Protein AF-0000000084811003 (afdb_homodimer)

InterPro domains:
  IPR001761 Periplasmic binding protein/LacI sugar binding domain [PF00532] (2-253)
  IPR028082 Periplasmic binding protein-like I [SSF53822] (2-276)

Foldseek 3Di:
DEEEEEEADDPFCLQVLLVLLLCVQVVVVVYHYHYDYQVLPQVSRQVSVVVRVVVPGQAYEYAAHLPHPCQVVLVVCVVVLHQYEYEQFDDPPHFAAYEHAQLLVVLLVQLLLLVVLPFAQEAEQAARPSTPSSVSSVNSNQVSCVVVPHHDDPLRHFHQHEALVSLLVSLVVQVPDVVHGLEYEYSADRSQLSNVVNVVVVVDDFNARYFYEHEQPGPVLVVDPVRHWYKHDPSSVSSNVRSVSRVCSSVPSPDDPPGRHYHYDDIDTDDTRRRHDPVPPVVD/DEEEEEEADDPFCLVVLLVLLLCVQVVVVVYHYHYDYQVLPQVSRLVSVVVRVVVPGQAYEYAAHLPHPCQVVLVVCVVVLHQYEYECFDDPPHFAAYEHAQLLVVLLVQLLLLVVLPFAQEAEQAARPSTPSSVSSVNSNQVSCVVVPHHDDPLRHFHQHEALVSLLVSLVVQVPDVVHGLEYEYSADRSQLSNVVNVVVVVDDFNARYFYEHEQPGPVLVVDPVRHWYKHDPSSVSSNVRSVSRVCSSVPSPDDPPGRHYHYDDIDTDDTRRRHDPVRVVVD

Solvent-accessible surface area (backbone atoms only — not comparable to full-atom values): 28194 Å² total; per-residue (Å²): 103,34,32,31,37,37,34,28,52,58,81,49,58,61,52,43,38,19,50,52,16,24,46,66,54,37,40,85,74,60,37,41,66,40,30,34,67,21,73,54,33,36,69,46,42,42,52,49,51,52,49,39,57,73,67,62,44,63,26,37,40,36,25,52,32,68,65,54,75,43,47,67,58,54,50,50,38,46,74,70,65,45,34,52,22,30,33,77,34,71,56,80,93,52,90,52,27,29,31,36,64,54,37,30,61,52,28,20,52,54,44,41,50,40,45,73,66,65,48,80,45,65,23,32,32,30,34,53,77,72,29,65,56,38,45,31,27,49,50,12,38,45,48,32,32,49,76,70,74,36,81,76,55,72,86,37,55,37,75,13,43,71,37,35,68,37,8,33,58,35,30,58,58,50,71,70,41,81,83,56,52,35,24,35,45,23,60,22,34,44,16,34,51,21,22,49,53,48,38,43,74,72,68,50,49,62,27,84,55,34,20,36,34,27,27,52,51,47,75,61,31,71,46,26,80,53,28,43,10,17,32,31,54,52,37,41,55,48,14,31,52,39,37,52,54,36,50,49,43,56,72,41,66,85,52,78,79,62,80,62,49,74,45,72,50,70,66,47,77,47,83,36,50,12,48,48,53,73,87,61,54,77,76,108,102,36,32,32,37,39,33,28,53,57,82,49,57,62,54,42,38,18,49,50,17,25,46,67,53,37,42,84,73,60,36,40,66,39,31,35,67,22,73,54,32,38,69,47,41,44,50,48,51,52,49,40,57,74,68,61,43,61,27,38,40,36,25,51,33,66,65,54,73,43,48,67,60,54,48,50,39,47,75,71,63,45,35,53,24,30,34,77,35,71,54,80,94,53,90,50,28,29,31,36,64,54,36,30,62,52,28,20,51,53,44,41,50,40,44,74,64,65,48,79,45,66,24,32,32,31,36,53,76,73,30,65,56,38,45,31,28,48,49,12,39,46,48,31,32,49,77,70,75,37,81,76,54,73,84,36,55,35,76,13,43,71,37,34,66,37,8,33,58,35,29,60,58,51,71,68,42,81,82,55,53,35,23,35,43,23,59,20,35,43,14,35,51,22,21,49,53,48,38,42,75,72,68,52,50,61,27,85,55,34,20,37,33,28,26,53,49,48,75,60,30,74,47,28,80,54,30,43,11,18,32,31,54,50,38,40,56,49,15,31,52,39,36,51,55,36,50,50,43,58,72,42,65,84,52,80,80,62,77,63,50,73,45,71,49,70,66,45,76,46,82,36,50,13,48,47,53,73,84,61,54,76,75,109

Sequence (568 aa):
MSIGVIVPEFFNSFFAEVITGIQEVMEPQGYHILISQSNEIAATELKNLLAMDAKMVDGIIISVTQDSESADFLTQLQEKRVPLVFFNRLCPGVEAPHVIFDDYKWAFNAVEHLIRQGYKRIAHLAGPKRLLLSQERERGYRNALQAHGVSAIEELVIPGGISMESGQKAAAELLKMHPRPDAVFAVNDPAAIGMMKTLQKAGIRIPDEIAFVGFSESQSALIIEPNLTSVAQPTFEMGRVAAKLLLEQIRNYSETIGPHQSISLQGKLNIRESSQRKDQMHIQMSIGVIVPEFFNSFFAEVITGIQEVMEPQGYHILISQSNEIAATELKNLLAMDAKMVDGIIISVTQDSESADFLTQLQEKRVPLVFFNRLCPGVEAPHVIFDDYKWAFNAVEHLIRQGYKRIAHLAGPKRLLLSQERERGYRNALQAHGVSAIEELVIPGGISMESGQKAAAELLKMHPRPDAVFAVNDPAAIGMMKTLQKAGIRIPDEIAFVGFSESQSALIIEPNLTSVAQPTFEMGRVAAKLLLEQIRNYSETIGPHQSISLQGKLNIRESSQRKDQMHIQ

Organism: NCBI:txid717959

pLDDT: mean 93.26, std 10.49, range [33.47, 98.81]

Secondary structure (DSSP, 8-state):
-EEEEEES-SSSHHHHHHHHHHHHHHGGGT-EEEEEE-TT-HHHHHHHHHHHHHTT-S-EEE---TT---HHHHHHHHHTT--EEEESB--TT----EEEE-HHHHHHHHHHHHHHTT--SEEEEE--TT-HHHHHHHHHHHHHHHHTTPPPPGGGEEE--SSHHHHHHHHHHHHH-SSPPSEEEESSHHHHHHHHHHHHHTT--TTTTSEEEEEE--HHHHHSSSPPEEEEP-HHHHHHHHHHHHHHHHHTTTS---S--EEEEP-EEE--GGG--HHHHTT-/-EEEEEES-SSSHHHHHHHHHHHHHHGGGT-EEEEEE-TT-HHHHHHHHHHHHHTT-SEEEE---TT---HHHHHHHHHTT--EEEESB--TT----EEEE-HHHHHHHHHHHHHHTT--SEEEEE--TT-HHHHHHHHHHHHHHHHTTPPPPGGGEEE--SSHHHHHHHHHHHHH-SSPPSEEEESSHHHHHHHHHHHHHTT--TTTTSEEEEEE--HHHHHSSSPPEEEEP-HHHHHHHHHHHHHHHHHTTTS---S--EEEEP-EEE--GGG--HHHHTT-

Radius of gyration: 24.65 Å; Cα contacts (8 Å, |Δi|>4): 1281; chains: 2; bounding box: 62×64×46 Å

Nearest PDB structures (foldseek):
  2pua-assembly1_A  TM=9.216E-01  e=1.569E-23  Escherichia coli
  2pue-assembly1_A  TM=9.196E-01  e=2.897E-23  Escherichia coli
  1bdh-assembly1_A  TM=8.924E-01  e=3.275E-23  Escherichia coli
  1jft-assembly1_A-2  TM=8.971E-01  e=1.186E-22  Escherichia coli
  1qpz-assembly1_A  TM=9.109E-01  e=3.362E-22  Escherichia coli

Structure (mmCIF, N/CA/C/O backbone):
data_AF-0000000084811003-model_v1
#
loop_
_entity.id
_entity.type
_entity.pdbx_description
1 polymer 'Transcriptional regulators'
#
loop_
_atom_site.group_PDB
_atom_site.id
_atom_site.type_symbol
_atom_site.label_atom_id
_atom_site.label_alt_id
_atom_site.label_comp_id
_atom_site.label_asym_id
_atom_site.label_entity_id
_atom_site.label_seq_id
_atom_site.pdbx_PDB_ins_code
_atom_site.Cartn_x
_atom_site.Cartn_y
_atom_site.Cartn_z
_atom_site.occupancy
_atom_site.B_iso_or_equiv
_atom_site.auth_seq_id
_atom_site.auth_comp_id
_atom_site.auth_asym_id
_atom_site.auth_atom_id
_atom_site.pdbx_PDB_model_num
ATOM 1 N N . MET A 1 1 ? 26.875 -5.391 4.566 1 92.88 1 MET A N 1
ATOM 2 C CA . MET A 1 1 ? 26.266 -6.43 3.744 1 92.88 1 MET A CA 1
ATOM 3 C C . MET A 1 1 ? 24.859 -6.035 3.324 1 92.88 1 MET A C 1
ATOM 5 O O . MET A 1 1 ? 24.172 -5.301 4.043 1 92.88 1 MET A O 1
ATOM 9 N N . SER A 1 2 ? 24.422 -6.391 2.125 1 95.56 2 SER A N 1
ATOM 10 C CA . SER A 1 2 ? 23.109 -5.992 1.616 1 95.56 2 SER A CA 1
ATOM 11 C C . SER A 1 2 ? 22.469 -7.113 0.81 1 95.56 2 SER A C 1
ATOM 13 O O . SER A 1 2 ? 23.156 -7.969 0.259 1 95.56 2 SER A O 1
ATOM 15 N N . ILE A 1 3 ? 21.203 -7.129 0.835 1 97.69 3 ILE A N 1
ATOM 16 C CA . ILE A 1 3 ? 20.469 -8.008 -0.074 1 97.69 3 ILE A CA 1
ATOM 17 C C . ILE A 1 3 ? 19.531 -7.18 -0.946 1 97.69 3 ILE A C 1
ATOM 19 O O . ILE A 1 3 ? 19.125 -6.082 -0.563 1 97.69 3 ILE A O 1
ATOM 23 N N . GLY A 1 4 ? 19.266 -7.672 -2.156 1 98 4 GLY A N 1
ATOM 24 C CA . GLY A 1 4 ? 18.281 -7.07 -3.041 1 98 4 GLY A CA 1
ATOM 25 C C . GLY A 1 4 ? 16.922 -7.742 -2.969 1 98 4 GLY A C 1
ATOM 26 O O . GLY A 1 4 ? 16.828 -8.969 -2.895 1 98 4 GLY A O 1
ATOM 27 N N . VAL A 1 5 ? 15.922 -6.957 -2.842 1 98.5 5 VAL A N 1
ATOM 28 C CA . VAL A 1 5 ? 14.539 -7.43 -2.941 1 98.5 5 VAL A CA 1
ATOM 29 C C . VAL A 1 5 ? 13.852 -6.77 -4.133 1 98.5 5 VAL A C 1
ATOM 31 O O . VAL A 1 5 ? 13.773 -5.539 -4.203 1 98.5 5 VAL A O 1
ATOM 34 N N . ILE A 1 6 ? 13.367 -7.551 -5.062 1 98.44 6 ILE A N 1
ATOM 35 C CA . ILE A 1 6 ? 12.742 -7.031 -6.273 1 98.44 6 ILE A CA 1
ATOM 36 C C . ILE A 1 6 ? 11.289 -7.496 -6.344 1 98.44 6 ILE A C 1
ATOM 38 O O . ILE A 1 6 ? 11.008 -8.695 -6.285 1 98.44 6 ILE A O 1
ATOM 42 N N . VAL A 1 7 ? 10.398 -6.547 -6.418 1 97.25 7 VAL A N 1
ATOM 43 C CA . VAL A 1 7 ? 8.969 -6.859 -6.445 1 97.25 7 VAL A CA 1
ATOM 44 C C . VAL A 1 7 ? 8.328 -6.238 -7.684 1 97.25 7 VAL A C 1
ATOM 46 O O . VAL A 1 7 ? 8.836 -5.254 -8.227 1 97.25 7 VAL A O 1
ATOM 49 N N . PRO A 1 8 ? 7.18 -6.738 -8.133 1 96.06 8 PRO A N 1
ATOM 50 C CA . PRO A 1 8 ? 6.578 -6.27 -9.383 1 96.06 8 PRO A CA 1
ATOM 51 C C . PRO A 1 8 ? 5.777 -4.98 -9.203 1 96.06 8 PRO A C 1
ATOM 53 O O . PRO A 1 8 ? 5.477 -4.297 -10.188 1 96.06 8 PRO A O 1
ATOM 56 N N . GLU A 1 9 ? 5.375 -4.711 -7.965 1 89.81 9 GLU A N 1
ATOM 57 C CA . GLU A 1 9 ? 4.586 -3.504 -7.73 1 89.81 9 GLU A CA 1
ATOM 58 C C . GLU A 1 9 ? 4.547 -3.15 -6.246 1 89.81 9 GLU A C 1
ATOM 60 O O . GLU A 1 9 ? 4.906 -3.967 -5.398 1 89.81 9 GLU A O 1
ATOM 65 N N . PHE A 1 10 ? 4.082 -1.814 -5.957 1 85.75 10 PHE A N 1
ATOM 66 C CA . PHE A 1 10 ? 3.971 -1.324 -4.586 1 85.75 10 PHE A CA 1
ATOM 67 C C . PHE A 1 10 ? 2.529 -0.946 -4.266 1 85.75 10 PHE A C 1
ATOM 69 O O . PHE A 1 10 ? 2.229 -0.527 -3.145 1 85.75 10 PHE A O 1
ATOM 76 N N . PHE A 1 11 ? 1.637 -1.129 -5.082 1 77.25 11 PHE A N 1
ATOM 77 C CA . PHE A 1 11 ? 0.315 -0.54 -4.898 1 77.25 11 PHE A CA 1
ATOM 78 C C . PHE A 1 11 ? -0.537 -1.4 -3.973 1 77.25 11 PHE A C 1
ATOM 80 O O . PHE A 1 11 ? -1.505 -0.916 -3.383 1 77.25 11 PHE A O 1
ATOM 87 N N . ASN A 1 12 ? -0.209 -2.564 -3.941 1 79.06 12 ASN A N 1
ATOM 88 C CA . ASN A 1 12 ? -0.891 -3.484 -3.037 1 79.06 12 ASN A CA 1
ATOM 89 C C . ASN A 1 12 ? -0.05 -3.779 -1.799 1 79.06 12 ASN A C 1
ATOM 91 O O . ASN A 1 12 ? 1.18 -3.781 -1.864 1 79.06 12 ASN A O 1
ATOM 95 N N . SER A 1 13 ? -0.685 -3.898 -0.624 1 85.5 13 SER A N 1
ATOM 96 C CA . SER A 1 13 ? 0.041 -4.078 0.629 1 85.5 13 SER A CA 1
ATOM 97 C C . SER A 1 13 ? 0.724 -5.441 0.681 1 85.5 13 SER A C 1
ATOM 99 O O . SER A 1 13 ? 1.562 -5.688 1.55 1 85.5 13 SER A O 1
ATOM 101 N N . PHE A 1 14 ? 0.414 -6.316 -0.276 1 91.5 14 PHE A N 1
ATOM 102 C CA . PHE A 1 14 ? 0.949 -7.672 -0.271 1 91.5 14 PHE A CA 1
ATOM 103 C C . PHE A 1 14 ? 2.471 -7.652 -0.2 1 91.5 14 PHE A C 1
ATOM 105 O O . PHE A 1 14 ? 3.061 -8.188 0.742 1 91.5 14 PHE A O 1
ATOM 112 N N . PHE A 1 15 ? 3.113 -6.957 -1.06 1 93.62 15 PHE A N 1
ATOM 113 C CA . PHE A 1 15 ? 4.566 -6.984 -1.156 1 93.62 15 PHE A CA 1
ATOM 114 C C . PHE A 1 15 ? 5.199 -6.184 -0.025 1 93.62 15 PHE A C 1
ATOM 116 O O . PHE A 1 15 ? 6.285 -6.527 0.456 1 93.62 15 PHE A O 1
ATOM 123 N N . ALA A 1 16 ? 4.496 -5.152 0.4 1 91.56 16 ALA A N 1
ATOM 124 C CA . ALA A 1 16 ? 4.996 -4.387 1.54 1 91.56 16 ALA A CA 1
ATOM 125 C C . ALA A 1 16 ? 5.105 -5.266 2.783 1 91.56 16 ALA A C 1
ATOM 127 O O . ALA A 1 16 ? 6.094 -5.191 3.518 1 91.56 16 ALA A O 1
ATOM 128 N N . GLU A 1 17 ? 4.121 -6.07 2.988 1 93.19 17 GLU A N 1
ATOM 129 C CA . GLU A 1 17 ? 4.113 -6.953 4.152 1 93.19 17 GLU A CA 1
ATOM 130 C C . GLU A 1 17 ? 5.195 -8.023 4.039 1 93.19 17 GLU A C 1
ATOM 132 O O . GLU A 1 17 ? 5.832 -8.375 5.035 1 93.19 17 GLU A O 1
ATOM 137 N N . VAL A 1 18 ? 5.387 -8.539 2.846 1 96.19 18 VAL A N 1
ATOM 138 C CA . VAL A 1 18 ? 6.445 -9.516 2.623 1 96.19 18 VAL A CA 1
ATOM 139 C C . VAL A 1 18 ? 7.801 -8.883 2.939 1 96.19 18 VAL A C 1
ATOM 141 O O . VAL A 1 18 ? 8.633 -9.492 3.621 1 96.19 18 VAL A O 1
ATOM 144 N N . ILE A 1 19 ? 8.008 -7.664 2.486 1 95.81 19 ILE A N 1
ATOM 145 C CA . ILE A 1 19 ? 9.266 -6.953 2.691 1 95.81 19 ILE A CA 1
ATOM 146 C C . ILE A 1 19 ? 9.508 -6.754 4.188 1 95.81 19 ILE A C 1
ATOM 148 O O . ILE A 1 19 ? 10.633 -6.906 4.664 1 95.81 19 ILE A O 1
ATOM 152 N N . THR A 1 20 ? 8.461 -6.457 4.898 1 94.69 20 THR A N 1
ATOM 153 C CA . THR A 1 20 ? 8.586 -6.309 6.344 1 94.69 20 THR A CA 1
ATOM 154 C C . THR A 1 20 ? 9.039 -7.613 6.988 1 94.69 20 THR A C 1
ATOM 156 O O . THR A 1 20 ? 9.852 -7.602 7.918 1 94.69 20 THR A O 1
ATOM 159 N N . GLY A 1 21 ? 8.5 -8.727 6.512 1 97.19 21 GLY A N 1
ATOM 160 C CA . GLY A 1 21 ? 8.961 -10.023 6.984 1 97.19 21 GLY A CA 1
ATOM 161 C C . GLY A 1 21 ? 10.422 -10.281 6.688 1 97.19 21 GLY A C 1
ATOM 162 O O . GLY A 1 21 ? 11.148 -10.812 7.527 1 97.19 21 GLY A O 1
ATOM 163 N N . ILE A 1 22 ? 10.844 -9.898 5.484 1 98.19 22 ILE A N 1
ATOM 164 C CA . ILE A 1 22 ? 12.25 -10.031 5.098 1 98.19 22 ILE A CA 1
ATOM 165 C C . ILE A 1 22 ? 13.117 -9.203 6.035 1 98.19 22 ILE A C 1
ATOM 167 O O . ILE A 1 22 ? 14.141 -9.68 6.527 1 98.19 22 ILE A O 1
ATOM 171 N N . GLN A 1 23 ? 12.719 -7.984 6.297 1 96.69 23 GLN A N 1
ATOM 172 C CA . GLN A 1 23 ? 13.461 -7.07 7.156 1 96.69 23 GLN A CA 1
ATOM 173 C C . GLN A 1 23 ? 13.594 -7.633 8.57 1 96.69 23 GLN A C 1
ATOM 175 O O . GLN A 1 23 ? 14.656 -7.52 9.188 1 96.69 23 GLN A O 1
ATOM 180 N N . GLU A 1 24 ? 12.547 -8.227 9.039 1 96.69 24 GLU A N 1
ATOM 181 C CA . GLU A 1 24 ? 12.547 -8.773 10.391 1 96.69 24 GLU A CA 1
ATOM 182 C C . GLU A 1 24 ? 13.656 -9.805 10.578 1 96.69 24 GLU A C 1
ATOM 184 O O . GLU A 1 24 ? 14.258 -9.898 11.648 1 96.69 24 GLU A O 1
ATOM 189 N N . VAL A 1 25 ? 13.93 -10.508 9.547 1 97.88 25 VAL A N 1
ATOM 190 C CA . VAL A 1 25 ? 14.906 -11.586 9.625 1 97.88 25 VAL A CA 1
ATOM 191 C C . VAL A 1 25 ? 16.297 -11.047 9.312 1 97.88 25 VAL A C 1
ATOM 193 O O . VAL A 1 25 ? 17.266 -11.375 9.992 1 97.88 25 VAL A O 1
ATOM 196 N N . MET A 1 26 ? 16.438 -10.188 8.336 1 97.38 26 MET A N 1
ATOM 197 C CA . MET A 1 26 ? 17.734 -9.836 7.77 1 97.38 26 MET A CA 1
ATOM 198 C C . MET A 1 26 ? 18.406 -8.734 8.586 1 97.38 26 MET A C 1
ATOM 200 O O . MET A 1 26 ? 19.625 -8.727 8.75 1 97.38 26 MET A O 1
ATOM 204 N N . GLU A 1 27 ? 17.625 -7.836 9.094 1 95.12 27 GLU A N 1
ATOM 205 C CA . GLU A 1 27 ? 18.188 -6.645 9.727 1 95.12 27 GLU A CA 1
ATOM 206 C C . GLU A 1 27 ? 18.953 -7 10.992 1 95.12 27 GLU A C 1
ATOM 208 O O . GLU A 1 27 ? 20.078 -6.52 11.195 1 95.12 27 GLU A O 1
ATOM 213 N N . PRO A 1 28 ? 18.391 -7.902 11.859 1 95.19 28 PRO A N 1
ATOM 214 C CA . PRO A 1 28 ? 19.156 -8.289 13.039 1 95.19 28 PRO A CA 1
ATOM 215 C C . PRO A 1 28 ? 20.469 -8.984 12.68 1 95.19 28 PRO A C 1
ATOM 217 O O . PRO A 1 28 ? 21.375 -9.055 13.516 1 95.19 28 PRO A O 1
ATOM 220 N N . GLN A 1 29 ? 20.578 -9.508 11.438 1 95.75 29 GLN A N 1
ATOM 221 C CA . GLN A 1 29 ? 21.797 -10.18 10.984 1 95.75 29 GLN A CA 1
ATOM 222 C C . GLN A 1 29 ? 22.781 -9.188 10.383 1 95.75 29 GLN A C 1
ATOM 224 O O . GLN A 1 29 ? 23.828 -9.586 9.867 1 95.75 29 GLN A O 1
ATOM 229 N N . GLY A 1 30 ? 22.406 -7.906 10.391 1 94.31 30 GLY A N 1
ATOM 230 C CA . GLY A 1 30 ? 23.312 -6.859 9.938 1 94.31 30 GLY A CA 1
ATOM 231 C C . GLY A 1 30 ? 23.156 -6.543 8.461 1 94.31 30 GLY A C 1
ATOM 232 O O . GLY A 1 30 ? 23.953 -5.785 7.902 1 94.31 30 GLY A O 1
ATOM 233 N N . TYR A 1 31 ? 22.141 -7.125 7.797 1 95.88 31 TYR A N 1
ATOM 234 C CA . TYR A 1 31 ? 21.969 -6.891 6.367 1 95.88 31 TYR A CA 1
ATOM 235 C C . TYR A 1 31 ? 21.125 -5.648 6.113 1 95.88 31 TYR A C 1
ATOM 237 O O . TYR A 1 31 ? 20.125 -5.426 6.789 1 95.88 31 TYR A O 1
ATOM 245 N N . HIS A 1 32 ? 21.547 -4.895 5.09 1 94.56 32 HIS A N 1
ATOM 246 C CA . HIS A 1 32 ? 20.719 -3.832 4.539 1 94.56 32 HIS A CA 1
ATOM 247 C C . HIS A 1 32 ? 19.844 -4.348 3.4 1 94.56 32 HIS A C 1
ATOM 249 O O . HIS A 1 32 ? 20.281 -5.172 2.596 1 94.56 32 HIS A O 1
ATOM 255 N N . ILE A 1 33 ? 18.672 -3.852 3.4 1 96.31 33 ILE A N 1
ATOM 256 C CA . ILE A 1 33 ? 17.75 -4.316 2.377 1 96.31 33 ILE A CA 1
ATOM 257 C C . ILE A 1 33 ? 17.562 -3.232 1.315 1 96.31 33 ILE A C 1
ATOM 259 O O . ILE A 1 33 ? 17.094 -2.133 1.614 1 96.31 33 ILE A O 1
ATOM 263 N N . LEU A 1 34 ? 17.953 -3.512 0.102 1 96.69 34 LEU A N 1
ATOM 264 C CA . LEU A 1 34 ? 17.734 -2.656 -1.058 1 96.69 34 LEU A CA 1
ATOM 265 C C . LEU A 1 34 ? 16.531 -3.145 -1.869 1 96.69 34 LEU A C 1
ATOM 267 O O . LEU A 1 34 ? 16.531 -4.277 -2.354 1 96.69 34 LEU A O 1
ATOM 271 N N . ILE A 1 35 ? 15.617 -2.283 -1.972 1 97.06 35 ILE A N 1
ATOM 272 C CA . ILE A 1 35 ? 14.367 -2.672 -2.615 1 97.06 35 ILE A CA 1
ATOM 273 C C . ILE A 1 35 ? 14.25 -1.982 -3.973 1 97.06 35 ILE A C 1
ATOM 275 O O . ILE A 1 35 ? 14.602 -0.81 -4.113 1 97.06 35 ILE A O 1
ATOM 279 N N . SER A 1 36 ? 13.758 -2.701 -4.977 1 96.56 36 SER A N 1
ATOM 280 C CA . SER A 1 36 ? 13.344 -2.145 -6.262 1 96.56 36 SER A CA 1
ATOM 281 C C . SER A 1 36 ? 12 -2.717 -6.707 1 96.56 36 SER A C 1
ATOM 283 O O . SER A 1 36 ? 11.656 -3.846 -6.359 1 96.56 36 SER A O 1
ATOM 285 N N . GLN A 1 37 ? 11.297 -1.941 -7.355 1 93.81 37 GLN A N 1
ATOM 286 C CA . GLN A 1 37 ? 10.039 -2.428 -7.91 1 93.81 37 GLN A CA 1
ATOM 287 C C . GLN A 1 37 ? 9.961 -2.17 -9.414 1 93.81 37 GLN A C 1
ATOM 289 O O . GLN A 1 37 ? 10.477 -1.162 -9.898 1 93.81 37 GLN A O 1
ATOM 294 N N . SER A 1 38 ? 9.258 -3.029 -10.195 1 95.5 38 SER A N 1
ATOM 295 C CA . SER A 1 38 ? 9.352 -3.049 -11.648 1 95.5 38 SER A CA 1
ATOM 296 C C . SER A 1 38 ? 8.102 -2.475 -12.297 1 95.5 38 SER A C 1
ATOM 298 O O . SER A 1 38 ? 8.039 -2.328 -13.523 1 95.5 38 SER A O 1
ATOM 300 N N . ASN A 1 39 ? 7.094 -2.131 -11.531 1 91.88 39 ASN A N 1
ATOM 301 C CA . ASN A 1 39 ? 5.824 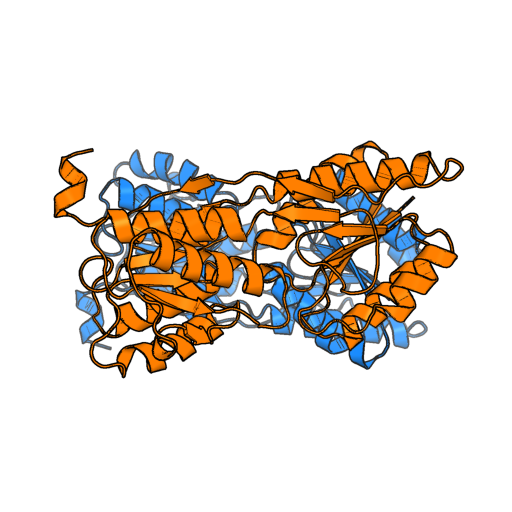-1.633 -12.047 1 91.88 39 ASN A CA 1
ATOM 302 C C . ASN A 1 39 ? 5.246 -2.559 -13.109 1 91.88 39 ASN A C 1
ATOM 304 O O . ASN A 1 39 ? 4.707 -2.094 -14.117 1 91.88 39 ASN A O 1
ATOM 308 N N . GLU A 1 40 ? 5.496 -3.822 -12.969 1 93.38 40 GLU A N 1
ATOM 309 C CA . GLU A 1 40 ? 5.02 -4.887 -13.852 1 93.38 40 GLU A CA 1
ATOM 310 C C . GLU A 1 40 ? 5.621 -4.758 -15.242 1 93.38 40 GLU A C 1
ATOM 312 O O . GLU A 1 40 ? 5.027 -5.211 -16.219 1 93.38 40 GLU A O 1
ATOM 317 N N . ILE A 1 41 ? 6.773 -4.113 -15.359 1 94.44 41 ILE A N 1
ATOM 318 C CA . ILE A 1 41 ? 7.457 -3.951 -16.641 1 94.44 41 ILE A CA 1
ATOM 319 C C . ILE A 1 41 ? 8.695 -4.844 -16.672 1 94.44 41 ILE A C 1
ATOM 321 O O . ILE A 1 41 ? 9.617 -4.672 -15.875 1 94.44 41 ILE A O 1
ATOM 325 N N . ALA A 1 42 ? 8.758 -5.734 -17.656 1 96.38 42 ALA A N 1
ATOM 326 C CA . ALA A 1 42 ? 9.82 -6.727 -17.766 1 96.38 42 ALA A CA 1
ATOM 327 C C . ALA A 1 42 ? 11.188 -6.055 -17.906 1 96.38 42 ALA A C 1
ATOM 329 O O . ALA A 1 42 ? 12.156 -6.461 -17.266 1 96.38 42 ALA A O 1
ATOM 330 N N . ALA A 1 43 ? 11.219 -5.027 -18.703 1 95.69 43 ALA A N 1
ATOM 331 C CA . ALA A 1 43 ? 12.484 -4.324 -18.938 1 95.69 43 ALA A CA 1
ATOM 332 C C . ALA A 1 43 ? 13.008 -3.693 -17.656 1 95.69 43 ALA A C 1
ATOM 334 O O . ALA A 1 43 ? 14.211 -3.711 -17.391 1 95.69 43 ALA A O 1
ATOM 335 N N . THR A 1 44 ? 12.109 -3.154 -16.859 1 95.12 44 THR A N 1
ATOM 336 C CA . THR A 1 44 ? 12.492 -2.559 -15.578 1 95.12 44 THR A CA 1
ATOM 337 C C . THR A 1 44 ? 12.969 -3.629 -14.602 1 95.12 44 THR A C 1
ATOM 339 O O . THR A 1 44 ? 13.906 -3.406 -13.836 1 95.12 44 THR A O 1
ATOM 342 N N . GLU A 1 45 ? 12.312 -4.773 -14.633 1 97.25 45 GLU A N 1
ATOM 343 C CA . GLU A 1 45 ? 12.734 -5.902 -13.812 1 97.25 45 GLU A CA 1
ATOM 344 C C . GLU A 1 45 ? 14.188 -6.273 -14.094 1 97.25 45 GLU A C 1
ATOM 346 O O . GLU A 1 45 ? 14.992 -6.422 -13.164 1 97.25 45 GLU A O 1
ATOM 351 N N . LEU A 1 46 ? 14.516 -6.406 -15.352 1 97 46 LEU A N 1
ATOM 352 C CA . LEU A 1 46 ? 15.875 -6.754 -15.75 1 97 46 LEU A CA 1
ATOM 353 C C . LEU A 1 46 ? 16.859 -5.676 -15.32 1 97 46 LEU A C 1
ATOM 355 O O . LEU A 1 46 ? 17.938 -5.984 -14.805 1 97 46 LEU A O 1
ATOM 359 N N . LYS A 1 47 ? 16.453 -4.434 -15.516 1 95.69 47 LYS A N 1
ATOM 360 C CA . LYS A 1 47 ? 17.312 -3.322 -15.086 1 95.69 47 LYS A CA 1
ATOM 361 C C . LYS A 1 47 ? 17.562 -3.375 -13.586 1 95.69 47 LYS A C 1
ATOM 363 O O . LYS A 1 47 ? 18.688 -3.1 -13.133 1 95.69 47 LYS A O 1
ATOM 368 N N . ASN A 1 48 ? 16.547 -3.662 -12.812 1 96.62 48 ASN A N 1
ATOM 369 C CA . ASN A 1 48 ? 16.688 -3.797 -11.367 1 96.62 48 ASN A CA 1
ATOM 370 C C . ASN A 1 48 ? 17.688 -4.902 -11.008 1 96.62 48 ASN A C 1
ATOM 372 O O . ASN A 1 48 ? 18.531 -4.719 -10.133 1 96.62 48 ASN A O 1
ATOM 376 N N . LEU A 1 49 ? 17.562 -6.016 -11.703 1 97.69 49 LEU A N 1
ATOM 377 C CA . LEU A 1 49 ? 18.469 -7.137 -11.469 1 97.69 49 LEU A CA 1
ATOM 378 C C . LEU A 1 49 ? 19.906 -6.758 -11.789 1 97.69 49 LEU A C 1
ATOM 380 O O . LEU A 1 49 ? 20.828 -7.051 -11.016 1 97.69 49 LEU A O 1
ATOM 384 N N . LEU A 1 50 ? 20.078 -6.117 -12.906 1 96.25 50 LEU A N 1
ATOM 385 C CA . LEU A 1 50 ? 21.391 -5.664 -13.312 1 96.25 50 LEU A CA 1
ATOM 386 C C . LEU A 1 50 ? 21.984 -4.703 -12.289 1 96.25 50 LEU A C 1
ATOM 388 O O . LEU A 1 50 ? 23.172 -4.793 -11.961 1 96.25 50 LEU A O 1
ATOM 392 N N . ALA A 1 51 ? 21.156 -3.857 -11.797 1 95 51 ALA A N 1
ATOM 393 C CA . ALA A 1 51 ? 21.609 -2.887 -10.805 1 95 51 ALA A CA 1
ATOM 394 C C . ALA A 1 51 ? 22.031 -3.58 -9.516 1 95 51 ALA A C 1
ATOM 396 O O . ALA A 1 51 ? 23.047 -3.225 -8.914 1 95 51 ALA A O 1
ATOM 397 N N . MET A 1 52 ? 21.219 -4.555 -9.055 1 96.25 52 MET A N 1
ATOM 398 C CA . MET A 1 52 ? 21.578 -5.293 -7.84 1 96.25 52 MET A CA 1
ATOM 399 C C . MET A 1 52 ? 22.906 -6.023 -8.008 1 96.25 52 MET A C 1
ATOM 401 O O . MET A 1 52 ? 23.703 -6.066 -7.078 1 96.25 52 MET A O 1
ATOM 405 N N . ASP A 1 53 ? 23.031 -6.586 -9.148 1 95.62 53 ASP A N 1
ATOM 406 C CA . ASP A 1 53 ? 24.297 -7.266 -9.453 1 95.62 53 ASP A CA 1
ATOM 407 C C . ASP A 1 53 ? 25.469 -6.281 -9.445 1 95.62 53 ASP A C 1
ATOM 409 O O . ASP A 1 53 ? 26.5 -6.555 -8.852 1 95.62 53 ASP A O 1
ATOM 413 N N . ALA A 1 54 ? 25.297 -5.172 -10.086 1 92.94 54 ALA A N 1
ATOM 414 C CA . ALA A 1 54 ? 26.344 -4.145 -10.164 1 92.94 54 ALA A CA 1
ATOM 415 C C . ALA A 1 54 ? 26.688 -3.613 -8.781 1 92.94 54 ALA A C 1
ATOM 417 O O . ALA A 1 54 ? 27.844 -3.246 -8.523 1 92.94 54 ALA A O 1
ATOM 418 N N . LYS A 1 55 ? 25.75 -3.574 -7.922 1 91.75 55 LYS A N 1
ATOM 419 C CA . LYS A 1 55 ? 25.953 -3.072 -6.566 1 91.75 55 LYS A CA 1
ATOM 420 C C . LYS A 1 55 ? 26.531 -4.16 -5.664 1 91.75 55 LYS A C 1
ATOM 422 O O . LYS A 1 55 ? 26.781 -3.926 -4.477 1 91.75 55 LYS A O 1
ATOM 427 N N . MET A 1 56 ? 26.656 -5.371 -6.184 1 93.12 56 MET A N 1
ATOM 428 C CA . MET A 1 56 ? 27.312 -6.488 -5.516 1 93.12 56 MET A CA 1
ATOM 429 C C . MET A 1 56 ? 26.562 -6.863 -4.23 1 93.12 56 MET A C 1
ATOM 431 O O . MET A 1 56 ? 27.188 -7.016 -3.178 1 93.12 56 MET A O 1
ATOM 435 N N . VAL A 1 57 ? 25.234 -6.98 -4.305 1 95.44 57 VAL A N 1
ATOM 436 C CA . VAL A 1 57 ? 24.469 -7.449 -3.15 1 95.44 57 VAL A CA 1
ATOM 437 C C . VAL A 1 57 ? 24.844 -8.898 -2.838 1 95.44 57 VAL A C 1
ATOM 439 O O . VAL A 1 57 ? 25.281 -9.633 -3.723 1 95.44 57 VAL A O 1
ATOM 442 N N . ASP A 1 58 ? 24.641 -9.305 -1.588 1 96.38 58 ASP A N 1
ATOM 443 C CA . ASP A 1 58 ? 25.031 -10.633 -1.126 1 96.38 58 ASP A CA 1
ATOM 444 C C . ASP A 1 58 ? 24 -11.68 -1.562 1 96.38 58 ASP A C 1
ATOM 446 O O . ASP A 1 58 ? 24.297 -12.883 -1.531 1 96.38 58 ASP A O 1
ATOM 450 N N . GLY A 1 59 ? 22.859 -11.328 -1.955 1 97.31 59 GLY A N 1
ATOM 451 C CA . GLY A 1 59 ? 21.797 -12.203 -2.418 1 97.31 59 GLY A CA 1
ATOM 452 C C . GLY A 1 59 ? 20.562 -11.438 -2.867 1 97.31 59 GLY A C 1
ATOM 453 O O . GLY A 1 59 ? 20.453 -10.234 -2.635 1 97.31 59 GLY A O 1
ATOM 454 N N . ILE A 1 60 ? 19.656 -12.164 -3.553 1 98.38 60 ILE A N 1
ATOM 455 C CA . ILE A 1 60 ? 18.469 -11.523 -4.117 1 98.38 60 ILE A CA 1
ATOM 456 C C . ILE A 1 60 ? 17.219 -12.352 -3.785 1 98.38 60 ILE A C 1
ATOM 458 O O . ILE A 1 60 ? 17.234 -13.578 -3.902 1 98.38 60 ILE A O 1
ATOM 462 N N . ILE A 1 61 ? 16.234 -11.727 -3.266 1 98.62 61 ILE A N 1
ATOM 463 C CA . ILE A 1 61 ? 14.891 -12.258 -3.16 1 98.62 61 ILE A CA 1
ATOM 464 C C . ILE A 1 61 ? 13.984 -11.578 -4.184 1 98.62 61 ILE A C 1
ATOM 466 O O . ILE A 1 61 ? 13.898 -10.352 -4.23 1 98.62 61 ILE A O 1
ATOM 470 N N . ILE A 1 62 ? 13.242 -12.359 -5.031 1 98.69 62 ILE A N 1
ATOM 471 C CA . ILE A 1 62 ? 12.562 -11.711 -6.148 1 98.69 62 ILE A CA 1
ATOM 472 C C . ILE A 1 62 ? 11.211 -12.375 -6.387 1 98.69 62 ILE A C 1
ATOM 474 O O . ILE A 1 62 ? 11.086 -13.594 -6.297 1 98.69 62 ILE A O 1
ATOM 478 N N . SER A 1 63 ? 10.195 -11.617 -6.543 1 98.38 63 SER A N 1
ATOM 479 C CA . SER A 1 63 ? 8.93 -11.969 -7.188 1 98.38 63 SER A CA 1
ATOM 480 C C . SER A 1 63 ? 8.82 -11.336 -8.57 1 98.38 63 SER A C 1
ATOM 482 O O . SER A 1 63 ? 8.797 -10.109 -8.703 1 98.38 63 SER A O 1
ATOM 484 N N . VAL A 1 64 ? 8.68 -12.086 -9.578 1 97.69 64 VAL A N 1
ATOM 485 C CA . VAL A 1 64 ? 8.883 -11.594 -10.938 1 97.69 64 VAL A CA 1
ATOM 486 C C . VAL A 1 64 ? 7.609 -10.914 -11.438 1 97.69 64 VAL A C 1
ATOM 488 O O . VAL A 1 64 ? 6.551 -11.039 -10.82 1 97.69 64 VAL A O 1
ATOM 491 N N . THR A 1 65 ? 7.707 -10.148 -12.555 1 96.56 65 THR A N 1
ATOM 49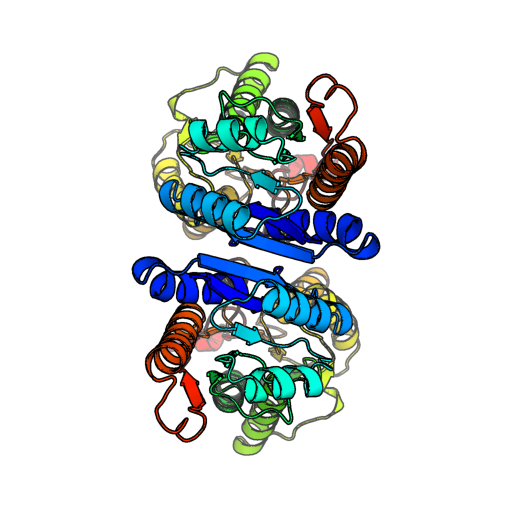2 C CA . THR A 1 65 ? 6.566 -9.539 -13.227 1 96.56 65 THR A CA 1
ATOM 493 C C . THR A 1 65 ? 5.746 -10.602 -13.961 1 96.56 65 THR A C 1
ATOM 495 O O . THR A 1 65 ? 6.184 -11.742 -14.109 1 96.56 65 THR A O 1
ATOM 498 N N . GLN A 1 66 ? 4.555 -10.234 -14.391 1 93.94 66 GLN A N 1
ATOM 499 C CA . GLN A 1 66 ? 3.67 -11.164 -15.07 1 93.94 66 GLN A CA 1
ATOM 500 C C . GLN A 1 66 ? 4.246 -11.586 -16.422 1 93.94 66 GLN A C 1
ATOM 502 O O . GLN A 1 66 ? 3.947 -12.68 -16.922 1 93.94 66 GLN A O 1
ATOM 507 N N . ASP A 1 67 ? 5.125 -10.734 -17 1 93.25 67 ASP A N 1
ATOM 508 C CA . ASP A 1 67 ? 5.707 -11.016 -18.312 1 93.25 67 ASP A CA 1
ATOM 509 C C . ASP A 1 67 ? 7.23 -11.047 -18.234 1 93.25 67 ASP A C 1
ATOM 511 O O . ASP A 1 67 ? 7.91 -10.586 -19.156 1 93.25 67 ASP A O 1
ATOM 515 N N . SER A 1 68 ? 7.703 -11.555 -17.156 1 95.31 68 SER A N 1
ATOM 516 C CA . SER A 1 68 ? 9.141 -11.547 -16.906 1 95.31 68 SER A CA 1
ATOM 517 C C . SER A 1 68 ? 9.898 -12.148 -18.094 1 95.31 68 SER A C 1
ATOM 519 O O . SER A 1 68 ? 9.477 -13.156 -18.656 1 95.31 68 SER A O 1
ATOM 521 N N . GLU A 1 69 ? 10.992 -11.523 -18.438 1 93.5 69 GLU A N 1
ATOM 522 C CA . GLU A 1 69 ? 11.922 -12.008 -19.453 1 93.5 69 GLU A CA 1
ATOM 523 C C . GLU A 1 69 ? 13.336 -12.117 -18.891 1 93.5 69 GLU A C 1
ATOM 525 O O . GLU A 1 69 ? 14.312 -11.977 -19.641 1 93.5 69 GLU A O 1
ATOM 530 N N . SER A 1 70 ? 13.398 -12.367 -17.641 1 96.19 70 SER A N 1
ATOM 531 C CA . SER A 1 70 ? 14.688 -12.242 -16.953 1 96.19 70 SER A CA 1
ATOM 532 C C . SER A 1 70 ? 15.336 -13.609 -16.75 1 96.19 70 SER A C 1
ATOM 534 O O . SER A 1 70 ? 16.344 -13.719 -16.047 1 96.19 70 SER A O 1
ATOM 536 N N . ALA A 1 71 ? 14.812 -14.688 -17.375 1 96.94 71 ALA A N 1
ATOM 537 C CA . ALA A 1 71 ? 15.273 -16.047 -17.125 1 96.94 71 ALA A CA 1
ATOM 538 C C . ALA A 1 71 ? 16.766 -16.188 -17.406 1 96.94 71 ALA A C 1
ATOM 540 O O . ALA A 1 71 ? 17.516 -16.766 -16.609 1 96.94 71 ALA A O 1
ATOM 541 N N . ASP A 1 72 ? 17.203 -15.641 -18.5 1 97.38 72 ASP A N 1
ATOM 542 C CA . ASP A 1 72 ? 18.609 -15.758 -18.891 1 97.38 72 ASP A CA 1
ATOM 543 C C . ASP A 1 72 ? 19.531 -15.102 -17.859 1 97.38 72 ASP A C 1
ATOM 545 O O . ASP A 1 72 ? 20.516 -15.695 -17.438 1 97.38 72 ASP A O 1
ATOM 549 N N . PHE A 1 73 ? 19.172 -13.945 -17.484 1 97.81 73 PHE A N 1
ATOM 550 C CA . PHE A 1 73 ? 20.031 -13.227 -16.562 1 97.81 73 PHE A CA 1
ATOM 551 C C . PHE A 1 73 ? 20 -13.867 -15.18 1 97.81 73 PHE A C 1
ATOM 553 O O . PHE A 1 73 ? 21.016 -13.93 -14.484 1 97.81 73 PHE A O 1
ATOM 560 N N . LEU A 1 74 ? 18.859 -14.328 -14.734 1 98 74 LEU A N 1
ATOM 561 C CA . LEU A 1 74 ? 18.75 -15.023 -13.453 1 98 74 LEU A CA 1
ATOM 562 C C . LEU A 1 74 ? 19.609 -16.281 -13.438 1 98 74 LEU A C 1
ATOM 564 O O . LEU A 1 74 ? 20.234 -16.594 -12.43 1 98 74 LEU A O 1
ATOM 568 N N . THR A 1 75 ? 19.609 -16.984 -14.531 1 96.69 75 THR A N 1
ATOM 569 C CA . THR A 1 75 ? 20.469 -18.156 -14.656 1 96.69 75 THR A CA 1
ATOM 570 C C . THR A 1 75 ? 21.938 -17.75 -14.57 1 96.69 75 THR A C 1
ATOM 572 O O . THR A 1 75 ? 22.734 -18.438 -13.922 1 96.69 75 THR A O 1
ATOM 575 N N . GLN A 1 76 ? 22.25 -16.656 -15.211 1 96.56 76 GLN A N 1
ATOM 576 C CA . GLN A 1 76 ? 23.625 -16.125 -15.125 1 96.56 76 GLN A CA 1
ATOM 577 C C . GLN A 1 76 ? 24 -15.812 -13.688 1 96.56 76 GLN A C 1
ATOM 579 O O . GLN A 1 76 ? 25.141 -16.062 -13.266 1 96.56 76 GLN A O 1
ATOM 584 N N . LEU A 1 77 ? 23.109 -15.219 -12.945 1 95.94 77 LEU A N 1
ATOM 585 C CA . LEU A 1 77 ? 23.359 -14.914 -11.539 1 95.94 77 LEU A CA 1
ATOM 586 C C . LEU A 1 77 ? 23.656 -16.188 -10.75 1 95.94 77 LEU A C 1
ATOM 588 O O . LEU A 1 77 ? 24.531 -16.188 -9.883 1 95.94 77 LEU A O 1
ATOM 592 N N . GLN A 1 78 ? 22.938 -17.234 -11.039 1 93.06 78 GLN A N 1
ATOM 593 C CA . GLN A 1 78 ? 23.156 -18.516 -10.367 1 93.06 78 GLN A CA 1
ATOM 594 C C . GLN A 1 78 ? 24.516 -19.094 -10.711 1 93.06 78 GLN A C 1
ATOM 596 O O . GLN A 1 78 ? 25.188 -19.656 -9.852 1 93.06 78 GLN A O 1
ATOM 601 N N . GLU A 1 79 ? 24.828 -18.953 -11.945 1 93 79 GLU A N 1
ATOM 602 C CA . GLU A 1 79 ? 26.125 -19.422 -12.383 1 93 79 GLU A CA 1
ATOM 603 C C . GLU A 1 79 ? 27.25 -18.688 -11.656 1 93 79 GLU A C 1
ATOM 605 O O . GLU A 1 79 ? 28.297 -19.266 -11.375 1 93 79 GLU A O 1
ATOM 610 N N . LYS A 1 80 ? 27 -17.438 -11.391 1 92.88 80 LYS A N 1
ATOM 611 C CA . LYS A 1 80 ? 27.953 -16.641 -10.633 1 92.88 80 LYS A CA 1
ATOM 612 C C . LYS A 1 80 ? 27.844 -16.922 -9.141 1 92.88 80 LYS A C 1
ATOM 614 O O . LYS A 1 80 ? 28.5 -16.266 -8.328 1 92.88 80 LYS A O 1
ATOM 619 N N . ARG A 1 81 ? 26.953 -17.859 -8.812 1 92.12 81 ARG A N 1
ATOM 620 C CA . ARG A 1 81 ? 26.734 -18.328 -7.441 1 92.12 81 ARG A CA 1
ATOM 621 C C . ARG A 1 81 ? 26.172 -17.219 -6.566 1 92.12 81 ARG A C 1
ATOM 623 O O . ARG A 1 81 ? 26.531 -17.109 -5.387 1 92.12 81 ARG A O 1
ATOM 630 N N . VAL A 1 82 ? 25.438 -16.312 -7.16 1 94.38 82 VAL A N 1
ATOM 631 C CA . VAL A 1 82 ? 24.703 -15.32 -6.379 1 94.38 82 VAL A CA 1
ATOM 632 C C . VAL A 1 82 ? 23.484 -15.969 -5.746 1 94.38 82 VAL A C 1
ATOM 634 O O . VAL A 1 82 ? 22.609 -16.484 -6.449 1 94.38 82 VAL A O 1
ATOM 637 N N . PRO A 1 83 ? 23.406 -16 -4.398 1 96.31 83 PRO A N 1
ATOM 638 C CA . PRO A 1 83 ? 22.219 -16.562 -3.746 1 96.31 83 PRO A CA 1
ATOM 639 C C . PRO A 1 83 ? 20.922 -15.93 -4.242 1 96.31 83 PRO A C 1
ATOM 641 O O . PRO A 1 83 ? 20.844 -14.703 -4.379 1 96.31 83 PRO A O 1
ATOM 644 N N . LEU A 1 84 ? 19.922 -16.781 -4.543 1 97.06 84 LEU A N 1
ATOM 645 C CA . LEU A 1 84 ? 18.672 -16.359 -5.152 1 97.06 84 LEU A CA 1
ATOM 646 C C . LEU A 1 84 ? 17.5 -17.125 -4.562 1 97.06 84 LEU A C 1
ATOM 648 O O . LEU A 1 84 ? 17.547 -18.344 -4.434 1 97.06 84 LEU A O 1
ATOM 652 N N . VAL A 1 85 ? 16.453 -16.391 -4.152 1 97.88 85 VAL A N 1
ATOM 653 C CA . VAL A 1 85 ? 15.219 -17 -3.668 1 97.88 85 VAL A CA 1
ATOM 654 C C . VAL A 1 85 ? 14.023 -16.344 -4.355 1 97.88 85 VAL A C 1
ATOM 656 O O . VAL A 1 85 ? 13.93 -15.117 -4.422 1 97.88 85 VAL A O 1
ATOM 659 N N . PHE A 1 86 ? 13.164 -17.156 -4.957 1 98.25 86 PHE A N 1
ATOM 660 C CA . PHE A 1 86 ? 11.891 -16.672 -5.457 1 98.25 86 PHE A CA 1
ATOM 661 C C . PHE A 1 86 ? 10.828 -16.688 -4.363 1 98.25 86 PHE A C 1
ATOM 663 O O . PHE A 1 86 ? 10.883 -17.531 -3.461 1 98.25 86 PHE A O 1
ATOM 670 N N . PHE A 1 87 ? 9.922 -15.734 -4.441 1 98.06 87 PHE A N 1
ATOM 671 C CA . PHE A 1 87 ? 8.719 -15.797 -3.609 1 98.06 87 PHE A CA 1
ATOM 672 C C . PHE A 1 87 ? 7.488 -15.383 -4.402 1 98.06 87 PHE A C 1
ATOM 674 O O . PHE A 1 87 ? 7.586 -14.586 -5.34 1 98.06 87 PHE A O 1
ATOM 681 N N . ASN A 1 88 ? 6.301 -15.898 -4.105 1 96.5 88 ASN A N 1
ATOM 682 C CA . ASN A 1 88 ? 4.996 -15.578 -4.668 1 96.5 88 ASN A CA 1
ATOM 683 C C . ASN A 1 88 ? 4.934 -15.898 -6.156 1 96.5 88 ASN A C 1
ATOM 685 O O . ASN A 1 88 ? 4.219 -16.812 -6.57 1 96.5 88 ASN A O 1
ATOM 689 N N . ARG A 1 89 ? 5.719 -15.172 -6.984 1 97.19 89 ARG A N 1
ATOM 690 C CA . ARG A 1 89 ? 5.824 -15.414 -8.422 1 97.19 89 ARG A CA 1
ATOM 691 C C . ARG A 1 89 ? 7.203 -15.953 -8.781 1 97.19 89 ARG A C 1
ATOM 693 O O . ARG A 1 89 ? 8.227 -15.383 -8.383 1 97.19 89 ARG A O 1
ATOM 700 N N . LEU A 1 90 ? 7.211 -17.016 -9.547 1 95.69 90 LEU A N 1
ATOM 701 C CA . LEU A 1 90 ? 8.438 -17.672 -9.961 1 95.69 90 LEU A CA 1
ATOM 702 C C . LEU A 1 90 ? 8.766 -17.344 -11.414 1 95.69 90 LEU A C 1
ATOM 704 O O . LEU A 1 90 ? 7.898 -16.906 -12.172 1 95.69 90 LEU A O 1
ATOM 708 N N . CYS A 1 91 ? 9.953 -17.516 -11.734 1 94.62 91 CYS A N 1
ATOM 709 C CA . CYS A 1 91 ? 10.367 -17.391 -13.125 1 94.62 91 CYS A CA 1
ATOM 710 C C . CYS A 1 91 ? 10.438 -18.766 -13.805 1 94.62 91 CYS A C 1
ATOM 712 O O . CYS A 1 91 ? 11.297 -19.578 -13.469 1 94.62 91 CYS A O 1
ATOM 714 N N . PRO A 1 92 ? 9.547 -18.969 -14.758 1 89.62 92 PRO A N 1
ATOM 715 C CA . PRO A 1 92 ? 9.617 -20.266 -15.445 1 89.62 92 PRO A CA 1
ATOM 716 C C . PRO A 1 92 ? 10.992 -20.547 -16.047 1 89.62 92 PRO A C 1
ATOM 718 O O . PRO A 1 92 ? 11.602 -19.656 -16.641 1 89.62 92 PRO A O 1
ATOM 721 N N . GLY A 1 93 ? 11.469 -21.703 -15.82 1 89.44 93 GLY A N 1
ATOM 722 C CA . GLY A 1 93 ? 12.727 -22.109 -16.422 1 89.44 93 GLY A CA 1
ATOM 723 C C . GLY A 1 93 ? 13.922 -21.891 -15.523 1 89.44 93 GLY A C 1
ATOM 724 O O . GLY A 1 93 ? 15.039 -22.281 -15.859 1 89.44 93 GLY A O 1
ATOM 725 N N . VAL A 1 94 ? 13.734 -21.219 -14.453 1 93.88 94 VAL A N 1
ATOM 726 C CA . VAL A 1 94 ? 14.836 -20.969 -13.531 1 93.88 94 VAL A CA 1
ATOM 727 C C . VAL A 1 94 ? 14.57 -21.703 -12.211 1 93.88 94 VAL A C 1
ATOM 729 O O . VAL A 1 94 ? 13.586 -21.422 -11.531 1 93.88 94 VAL A O 1
ATOM 732 N N . GLU A 1 95 ? 15.422 -22.609 -11.898 1 92.44 95 GLU A N 1
ATOM 733 C CA . GLU A 1 95 ? 15.281 -23.359 -10.648 1 92.44 95 GLU A CA 1
ATOM 734 C C . GLU A 1 95 ? 16.031 -22.672 -9.516 1 92.44 95 GLU A C 1
ATOM 736 O O . GLU A 1 95 ? 17.25 -22.453 -9.602 1 92.44 95 GLU A O 1
ATOM 741 N N . ALA A 1 96 ? 15.352 -22.328 -8.469 1 94.38 96 ALA A N 1
ATOM 742 C CA . ALA A 1 96 ? 15.898 -21.734 -7.25 1 94.38 96 ALA A CA 1
ATOM 743 C C . ALA A 1 96 ? 14.977 -21.984 -6.059 1 94.38 96 ALA A C 1
ATOM 745 O O . ALA A 1 96 ? 13.789 -22.281 -6.234 1 94.38 96 ALA A O 1
ATOM 746 N N . PRO A 1 97 ? 15.523 -22 -4.859 1 95.81 97 PRO A N 1
ATOM 747 C CA . PRO A 1 97 ? 14.625 -22.047 -3.703 1 95.81 97 PRO A CA 1
ATOM 748 C C . PRO A 1 97 ? 13.508 -21.016 -3.777 1 95.81 97 PRO A C 1
ATOM 750 O O . PRO A 1 97 ? 13.719 -19.906 -4.289 1 95.81 97 PRO A O 1
ATOM 753 N N . HIS A 1 98 ? 12.367 -21.406 -3.371 1 97.19 98 HIS A N 1
ATOM 754 C CA . HIS A 1 98 ? 11.25 -20.484 -3.488 1 97.19 98 HIS A CA 1
ATOM 755 C C . HIS A 1 98 ? 10.195 -20.75 -2.416 1 97.19 98 HIS A C 1
ATOM 757 O O . HIS A 1 98 ? 10.117 -21.859 -1.88 1 97.19 98 HIS A O 1
ATOM 763 N N . VAL A 1 99 ? 9.531 -19.734 -2.035 1 97.75 99 VAL A N 1
ATOM 764 C CA . VAL A 1 99 ? 8.398 -19.75 -1.118 1 97.75 99 VAL A CA 1
ATOM 765 C C . VAL A 1 99 ? 7.117 -19.406 -1.874 1 97.75 99 VAL A C 1
ATOM 767 O O . VAL A 1 99 ? 7.016 -18.344 -2.488 1 97.75 99 VAL A O 1
ATOM 770 N N . ILE A 1 100 ? 6.137 -20.25 -1.843 1 96 100 ILE A N 1
ATOM 771 C CA . ILE A 1 100 ? 4.898 -20.016 -2.576 1 96 100 ILE A CA 1
ATOM 772 C C . ILE A 1 100 ? 3.699 -20.297 -1.673 1 96 100 ILE A C 1
ATOM 774 O O . ILE A 1 100 ? 3.863 -20.75 -0.537 1 96 100 ILE A O 1
ATOM 778 N N . PHE A 1 101 ? 2.58 -19.922 -2.092 1 95.94 101 PHE A N 1
ATOM 779 C CA . PHE A 1 101 ? 1.28 -20.188 -1.491 1 95.94 101 PHE A CA 1
ATOM 780 C C . PHE A 1 101 ? 0.522 -21.25 -2.293 1 95.94 101 PHE A C 1
ATOM 782 O O . PHE A 1 101 ? 0.714 -21.359 -3.506 1 95.94 101 PHE A O 1
ATOM 789 N N . ASP A 1 102 ? -0.202 -22.141 -1.645 1 96.38 102 ASP A N 1
ATOM 790 C CA . ASP A 1 102 ? -0.982 -23.156 -2.357 1 96.38 102 ASP A CA 1
ATOM 791 C C . ASP A 1 102 ? -2.238 -22.547 -2.975 1 96.38 102 ASP A C 1
ATOM 793 O O . ASP A 1 102 ? -3.344 -22.734 -2.467 1 96.38 102 ASP A O 1
ATOM 797 N N . ASP A 1 103 ? -2.047 -21.922 -4.039 1 97.44 103 ASP A N 1
ATOM 798 C CA . ASP A 1 103 ? -3.113 -21.188 -4.723 1 97.44 103 ASP A CA 1
ATOM 799 C C . ASP A 1 103 ? -4.25 -22.125 -5.117 1 97.44 103 ASP A C 1
ATOM 801 O O . ASP A 1 103 ? -5.426 -21.766 -5 1 97.44 103 ASP A O 1
ATOM 805 N N . TYR A 1 104 ? -3.932 -23.281 -5.578 1 97.81 104 TYR A N 1
ATOM 806 C CA . TYR A 1 104 ? -4.934 -24.25 -5.988 1 97.81 104 TYR A CA 1
ATOM 807 C C . TYR A 1 104 ? -5.836 -24.625 -4.816 1 97.81 104 TYR A C 1
ATOM 809 O O . TYR A 1 104 ? -7.062 -24.516 -4.906 1 97.81 104 TYR A O 1
ATOM 817 N N . LYS A 1 105 ? -5.238 -25.016 -3.752 1 98.38 105 LYS A N 1
ATOM 818 C CA . LYS A 1 105 ? -5.973 -25.484 -2.584 1 98.38 105 LYS A CA 1
ATOM 819 C C . LYS A 1 105 ? -6.922 -24.422 -2.057 1 98.38 105 LYS A C 1
ATOM 821 O O . LYS A 1 105 ? -8.094 -24.703 -1.796 1 98.38 105 LYS A O 1
ATOM 826 N N . TRP A 1 106 ? -6.473 -23.25 -1.98 1 98.38 106 TRP A N 1
ATOM 827 C CA . TRP A 1 106 ? -7.266 -22.219 -1.319 1 98.38 106 TRP A CA 1
ATOM 828 C C . TRP A 1 106 ? -8.305 -21.641 -2.273 1 98.38 106 TRP A C 1
ATOM 830 O O . TRP A 1 106 ? -9.359 -21.172 -1.842 1 98.38 106 TRP A O 1
ATOM 840 N N . ALA A 1 107 ? -7.949 -21.672 -3.584 1 98.62 107 ALA A N 1
ATOM 841 C CA . ALA A 1 107 ? -8.992 -21.359 -4.555 1 98.62 107 ALA A CA 1
ATOM 842 C C . ALA A 1 107 ? -10.125 -22.375 -4.5 1 98.62 107 ALA A C 1
ATOM 844 O O . ALA A 1 107 ? -11.305 -22.016 -4.496 1 98.62 107 ALA A O 1
ATOM 845 N N . PHE A 1 108 ? -9.758 -23.641 -4.418 1 98.69 108 PHE A N 1
ATOM 846 C CA . PHE A 1 108 ? -10.734 -24.719 -4.285 1 98.69 108 PHE A CA 1
ATOM 847 C C . PHE A 1 108 ? -11.625 -24.484 -3.072 1 98.69 108 PHE A C 1
ATOM 849 O O . PHE A 1 108 ? -12.852 -24.531 -3.182 1 98.69 108 PHE A O 1
ATOM 856 N N . ASN A 1 109 ? -11.008 -24.172 -1.938 1 98.62 109 ASN A N 1
ATOM 857 C CA . ASN A 1 109 ? -11.734 -23.953 -0.691 1 98.62 109 ASN A CA 1
ATOM 858 C C . ASN A 1 109 ? -12.672 -22.75 -0.794 1 98.62 109 ASN A C 1
ATOM 860 O O . ASN A 1 109 ? -13.789 -22.781 -0.28 1 98.62 109 ASN A O 1
ATOM 864 N N . ALA A 1 110 ? -12.18 -21.719 -1.44 1 98.69 110 ALA A N 1
ATOM 865 C CA . ALA A 1 110 ? -12.977 -20.5 -1.597 1 98.69 110 ALA A CA 1
ATOM 866 C C . ALA A 1 110 ? -14.227 -20.766 -2.424 1 98.69 110 ALA A C 1
ATOM 868 O O . ALA A 1 110 ? -15.328 -20.359 -2.047 1 98.69 110 ALA A O 1
ATOM 869 N N . VAL A 1 111 ? -14.062 -21.438 -3.506 1 98.75 111 VAL A N 1
ATOM 870 C CA . VAL A 1 111 ? -15.18 -21.734 -4.398 1 98.75 111 VAL A CA 1
ATOM 871 C C . VAL A 1 111 ? -16.125 -22.75 -3.734 1 98.75 111 VAL A C 1
ATOM 873 O O . VAL A 1 111 ? -17.344 -22.625 -3.834 1 98.75 111 VAL A O 1
ATOM 876 N N . GLU A 1 112 ? -15.562 -23.734 -3.072 1 98.62 112 GLU A N 1
ATOM 877 C CA . GLU A 1 112 ? -16.375 -24.688 -2.324 1 98.62 112 GLU A CA 1
ATOM 878 C C . GLU A 1 112 ? -17.266 -23.984 -1.312 1 98.62 112 GLU A C 1
ATOM 880 O O . GLU A 1 112 ? -18.438 -24.344 -1.149 1 98.62 112 GLU A O 1
ATOM 885 N N . HIS A 1 113 ? -16.703 -23 -0.626 1 98.44 113 HIS A N 1
ATOM 886 C CA . HIS A 1 113 ? -17.5 -22.203 0.306 1 98.44 113 HIS A CA 1
ATOM 887 C C . HIS A 1 113 ? -18.719 -21.594 -0.382 1 98.44 113 HIS A C 1
ATOM 889 O O . HIS A 1 113 ? -19.828 -21.672 0.14 1 98.44 113 HIS A O 1
ATOM 895 N N . LEU A 1 114 ? -18.5 -21.031 -1.571 1 98.31 114 LEU A N 1
ATOM 896 C CA . LEU A 1 114 ? -19.609 -20.438 -2.316 1 98.31 114 LEU A CA 1
ATOM 897 C C . LEU A 1 114 ? -20.656 -21.484 -2.676 1 98.31 114 LEU A C 1
ATOM 899 O O . LEU A 1 114 ? -21.859 -21.25 -2.531 1 98.31 114 LEU A O 1
ATOM 903 N N . ILE A 1 115 ? -20.234 -22.656 -3.094 1 97.81 115 ILE A N 1
ATOM 904 C CA . ILE A 1 115 ? -21.125 -23.75 -3.473 1 97.81 115 ILE A CA 1
ATOM 905 C C . ILE A 1 115 ? -21.938 -24.188 -2.264 1 97.81 115 ILE A C 1
ATOM 907 O O . ILE A 1 115 ? -23.156 -24.344 -2.355 1 97.81 115 ILE A O 1
ATOM 911 N N . ARG A 1 116 ? -21.234 -24.328 -1.151 1 96.88 116 ARG A N 1
ATOM 912 C CA . ARG A 1 116 ? -21.891 -24.797 0.068 1 96.88 116 ARG A CA 1
ATOM 913 C C . ARG A 1 116 ? -22.906 -23.781 0.575 1 96.88 116 ARG A C 1
ATOM 915 O O . ARG A 1 116 ? -23.875 -24.141 1.229 1 96.88 116 ARG A O 1
ATOM 922 N N . GLN A 1 117 ? -22.672 -22.516 0.291 1 96.5 117 GLN A N 1
ATOM 923 C CA . GLN A 1 117 ? -23.609 -21.469 0.65 1 96.5 117 GLN A CA 1
ATOM 924 C C . GLN A 1 117 ? -24.844 -21.5 -0.248 1 96.5 117 GLN A C 1
ATOM 926 O O . GLN A 1 117 ? -25.844 -20.812 0.018 1 96.5 117 GLN A O 1
ATOM 931 N N . GLY A 1 118 ? -24.781 -22.25 -1.404 1 95.5 118 GLY A N 1
ATOM 932 C CA . GLY A 1 118 ? -25.938 -22.422 -2.27 1 95.5 118 GLY A CA 1
ATOM 933 C C . GLY A 1 118 ? -25.844 -21.641 -3.566 1 95.5 118 GLY A C 1
ATOM 934 O O . GLY A 1 118 ? -26.781 -21.641 -4.367 1 95.5 118 GLY A O 1
ATOM 935 N N . TYR A 1 119 ? -24.703 -20.969 -3.791 1 96.19 119 TYR A N 1
ATOM 936 C CA . TYR A 1 119 ? -24.516 -20.266 -5.055 1 96.19 119 TYR A CA 1
ATOM 937 C C . TYR A 1 119 ? -24.328 -21.25 -6.203 1 96.19 119 TYR A C 1
ATOM 939 O O . TYR A 1 119 ? -23.703 -22.312 -6.023 1 96.19 119 TYR A O 1
ATOM 947 N N . LYS A 1 120 ? -24.797 -21 -7.379 1 93.56 120 LYS A N 1
ATOM 948 C CA . LYS A 1 120 ? -24.875 -21.984 -8.453 1 93.56 120 LYS A CA 1
ATOM 949 C C . LYS A 1 120 ? -24.078 -21.531 -9.672 1 93.56 120 LYS A C 1
ATOM 951 O O . LYS A 1 120 ? -23.406 -22.328 -10.32 1 93.56 120 LYS A O 1
ATOM 956 N N . ARG A 1 121 ? -24.25 -20.266 -10.047 1 96.62 121 ARG A N 1
ATOM 957 C CA . ARG A 1 121 ? -23.578 -19.719 -11.219 1 96.62 121 ARG A CA 1
ATOM 958 C C . ARG A 1 121 ? -22.406 -18.828 -10.805 1 96.62 121 ARG A C 1
ATOM 960 O O . ARG A 1 121 ? -22.516 -17.594 -10.797 1 96.62 121 ARG A O 1
ATOM 967 N N . ILE A 1 122 ? -21.328 -19.469 -10.547 1 98.12 122 ILE A N 1
ATOM 968 C CA . ILE A 1 122 ? -20.188 -18.812 -9.922 1 98.12 122 ILE A CA 1
ATOM 969 C C . ILE A 1 122 ? -19.188 -18.406 -11 1 98.12 122 ILE A C 1
ATOM 971 O O . ILE A 1 122 ? -18.656 -19.25 -11.719 1 98.12 122 ILE A O 1
ATOM 975 N N . ALA A 1 123 ? -18.922 -17.094 -11.148 1 98.31 123 ALA A N 1
ATOM 976 C CA . ALA A 1 123 ? -17.922 -16.578 -12.086 1 98.31 123 ALA A CA 1
ATOM 977 C C . ALA A 1 123 ? -16.531 -16.547 -11.453 1 98.31 123 ALA A C 1
ATOM 979 O O . ALA A 1 123 ? -16.406 -16.484 -10.234 1 98.31 123 ALA A O 1
ATOM 980 N N . HIS A 1 124 ? -15.578 -16.703 -12.266 1 98.56 124 HIS A N 1
ATOM 981 C CA . HIS A 1 124 ? -14.18 -16.484 -11.891 1 98.56 124 HIS A CA 1
ATOM 982 C C . HIS A 1 124 ? -13.625 -15.227 -12.531 1 98.56 124 HIS A C 1
ATOM 984 O O . HIS A 1 124 ? -13.562 -15.117 -13.758 1 98.56 124 HIS A O 1
ATOM 990 N N . LEU A 1 125 ? -13.391 -14.227 -11.695 1 98.62 125 LEU A N 1
ATOM 991 C CA . LEU A 1 125 ? -12.633 -13.07 -12.164 1 98.62 125 LEU A CA 1
ATOM 992 C C . LEU A 1 125 ? -11.141 -13.391 -12.242 1 98.62 125 LEU A C 1
ATOM 994 O O . LEU A 1 125 ? -10.43 -13.289 -11.242 1 98.62 125 LEU A O 1
ATOM 998 N N . ALA A 1 126 ? -10.719 -13.68 -13.422 1 98.19 126 ALA A N 1
ATOM 999 C CA . ALA A 1 126 ? -9.438 -14.352 -13.633 1 98.19 126 ALA A CA 1
ATOM 1000 C C . ALA A 1 126 ? -8.297 -13.344 -13.703 1 98.19 126 ALA A C 1
ATOM 1002 O O . ALA A 1 126 ? -8.477 -12.227 -14.188 1 98.19 126 ALA A O 1
ATOM 1003 N N . GLY A 1 127 ? -7.152 -13.727 -13.188 1 96.81 127 GLY A N 1
ATOM 1004 C CA . GLY A 1 127 ? -5.938 -12.938 -13.328 1 96.81 127 GLY A CA 1
ATOM 1005 C C . GLY A 1 127 ? -5.172 -13.242 -14.602 1 96.81 127 GLY A C 1
ATOM 1006 O O . GLY A 1 127 ? -5.68 -13.93 -15.484 1 96.81 127 GLY A O 1
ATOM 1007 N N . PRO A 1 128 ? -3.977 -12.672 -14.727 1 94.94 128 PRO A N 1
ATOM 1008 C CA . PRO A 1 128 ? -3.16 -12.891 -15.922 1 94.94 128 PRO A CA 1
ATOM 1009 C C . PRO A 1 128 ? -2.814 -14.359 -16.141 1 94.94 128 PRO A C 1
ATOM 1011 O O . PRO A 1 128 ? -2.328 -15.031 -15.227 1 94.94 128 PRO A O 1
ATOM 1014 N N . LYS A 1 129 ? -2.938 -14.852 -17.328 1 93.25 129 LYS A N 1
ATOM 1015 C CA . LYS A 1 129 ? -2.773 -16.266 -17.672 1 93.25 129 LYS A CA 1
ATOM 1016 C C . LYS A 1 129 ? -1.311 -16.688 -17.562 1 93.25 129 LYS A C 1
ATOM 1018 O O . LYS A 1 129 ? -1.015 -17.859 -17.328 1 93.25 129 LYS A O 1
ATOM 1023 N N . ARG A 1 130 ? -0.44 -15.781 -17.656 1 91.38 130 ARG A N 1
ATOM 1024 C CA . ARG A 1 130 ? 0.981 -16.109 -17.672 1 91.38 130 ARG A CA 1
ATOM 1025 C C . ARG A 1 130 ? 1.5 -16.359 -16.25 1 91.38 130 ARG A C 1
ATOM 1027 O O . ARG A 1 130 ? 2.588 -16.922 -16.078 1 91.38 130 ARG A O 1
ATOM 1034 N N . LEU A 1 131 ? 0.753 -15.953 -15.305 1 93.62 131 LEU A N 1
ATOM 1035 C CA . LEU A 1 131 ? 1.157 -16.172 -13.922 1 93.62 131 LEU A CA 1
ATOM 1036 C C . LEU A 1 131 ? 0.724 -17.562 -13.445 1 93.62 131 LEU A C 1
ATOM 1038 O O . LEU A 1 131 ? -0.454 -17.906 -13.539 1 93.62 131 LEU A O 1
ATOM 1042 N N . LEU A 1 132 ? 1.642 -18.281 -12.922 1 93.31 132 LEU A N 1
ATOM 1043 C CA . LEU A 1 132 ? 1.367 -19.625 -12.422 1 93.31 132 LEU A CA 1
ATOM 1044 C C . LEU A 1 132 ? 0.321 -19.578 -11.312 1 93.31 132 LEU A C 1
ATOM 1046 O O . LEU A 1 132 ? -0.554 -20.453 -11.25 1 93.31 132 LEU A O 1
ATOM 1050 N N . LEU A 1 133 ? 0.395 -18.641 -10.43 1 95.5 133 LEU A N 1
ATOM 1051 C CA . LEU A 1 133 ? -0.571 -18.578 -9.336 1 95.5 133 LEU A CA 1
ATOM 1052 C C . LEU A 1 133 ? -1.981 -18.359 -9.875 1 95.5 133 LEU A C 1
ATOM 1054 O O . LEU A 1 133 ? -2.947 -18.906 -9.344 1 95.5 133 LEU A O 1
ATOM 1058 N N . SER A 1 134 ? -2.133 -17.5 -10.906 1 96.69 134 SER A N 1
ATOM 1059 C CA . SER A 1 134 ? -3.436 -17.297 -11.531 1 96.69 134 SER A CA 1
ATOM 1060 C C . SER A 1 134 ? -3.969 -18.594 -12.141 1 96.69 134 SER A C 1
ATOM 1062 O O . SER A 1 134 ? -5.16 -18.891 -12.023 1 96.69 134 SER A O 1
ATOM 1064 N N . GLN A 1 135 ? -3.092 -19.328 -12.781 1 97.12 135 GLN A N 1
ATOM 1065 C CA . GLN A 1 135 ? -3.467 -20.625 -13.367 1 97.12 135 GLN A CA 1
ATOM 1066 C C . GLN A 1 135 ? -3.938 -21.594 -12.289 1 97.12 135 GLN A C 1
ATOM 1068 O O . GLN A 1 135 ? -4.961 -22.266 -12.453 1 97.12 135 GLN A O 1
ATOM 1073 N N . GLU A 1 136 ? -3.203 -21.625 -11.234 1 97.5 136 GLU A N 1
ATOM 1074 C CA . GLU A 1 136 ? -3.539 -22.547 -10.141 1 97.5 136 GLU A CA 1
ATOM 1075 C C . GLU A 1 136 ? -4.852 -22.156 -9.477 1 97.5 136 GLU A C 1
ATOM 1077 O O . GLU A 1 136 ? -5.637 -23.016 -9.078 1 97.5 136 GLU A O 1
ATOM 1082 N N . ARG A 1 137 ? -5.09 -20.859 -9.305 1 98.25 137 ARG A N 1
ATOM 1083 C CA . ARG A 1 137 ? -6.352 -20.406 -8.734 1 98.25 137 ARG A CA 1
ATOM 1084 C C . ARG A 1 137 ? -7.523 -20.75 -9.648 1 98.25 137 ARG A C 1
ATOM 1086 O O . ARG A 1 137 ? -8.578 -21.172 -9.172 1 98.25 137 ARG A O 1
ATOM 1093 N N . GLU A 1 138 ? -7.316 -20.562 -10.938 1 98.5 138 GLU A N 1
ATOM 1094 C CA . GLU A 1 138 ? -8.367 -20.953 -11.875 1 98.5 138 GLU A CA 1
ATOM 1095 C C . GLU A 1 138 ? -8.609 -22.453 -11.836 1 98.5 138 GLU A C 1
ATOM 1097 O O . GLU A 1 138 ? -9.758 -22.906 -11.891 1 98.5 138 GLU A O 1
ATOM 1102 N N . ARG A 1 139 ? -7.508 -23.219 -11.797 1 98.5 139 ARG A N 1
ATOM 1103 C CA . ARG A 1 139 ? -7.637 -24.672 -11.695 1 98.5 139 ARG A CA 1
ATOM 1104 C C . ARG A 1 139 ? -8.43 -25.062 -10.445 1 98.5 139 ARG A C 1
ATOM 1106 O O . ARG A 1 139 ? -9.289 -25.938 -10.5 1 98.5 139 ARG A O 1
ATOM 1113 N N . GLY A 1 140 ? -8.117 -24.406 -9.32 1 98.75 140 GLY A N 1
ATOM 1114 C CA . GLY A 1 140 ? -8.883 -24.625 -8.102 1 98.75 140 GLY A CA 1
ATOM 1115 C C . GLY A 1 140 ? -10.359 -24.312 -8.25 1 98.75 140 GLY A C 1
ATOM 1116 O O . GLY A 1 140 ? -11.211 -25.078 -7.789 1 98.75 140 GLY A O 1
ATOM 1117 N N . TYR A 1 141 ? -10.633 -23.219 -8.914 1 98.75 141 TYR A N 1
ATOM 1118 C CA . TYR A 1 141 ? -12 -22.812 -9.234 1 98.75 141 TYR A CA 1
ATOM 1119 C C . TYR A 1 141 ? -12.727 -23.875 -10.031 1 98.75 141 TYR A C 1
ATOM 1121 O O . TYR A 1 141 ? -13.789 -24.344 -9.625 1 98.75 141 TYR A O 1
ATOM 1129 N N . ARG A 1 142 ? -12.164 -24.312 -11.094 1 98.62 142 ARG A N 1
ATOM 1130 C CA . ARG A 1 142 ? -12.781 -25.266 -11.992 1 98.62 142 ARG A CA 1
ATOM 1131 C C . ARG A 1 142 ? -12.977 -26.625 -11.305 1 98.62 142 ARG A C 1
ATOM 1133 O O . ARG A 1 142 ? -14.031 -27.234 -11.43 1 98.62 142 ARG A O 1
ATOM 1140 N N . ASN A 1 143 ? -11.969 -27.047 -10.586 1 98.62 143 ASN A N 1
ATOM 1141 C CA . ASN A 1 143 ? -12.031 -28.375 -9.961 1 98.62 143 ASN A CA 1
ATOM 1142 C C . ASN A 1 143 ? -13.008 -28.391 -8.789 1 98.62 143 ASN A C 1
ATOM 1144 O O . ASN A 1 143 ? -13.633 -29.422 -8.516 1 98.62 143 ASN A O 1
ATOM 1148 N N . ALA A 1 144 ? -13.109 -27.266 -8.07 1 98.69 144 ALA A N 1
ATOM 1149 C CA . ALA A 1 144 ? -14.133 -27.172 -7.027 1 98.69 144 ALA A CA 1
ATOM 1150 C C . ALA A 1 144 ? -15.531 -27.344 -7.613 1 98.69 144 ALA A C 1
ATOM 1152 O O . ALA A 1 144 ? -16.359 -28.078 -7.062 1 98.69 144 ALA A O 1
ATOM 1153 N N . LEU A 1 145 ? -15.781 -26.672 -8.758 1 98.38 145 LEU A N 1
ATOM 1154 C CA . LEU A 1 145 ? -17.062 -26.828 -9.438 1 98.38 145 LEU A CA 1
ATOM 1155 C C . LEU A 1 145 ? -17.297 -28.297 -9.828 1 98.38 145 LEU A C 1
ATOM 1157 O O . LEU A 1 145 ? -18.328 -28.875 -9.5 1 98.38 145 LEU A O 1
ATOM 1161 N N . GLN A 1 146 ? -16.281 -28.859 -10.414 1 97.62 146 GLN A N 1
ATOM 1162 C CA . GLN A 1 146 ? -16.375 -30.234 -10.883 1 97.62 146 GLN A CA 1
ATOM 1163 C C . GLN A 1 146 ? -16.625 -31.188 -9.719 1 97.62 146 GLN A C 1
ATOM 1165 O O . GLN A 1 146 ? -17.484 -32.062 -9.812 1 97.62 146 GLN A O 1
ATOM 1170 N N . ALA A 1 147 ? -15.922 -31.047 -8.648 1 97.94 147 ALA A N 1
ATOM 1171 C CA . ALA A 1 147 ? -16.016 -31.922 -7.484 1 97.94 147 ALA A CA 1
ATOM 1172 C C . ALA A 1 147 ? -17.406 -31.875 -6.883 1 97.94 147 ALA A C 1
ATOM 1174 O O . ALA A 1 147 ? -17.828 -32.812 -6.195 1 97.94 147 ALA A O 1
ATOM 1175 N N . HIS A 1 148 ? -18.141 -30.859 -7.133 1 97.44 148 HIS A N 1
ATOM 1176 C CA . HIS A 1 148 ? -19.469 -30.719 -6.551 1 97.44 148 HIS A CA 1
ATOM 1177 C C . HIS A 1 148 ? -20.562 -30.828 -7.617 1 97.44 148 HIS A C 1
ATOM 1179 O O . HIS A 1 148 ? -21.688 -30.391 -7.402 1 97.44 148 HIS A O 1
ATOM 1185 N N . GLY A 1 149 ? -20.141 -31.297 -8.789 1 95.81 149 GLY A N 1
ATOM 1186 C CA . GLY A 1 149 ? -21.094 -31.625 -9.844 1 95.81 149 GLY A CA 1
ATOM 1187 C C . GLY A 1 149 ? -21.578 -30.406 -10.617 1 95.81 149 GLY A C 1
ATOM 1188 O O . GLY A 1 149 ? -22.656 -30.438 -11.211 1 95.81 149 GLY A O 1
ATOM 1189 N N . VAL A 1 150 ? -20.875 -29.312 -10.492 1 93.38 150 VAL A N 1
ATOM 1190 C CA . VAL A 1 150 ? -21.219 -28.094 -11.234 1 93.38 150 VAL A CA 1
ATOM 1191 C C . VAL A 1 150 ? -20.297 -27.969 -12.445 1 93.38 150 VAL A C 1
ATOM 1193 O O . VAL A 1 150 ? -19.062 -28.078 -12.32 1 93.38 150 VAL A O 1
ATOM 1196 N N . SER A 1 151 ? -20.828 -27.812 -13.625 1 89.62 151 SER A N 1
ATOM 1197 C CA . SER A 1 151 ? -20.016 -27.641 -14.828 1 89.62 151 SER A CA 1
ATOM 1198 C C . SER A 1 151 ? -19.422 -26.234 -14.906 1 89.62 151 SER A C 1
ATOM 1200 O O . SER A 1 151 ? -20.125 -25.25 -14.672 1 89.62 151 SER A O 1
ATOM 1202 N N . ALA A 1 152 ? -18.188 -26.234 -15.242 1 89.69 152 ALA A N 1
ATOM 1203 C CA . ALA A 1 152 ? -17.562 -24.938 -15.484 1 89.69 152 ALA A CA 1
ATOM 1204 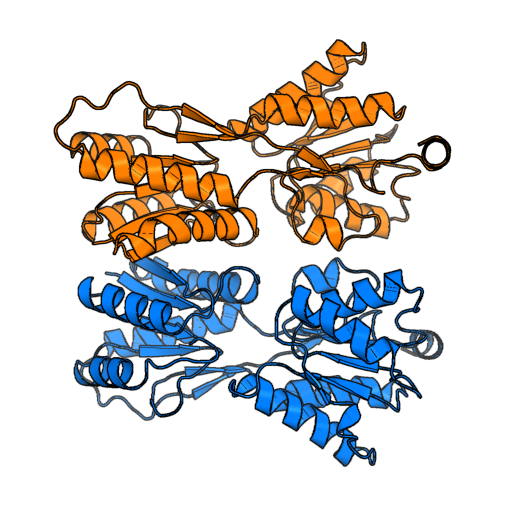C C . ALA A 1 152 ? -18.016 -24.359 -16.828 1 89.69 152 ALA A C 1
ATOM 1206 O O . ALA A 1 152 ? -18.047 -25.062 -17.828 1 89.69 152 ALA A O 1
ATOM 1207 N N . ILE A 1 153 ? -18.469 -23.172 -16.812 1 93.38 153 ILE A N 1
ATOM 1208 C CA . ILE A 1 153 ? -18.891 -22.453 -18 1 93.38 153 ILE A CA 1
ATOM 1209 C C . ILE A 1 153 ? -17.797 -21.453 -18.406 1 93.38 153 ILE A C 1
ATOM 1211 O O . ILE A 1 153 ? -17.438 -20.578 -17.625 1 93.38 153 ILE A O 1
ATOM 1215 N N . GLU A 1 154 ? -17.281 -21.594 -19.609 1 95.56 154 GLU A N 1
ATOM 1216 C CA . GLU A 1 154 ? -16.156 -20.781 -20.062 1 95.56 154 GLU A CA 1
ATOM 1217 C C . GLU A 1 154 ? -16.484 -19.297 -20.031 1 95.56 154 GLU A C 1
ATOM 1219 O O . GLU A 1 154 ? -15.633 -18.469 -19.688 1 95.56 154 GLU A O 1
ATOM 1224 N N . GLU A 1 155 ? -17.766 -18.984 -20.297 1 94.62 155 GLU A N 1
ATOM 1225 C CA . GLU A 1 155 ? -18.188 -17.578 -20.328 1 94.62 155 GLU A CA 1
ATOM 1226 C C . GLU A 1 155 ? -18.109 -16.953 -18.938 1 94.62 155 GLU A C 1
ATOM 1228 O O . GLU A 1 155 ? -18.094 -15.719 -18.812 1 94.62 155 GLU A O 1
ATOM 1233 N N . LEU A 1 156 ? -18.047 -17.766 -17.891 1 97 156 LEU A N 1
ATOM 1234 C CA . LEU A 1 156 ? -18.047 -17.266 -16.531 1 97 156 LEU A CA 1
ATOM 1235 C C . LEU A 1 156 ? -16.609 -17.031 -16.047 1 97 156 LEU A C 1
ATOM 1237 O O . LEU A 1 156 ? -16.406 -16.531 -14.93 1 97 156 LEU A O 1
ATOM 1241 N N . VAL A 1 157 ? -15.664 -17.422 -16.859 1 97.44 157 VAL A N 1
ATOM 1242 C CA . VAL A 1 157 ? -14.281 -17.031 -16.609 1 97.44 157 VAL A CA 1
ATOM 1243 C C . VAL A 1 157 ? -13.992 -15.688 -17.266 1 97.44 157 VAL A C 1
ATOM 1245 O O . VAL A 1 157 ? -13.758 -15.617 -18.469 1 97.44 157 VAL A O 1
ATOM 1248 N N . ILE A 1 158 ? -13.992 -14.648 -16.453 1 96.69 158 ILE A N 1
ATOM 1249 C CA . ILE A 1 158 ? -13.914 -13.266 -16.922 1 96.69 158 ILE A CA 1
ATOM 1250 C C . ILE A 1 158 ? -12.508 -12.727 -16.688 1 96.69 158 ILE A C 1
ATOM 1252 O O . ILE A 1 158 ? -12.023 -12.703 -15.555 1 96.69 158 ILE A O 1
ATOM 1256 N N . PRO A 1 159 ? -11.852 -12.266 -17.703 1 94.25 159 PRO A N 1
ATOM 1257 C CA . PRO A 1 159 ? -10.547 -11.656 -17.453 1 94.25 159 PRO A CA 1
ATOM 1258 C C . PRO A 1 159 ? -10.633 -10.414 -16.578 1 94.25 159 PRO A C 1
ATOM 1260 O O . PRO A 1 159 ? -11.352 -9.469 -16.891 1 94.25 159 PRO A O 1
ATOM 1263 N N . GLY A 1 160 ? -9.992 -10.328 -15.469 1 91.19 160 GLY A N 1
ATOM 1264 C CA . GLY A 1 160 ? -10.133 -9.234 -14.508 1 91.19 160 GLY A CA 1
ATOM 1265 C C . GLY A 1 160 ? -8.82 -8.586 -14.141 1 91.19 160 GLY A C 1
ATOM 1266 O O . GLY A 1 160 ? -8.797 -7.578 -13.43 1 91.19 160 GLY A O 1
ATOM 1267 N N . GLY A 1 161 ? -7.641 -9.148 -14.609 1 91.25 161 GLY A N 1
ATOM 1268 C CA . GLY A 1 161 ? -6.367 -8.617 -14.156 1 91.25 161 GLY A CA 1
ATOM 1269 C C . GLY A 1 161 ? -6.176 -8.742 -12.656 1 91.25 161 GLY A C 1
ATOM 1270 O O . GLY A 1 161 ? -6.727 -9.641 -12.023 1 91.25 161 GLY A O 1
ATOM 1271 N N . ILE A 1 162 ? -5.363 -7.828 -12.055 1 92.75 162 ILE A N 1
ATOM 1272 C CA . ILE A 1 162 ? -5.059 -7.957 -10.633 1 92.75 162 ILE A CA 1
ATOM 1273 C C . ILE A 1 162 ? -5.25 -6.609 -9.938 1 92.75 162 ILE A C 1
ATOM 1275 O O . ILE A 1 162 ? -4.895 -6.449 -8.766 1 92.75 162 ILE A O 1
ATOM 1279 N N . SER A 1 163 ? -5.738 -5.609 -10.625 1 92.81 163 SER A N 1
ATOM 1280 C CA . SER A 1 163 ? -5.891 -4.273 -10.062 1 92.81 163 SER A CA 1
ATOM 1281 C C . SER A 1 163 ? -7.359 -3.939 -9.82 1 92.81 163 SER A C 1
ATOM 1283 O O . SER A 1 163 ? -8.25 -4.609 -10.352 1 92.81 163 SER A O 1
ATOM 1285 N N . MET A 1 164 ? -7.605 -2.926 -9.016 1 93.5 164 MET A N 1
ATOM 1286 C CA . MET A 1 164 ? -8.969 -2.443 -8.797 1 93.5 164 MET A CA 1
ATOM 1287 C C . MET A 1 164 ? -9.586 -1.959 -10.102 1 93.5 164 MET A C 1
ATOM 1289 O O . MET A 1 164 ? -10.758 -2.234 -10.383 1 93.5 164 MET A O 1
ATOM 1293 N N . GLU A 1 165 ? -8.812 -1.279 -10.891 1 93.94 165 GLU A N 1
ATOM 1294 C CA . GLU A 1 165 ? -9.281 -0.749 -12.164 1 93.94 165 GLU A CA 1
ATOM 1295 C C . GLU A 1 165 ? -9.711 -1.871 -13.102 1 93.94 165 GLU A C 1
ATOM 1297 O O . GLU A 1 165 ? -10.734 -1.766 -13.781 1 93.94 165 GLU A O 1
ATOM 1302 N N . SER A 1 166 ? -8.898 -2.877 -13.133 1 95.31 166 SER A N 1
ATOM 1303 C CA . SER A 1 166 ? -9.25 -3.998 -14 1 95.31 166 SER A CA 1
ATOM 1304 C C . SER A 1 166 ? -10.547 -4.656 -13.547 1 95.31 166 SER A C 1
ATOM 1306 O O . SER A 1 166 ? -11.352 -5.098 -14.375 1 95.31 166 SER A O 1
ATOM 1308 N N . GLY A 1 167 ? -10.789 -4.742 -12.242 1 97.19 167 GLY A N 1
ATOM 1309 C CA . GLY A 1 167 ? -12.039 -5.25 -11.711 1 97.19 167 GLY A CA 1
ATOM 1310 C C . GLY A 1 167 ? -13.242 -4.402 -12.086 1 97.19 167 GLY A C 1
ATOM 1311 O O . GLY A 1 167 ? -14.305 -4.93 -12.406 1 97.19 167 GLY A O 1
ATOM 1312 N N . GLN A 1 168 ? -13.008 -3.105 -12.07 1 96.88 168 GLN A N 1
ATOM 1313 C CA . GLN A 1 168 ? -14.062 -2.182 -12.469 1 96.88 168 GLN A CA 1
ATOM 1314 C C . GLN A 1 168 ? -14.469 -2.404 -13.922 1 96.88 168 GLN A C 1
ATOM 1316 O O . GLN A 1 168 ? -15.664 -2.457 -14.242 1 96.88 168 GLN A O 1
ATOM 1321 N N . LYS A 1 169 ? -13.477 -2.512 -14.758 1 96.69 169 LYS A N 1
ATOM 1322 C CA . LYS A 1 169 ? -13.734 -2.74 -16.172 1 96.69 169 LYS A CA 1
ATOM 1323 C C . LYS A 1 169 ? -14.477 -4.059 -16.391 1 96.69 169 LYS A C 1
ATOM 1325 O O . LYS A 1 169 ? -15.414 -4.125 -17.188 1 96.69 169 LYS A O 1
ATOM 1330 N N . ALA A 1 170 ? -14.094 -5.047 -15.672 1 97.25 170 ALA A N 1
ATOM 1331 C CA . ALA A 1 170 ? -14.695 -6.371 -15.812 1 97.25 170 ALA A CA 1
ATOM 1332 C C . ALA A 1 170 ? -16.141 -6.367 -15.344 1 97.25 170 ALA A C 1
ATOM 1334 O O . ALA A 1 170 ? -16.953 -7.188 -15.789 1 97.25 170 ALA A O 1
ATOM 1335 N N . ALA A 1 171 ? -16.469 -5.508 -14.391 1 97.25 171 ALA A N 1
ATOM 1336 C CA . ALA A 1 171 ? -17.828 -5.395 -13.891 1 97.25 171 ALA A CA 1
ATOM 1337 C C . ALA A 1 171 ? -18.812 -5.082 -15.016 1 97.25 171 ALA A C 1
ATOM 1339 O O . ALA A 1 171 ? -19.938 -5.582 -15.031 1 97.25 171 ALA A O 1
ATOM 1340 N N . ALA A 1 172 ? -18.359 -4.242 -15.891 1 92.88 172 ALA A N 1
ATOM 1341 C CA . ALA A 1 172 ? -19.203 -3.877 -17.031 1 92.88 172 ALA A CA 1
ATOM 1342 C C . ALA A 1 172 ? -19.578 -5.105 -17.844 1 92.88 172 ALA A C 1
ATOM 1344 O O . ALA A 1 172 ? -20.719 -5.223 -18.312 1 92.88 172 ALA A O 1
ATOM 1345 N N . GLU A 1 173 ? -18.609 -5.953 -18.031 1 91.31 173 GLU A N 1
ATOM 1346 C CA . GLU A 1 173 ? -18.859 -7.191 -18.766 1 91.31 173 GLU A CA 1
ATOM 1347 C C . GLU A 1 173 ? -19.844 -8.078 -18.016 1 91.31 173 GLU A C 1
ATOM 1349 O O . GLU A 1 173 ? -20.75 -8.672 -18.609 1 91.31 173 GLU A O 1
ATOM 1354 N N . LEU A 1 174 ? -19.703 -8.195 -16.766 1 94.25 174 LEU A N 1
ATOM 1355 C CA . LEU A 1 174 ? -20.562 -9.023 -15.922 1 94.25 174 LEU A CA 1
ATOM 1356 C C . LEU A 1 174 ? -22 -8.516 -15.938 1 94.25 174 LEU A C 1
ATOM 1358 O O . LEU A 1 174 ? -22.938 -9.312 -15.977 1 94.25 174 LEU A O 1
ATOM 1362 N N . LEU A 1 175 ? -22.172 -7.234 -15.984 1 94 175 LEU A N 1
ATOM 1363 C CA . LEU A 1 175 ? -23.484 -6.594 -15.945 1 94 175 LEU A CA 1
ATOM 1364 C C . LEU A 1 175 ? -24.281 -6.922 -17.203 1 94 175 LEU A C 1
ATOM 1366 O O . LEU A 1 175 ? -25.516 -6.926 -17.188 1 94 175 LEU A O 1
ATOM 1370 N N . LYS A 1 176 ? -23.594 -7.285 -18.266 1 92.81 176 LYS A N 1
ATOM 1371 C CA . LYS A 1 176 ? -24.234 -7.559 -19.547 1 92.81 176 LYS A CA 1
ATOM 1372 C C . LYS A 1 176 ? -24.641 -9.031 -19.656 1 92.81 176 LYS A C 1
ATOM 1374 O O . LYS A 1 176 ? -25.391 -9.406 -20.547 1 92.81 176 LYS A O 1
ATOM 1379 N N . MET A 1 177 ? -24.125 -9.789 -18.781 1 93.69 177 MET A N 1
ATOM 1380 C CA . MET A 1 177 ? -24.375 -11.227 -18.859 1 93.69 177 MET A CA 1
ATOM 1381 C C . MET A 1 177 ? -25.797 -11.562 -18.453 1 93.69 177 MET A C 1
ATOM 1383 O O . MET A 1 177 ? -26.328 -10.977 -17.5 1 93.69 177 MET A O 1
ATOM 1387 N N . HIS A 1 178 ? -26.391 -12.531 -19.25 1 93.31 178 HIS A N 1
ATOM 1388 C CA . HIS A 1 178 ? -27.703 -13.078 -18.953 1 93.31 178 HIS A CA 1
ATOM 1389 C C . HIS A 1 178 ? -27.734 -14.578 -19.188 1 93.31 178 HIS A C 1
ATOM 1391 O O . HIS A 1 178 ? -27.5 -15.039 -20.312 1 93.31 178 HIS A O 1
ATOM 1397 N N . PRO A 1 179 ? -28.109 -15.328 -18.188 1 94.06 179 PRO A N 1
ATOM 1398 C CA . PRO A 1 179 ? -28.281 -14.93 -16.797 1 94.06 179 PRO A CA 1
ATOM 1399 C C . PRO A 1 179 ? -26.984 -14.469 -16.141 1 94.06 179 PRO A C 1
ATOM 1401 O O . PRO A 1 179 ? -25.906 -14.945 -16.516 1 94.06 179 PRO A O 1
ATOM 1404 N N . ARG A 1 180 ? -27.062 -13.555 -15.164 1 94.69 180 ARG A N 1
ATOM 1405 C CA . ARG A 1 180 ? -25.906 -13.062 -14.422 1 94.69 180 ARG A CA 1
ATOM 1406 C C . ARG A 1 180 ? -25.422 -14.094 -13.414 1 94.69 180 ARG A C 1
ATOM 1408 O O . ARG A 1 180 ? -26.219 -14.82 -12.82 1 94.69 180 ARG A O 1
ATOM 1415 N N . PRO A 1 181 ? -24.094 -14.117 -13.18 1 97.38 181 PRO A N 1
ATOM 1416 C CA . PRO A 1 181 ? -23.641 -14.953 -12.062 1 97.38 181 PRO A CA 1
ATOM 1417 C C . PRO A 1 181 ? -24.188 -14.492 -10.719 1 97.38 181 PRO A C 1
ATOM 1419 O O . PRO A 1 181 ? -24.531 -13.32 -10.555 1 97.38 181 PRO A O 1
ATOM 1422 N N . ASP A 1 182 ? -24.328 -15.43 -9.859 1 97.12 182 ASP A N 1
ATOM 1423 C CA . ASP A 1 182 ? -24.828 -15.07 -8.531 1 97.12 182 ASP A CA 1
ATOM 1424 C C . ASP A 1 182 ? -23.703 -15.078 -7.5 1 97.12 182 ASP A C 1
ATOM 1426 O O . ASP A 1 182 ? -23.938 -14.797 -6.324 1 97.12 182 ASP A O 1
ATOM 1430 N N . ALA A 1 183 ? -22.469 -15.375 -7.938 1 98.25 183 ALA A N 1
ATOM 1431 C CA . ALA A 1 183 ? -21.266 -15.258 -7.109 1 98.25 183 ALA A CA 1
ATOM 1432 C C . ALA A 1 183 ? -20.016 -15.055 -7.965 1 98.25 183 ALA A C 1
ATOM 1434 O O . ALA A 1 183 ? -20 -15.422 -9.141 1 98.25 183 ALA A O 1
ATOM 1435 N N . VAL A 1 184 ? -19.016 -14.453 -7.398 1 98.75 184 VAL A N 1
ATOM 1436 C CA . VAL A 1 184 ? -17.734 -14.234 -8.062 1 98.75 184 VAL A CA 1
ATOM 1437 C C . VAL A 1 184 ? -16.594 -14.672 -7.145 1 98.75 184 VAL A C 1
ATOM 1439 O O . VAL A 1 184 ? -16.547 -14.289 -5.973 1 98.75 184 VAL A O 1
ATOM 1442 N N . PHE A 1 185 ? -15.766 -15.562 -7.605 1 98.81 185 PHE A N 1
ATOM 1443 C CA . PHE A 1 185 ? -14.438 -15.797 -7.051 1 98.81 185 PHE A CA 1
ATOM 1444 C C . PHE A 1 185 ? -13.391 -14.977 -7.797 1 98.81 185 PHE A C 1
ATOM 1446 O O . PHE A 1 185 ? -13.125 -15.227 -8.977 1 98.81 185 PHE A O 1
ATOM 1453 N N . ALA A 1 186 ? -12.828 -13.984 -7.125 1 98.75 186 ALA A N 1
ATOM 1454 C CA . ALA A 1 186 ? -11.867 -13.102 -7.773 1 98.75 186 ALA A CA 1
ATOM 1455 C C . ALA A 1 186 ? -10.438 -13.57 -7.539 1 98.75 186 ALA A C 1
ATOM 1457 O O . ALA A 1 186 ? -10.117 -14.086 -6.465 1 98.75 186 ALA A O 1
ATOM 1458 N N . VAL A 1 187 ? -9.617 -13.289 -8.453 1 97.75 187 VAL A N 1
ATOM 1459 C CA . VAL A 1 187 ? -8.219 -13.703 -8.43 1 97.75 187 VAL A CA 1
ATOM 1460 C C . VAL A 1 187 ? -7.512 -13.07 -7.23 1 97.75 187 VAL A C 1
ATOM 1462 O O . VAL A 1 187 ? -6.582 -13.656 -6.668 1 97.75 187 VAL A O 1
ATOM 1465 N N . ASN A 1 188 ? -7.914 -11.836 -6.887 1 96.38 188 ASN A N 1
ATOM 1466 C CA . ASN A 1 188 ? -7.367 -11.133 -5.73 1 96.38 188 ASN A CA 1
ATOM 1467 C C . ASN A 1 188 ? -8.32 -10.055 -5.227 1 96.38 188 ASN A C 1
ATOM 1469 O O . ASN A 1 188 ? -9.336 -9.773 -5.863 1 96.38 188 ASN A O 1
ATOM 1473 N N . ASP A 1 189 ? -8.023 -9.531 -4.121 1 96.69 189 ASP A N 1
ATOM 1474 C CA . ASP A 1 189 ? -8.914 -8.594 -3.441 1 96.69 189 ASP A CA 1
ATOM 1475 C C . ASP A 1 189 ? -9.086 -7.309 -4.246 1 96.69 189 ASP A C 1
ATOM 1477 O O . ASP A 1 189 ? -10.203 -6.832 -4.434 1 96.69 189 ASP A O 1
ATOM 1481 N N . PRO A 1 190 ? -8.031 -6.703 -4.805 1 95.25 190 PRO A N 1
ATOM 1482 C CA . PRO A 1 190 ? -8.227 -5.445 -5.531 1 95.25 190 PRO A CA 1
ATOM 1483 C C . PRO A 1 190 ? -9.203 -5.582 -6.695 1 95.25 190 PRO A C 1
ATOM 1485 O O . PRO A 1 190 ? -10.078 -4.727 -6.879 1 95.25 190 PRO A O 1
ATOM 1488 N N . ALA A 1 191 ? -9.055 -6.645 -7.457 1 96.56 191 ALA A N 1
ATOM 1489 C CA . ALA A 1 191 ? -9.984 -6.871 -8.562 1 96.56 191 ALA A CA 1
ATOM 1490 C C . ALA A 1 191 ? -11.414 -7.047 -8.039 1 96.56 191 ALA A C 1
ATOM 1492 O O . ALA A 1 191 ? -12.359 -6.492 -8.602 1 96.56 191 ALA A O 1
ATOM 1493 N N . ALA A 1 192 ? -11.555 -7.82 -6.938 1 98.12 192 ALA A N 1
ATOM 1494 C CA . ALA A 1 192 ? -12.867 -8.031 -6.332 1 98.12 192 ALA A CA 1
ATOM 1495 C C . ALA A 1 192 ? -13.5 -6.711 -5.902 1 98.12 192 ALA A C 1
ATOM 1497 O O . ALA A 1 192 ? -14.656 -6.438 -6.211 1 98.12 192 ALA A O 1
ATOM 1498 N N . ILE A 1 193 ? -12.703 -5.902 -5.266 1 97.19 193 ILE A N 1
ATOM 1499 C CA . ILE A 1 193 ? -13.18 -4.648 -4.703 1 97.19 193 ILE A CA 1
ATOM 1500 C C . ILE A 1 193 ? -13.609 -3.709 -5.828 1 97.19 193 ILE A C 1
ATOM 1502 O O . ILE A 1 193 ? -14.648 -3.049 -5.734 1 97.19 193 ILE A O 1
ATOM 1506 N N . GLY A 1 194 ? -12.797 -3.666 -6.895 1 97.12 194 GLY A N 1
ATOM 1507 C CA . GLY A 1 194 ? -13.188 -2.867 -8.047 1 97.12 194 GLY A CA 1
ATOM 1508 C C . GLY A 1 194 ? -14.523 -3.281 -8.633 1 97.12 194 GLY A C 1
ATOM 1509 O O . GLY A 1 194 ? -15.367 -2.432 -8.93 1 97.12 194 GLY A O 1
ATOM 1510 N N . MET A 1 195 ? -14.711 -4.562 -8.773 1 98.25 195 MET A N 1
ATOM 1511 C CA . MET A 1 195 ? -15.961 -5.07 -9.328 1 98.25 195 MET A CA 1
ATOM 1512 C C . MET A 1 195 ? -17.125 -4.812 -8.375 1 98.25 195 MET A C 1
ATOM 1514 O O . MET A 1 195 ? -18.188 -4.355 -8.797 1 98.25 195 MET A O 1
ATOM 1518 N N . MET A 1 196 ? -16.953 -5.078 -7.098 1 98.19 196 MET A N 1
ATOM 1519 C CA . MET A 1 196 ? -17.984 -4.852 -6.09 1 98.19 196 MET A CA 1
ATOM 1520 C C . MET A 1 196 ? -18.469 -3.408 -6.121 1 98.19 196 MET A C 1
ATOM 1522 O O . MET A 1 196 ? -19.672 -3.152 -6.191 1 98.19 196 MET A O 1
ATOM 1526 N N . LYS A 1 197 ? -17.516 -2.506 -6.113 1 97.38 197 LYS A N 1
ATOM 1527 C CA . LYS A 1 197 ? -17.875 -1.088 -6.09 1 97.38 197 LYS A CA 1
ATOM 1528 C C . LYS A 1 197 ? -18.688 -0.703 -7.32 1 97.38 197 LYS A C 1
ATOM 1530 O O . LYS A 1 197 ? -19.656 0.043 -7.215 1 97.38 197 LYS A O 1
ATOM 1535 N N . THR A 1 198 ? -18.234 -1.175 -8.461 1 97.5 198 THR A N 1
ATOM 1536 C CA . THR A 1 198 ? -18.906 -0.861 -9.711 1 97.5 198 THR A CA 1
ATOM 1537 C C . THR A 1 198 ? -20.328 -1.447 -9.719 1 97.5 198 THR A C 1
ATOM 1539 O O . THR A 1 198 ? -21.281 -0.776 -10.117 1 97.5 198 THR A O 1
ATOM 1542 N N . LEU A 1 199 ? -20.484 -2.65 -9.234 1 97.81 199 LEU A N 1
ATOM 1543 C CA . LEU A 1 199 ? -21.797 -3.303 -9.195 1 97.81 199 LEU A CA 1
ATOM 1544 C C . LEU A 1 199 ? -22.719 -2.615 -8.188 1 97.81 199 LEU A C 1
ATOM 1546 O O . LEU A 1 199 ? -23.906 -2.432 -8.453 1 97.81 199 LEU A O 1
ATOM 1550 N N . GLN A 1 200 ? -22.141 -2.244 -7.062 1 96.81 200 GLN A N 1
ATOM 1551 C CA . GLN A 1 200 ? -22.938 -1.537 -6.055 1 96.81 200 GLN A CA 1
ATOM 1552 C C . GLN A 1 200 ? -23.453 -0.212 -6.598 1 96.81 200 GLN A C 1
ATOM 1554 O O . GLN A 1 200 ? -24.609 0.155 -6.344 1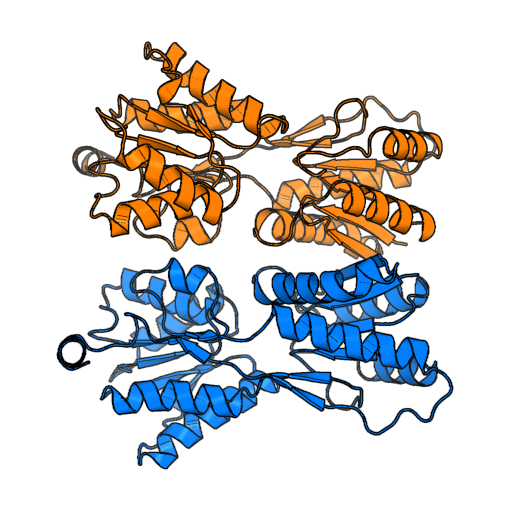 96.81 200 GLN A O 1
ATOM 1559 N N . LYS A 1 201 ? -22.641 0.469 -7.301 1 94.81 201 LYS A N 1
ATOM 1560 C CA . LYS A 1 201 ? -23.062 1.722 -7.926 1 94.81 201 LYS A CA 1
ATOM 1561 C C . LYS A 1 201 ? -24.219 1.494 -8.898 1 94.81 201 LYS A C 1
ATOM 1563 O O . LYS A 1 201 ? -25.047 2.377 -9.102 1 94.81 201 LYS A O 1
ATOM 1568 N N . ALA A 1 202 ? -24.234 0.311 -9.469 1 96.06 202 ALA A N 1
ATOM 1569 C CA . ALA A 1 202 ? -25.297 -0.053 -10.406 1 96.06 202 ALA A CA 1
ATOM 1570 C C . ALA A 1 202 ? -26.531 -0.574 -9.68 1 96.06 202 ALA A C 1
ATOM 1572 O O . ALA A 1 202 ? -27.5 -1.006 -10.312 1 96.06 202 ALA A O 1
ATOM 1573 N N . GLY A 1 203 ? -26.469 -0.616 -8.359 1 96.31 203 GLY A N 1
ATOM 1574 C CA . GLY A 1 203 ? -27.625 -0.969 -7.559 1 96.31 203 GLY A CA 1
ATOM 1575 C C . GLY A 1 203 ? -27.719 -2.451 -7.254 1 96.31 203 GLY A C 1
ATOM 1576 O O . GLY A 1 203 ? -28.75 -2.938 -6.797 1 96.31 203 GLY A O 1
ATOM 1577 N N . ILE A 1 204 ? -26.656 -3.189 -7.508 1 97.25 204 ILE A N 1
ATOM 1578 C CA . ILE A 1 204 ? -26.656 -4.625 -7.25 1 97.25 204 ILE A CA 1
ATOM 1579 C C . ILE A 1 204 ? -26.328 -4.883 -5.781 1 97.25 204 ILE A C 1
ATOM 1581 O O . ILE A 1 204 ? -25.359 -4.355 -5.25 1 97.25 204 ILE A O 1
ATOM 1585 N N . ARG A 1 205 ? -27.188 -5.734 -5.16 1 96.88 205 ARG A N 1
ATOM 1586 C CA . ARG A 1 205 ? -27.016 -6.012 -3.738 1 96.88 205 ARG A CA 1
ATOM 1587 C C . ARG A 1 205 ? -26.047 -7.16 -3.514 1 96.88 205 ARG A C 1
ATOM 1589 O O . ARG A 1 205 ? -26.156 -8.211 -4.156 1 96.88 205 ARG A O 1
ATOM 1596 N N . ILE A 1 206 ? -25.047 -7.027 -2.684 1 98.06 206 ILE A N 1
ATOM 1597 C CA . ILE A 1 206 ? -24.062 -8.023 -2.283 1 98.06 206 ILE A CA 1
ATOM 1598 C C . ILE A 1 206 ? -24.266 -8.398 -0.817 1 98.06 206 ILE A C 1
ATOM 1600 O O . ILE A 1 206 ? -24.297 -7.52 0.053 1 98.06 206 ILE A O 1
ATOM 1604 N N . PRO A 1 207 ? -24.469 -9.586 -0.468 1 97.69 207 PRO A N 1
ATOM 1605 C CA . PRO A 1 207 ? -24.312 -10.773 -1.317 1 97.69 207 PRO A CA 1
ATOM 1606 C C . PRO A 1 207 ? -25.641 -11.242 -1.911 1 97.69 207 PRO A C 1
ATOM 1608 O O . PRO A 1 207 ? -25.672 -12.266 -2.598 1 97.69 207 PRO A O 1
ATOM 1611 N N . ASP A 1 208 ? -26.688 -10.594 -1.645 1 96.56 208 ASP A N 1
ATOM 1612 C CA . ASP A 1 208 ? -28.031 -11.109 -1.909 1 96.56 208 ASP A CA 1
ATOM 1613 C C . ASP A 1 208 ? -28.203 -11.453 -3.387 1 96.56 208 ASP A C 1
ATOM 1615 O O . ASP A 1 208 ? -28.812 -12.469 -3.723 1 96.56 208 ASP A O 1
ATOM 1619 N N . GLU A 1 209 ? -27.719 -10.633 -4.25 1 96.62 209 GLU A N 1
ATOM 1620 C CA . GLU A 1 209 ? -27.844 -10.867 -5.688 1 96.62 209 GLU A CA 1
ATOM 1621 C C . GLU A 1 209 ? -26.578 -11.484 -6.262 1 96.62 209 GLU A C 1
ATOM 1623 O O . GLU A 1 209 ? -26.641 -12.266 -7.211 1 96.62 209 GLU A O 1
ATOM 1628 N N . ILE A 1 210 ? -25.453 -11.047 -5.738 1 98.12 210 ILE A N 1
ATOM 1629 C CA . ILE A 1 210 ? -24.172 -11.594 -6.188 1 98.12 210 ILE A CA 1
ATOM 1630 C C . ILE A 1 210 ? -23.172 -11.602 -5.031 1 98.12 210 ILE A C 1
ATOM 1632 O O . ILE A 1 210 ? -22.922 -10.562 -4.426 1 98.12 210 ILE A O 1
ATOM 1636 N N . ALA A 1 211 ? -22.656 -12.727 -4.668 1 98.69 211 ALA A N 1
ATOM 1637 C CA . ALA A 1 211 ? -21.672 -12.875 -3.598 1 98.69 211 ALA A CA 1
ATOM 1638 C C . ALA A 1 211 ? -20.25 -12.719 -4.133 1 98.69 211 ALA A C 1
ATOM 1640 O O . ALA A 1 211 ? -20.016 -12.859 -5.336 1 98.69 211 ALA A O 1
ATOM 1641 N N . PHE A 1 212 ? -19.359 -12.445 -3.219 1 98.81 212 PHE A N 1
ATOM 1642 C CA . PHE A 1 212 ? -17.969 -12.258 -3.617 1 98.81 212 PHE A CA 1
ATOM 1643 C C . PHE A 1 212 ? -17.031 -12.961 -2.646 1 98.81 212 PHE A C 1
ATOM 1645 O O . PHE A 1 212 ? -17.234 -12.914 -1.433 1 98.81 212 PHE A O 1
ATOM 1652 N N . VAL A 1 213 ? -16.031 -13.578 -3.176 1 98.81 213 VAL A N 1
ATOM 1653 C CA . VAL A 1 213 ? -14.844 -14.039 -2.459 1 98.81 213 VAL A CA 1
ATOM 1654 C C . VAL A 1 213 ? -13.586 -13.5 -3.143 1 98.81 213 VAL A C 1
ATOM 1656 O O . VAL A 1 213 ? -13.461 -13.57 -4.367 1 98.81 213 VAL A O 1
ATOM 1659 N N . GLY A 1 214 ? -12.789 -12.914 -2.355 1 98.25 214 GLY A N 1
ATOM 1660 C CA . GLY A 1 214 ? -11.5 -12.445 -2.846 1 98.25 214 GLY A CA 1
ATOM 1661 C C . GLY A 1 214 ? -10.344 -13.344 -2.449 1 98.25 214 GLY A C 1
ATOM 1662 O O . GLY A 1 214 ? -10.555 -14.516 -2.117 1 98.25 214 GLY A O 1
ATOM 1663 N N . PHE A 1 215 ? -9.18 -12.852 -2.633 1 97 215 PHE A N 1
ATOM 1664 C CA . PHE A 1 215 ? -7.957 -13.609 -2.404 1 97 215 PHE A CA 1
ATOM 1665 C C . PHE A 1 215 ? -6.82 -12.688 -1.986 1 97 215 PHE A C 1
ATOM 1667 O O . PHE A 1 215 ? -6.559 -11.68 -2.645 1 97 215 PHE A O 1
ATOM 1674 N N . SER A 1 216 ? -6.062 -12.953 -0.784 1 91.56 216 SER A N 1
ATOM 1675 C CA . SER A 1 216 ? -4.867 -12.305 -0.251 1 91.56 216 SER A CA 1
ATOM 1676 C C . SER A 1 216 ? -5.184 -11.516 1.012 1 91.56 216 SER A C 1
ATOM 1678 O O . SER A 1 216 ? -4.277 -11.133 1.759 1 91.56 216 SER A O 1
ATOM 1680 N N . GLU A 1 217 ? -6.488 -11.305 1.385 1 86 217 GLU A N 1
ATOM 1681 C CA . GLU A 1 217 ? -6.973 -10.609 2.572 1 86 217 GLU A CA 1
ATOM 1682 C C . GLU A 1 217 ? -6.32 -9.234 2.719 1 86 217 GLU A C 1
ATOM 1684 O O . GLU A 1 217 ? -5.73 -8.93 3.758 1 86 217 GLU A O 1
ATOM 1689 N N . SER A 1 218 ? -6.512 -8.344 1.818 1 84.44 218 SER A N 1
ATOM 169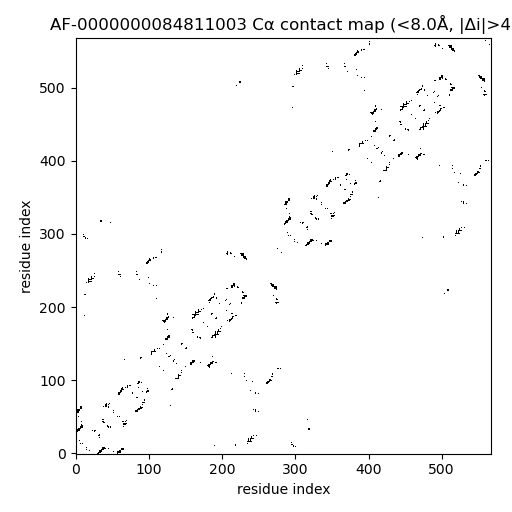0 C CA . SER A 1 218 ? -6.047 -6.965 1.883 1 84.44 218 SER A CA 1
ATOM 1691 C C . SER A 1 218 ? -6.773 -6.188 2.977 1 84.44 218 SER A C 1
ATOM 1693 O O . SER A 1 218 ? -7.836 -6.605 3.439 1 84.44 218 SER A O 1
ATOM 1695 N N . GLN A 1 219 ? -6.168 -5.145 3.49 1 87.88 219 GLN A N 1
ATOM 1696 C CA . GLN A 1 219 ? -6.844 -4.258 4.434 1 87.88 219 GLN A CA 1
ATOM 1697 C C . GLN A 1 219 ? -8.172 -3.762 3.865 1 87.88 219 GLN A C 1
ATOM 1699 O O . GLN A 1 219 ? -9.141 -3.578 4.609 1 87.88 219 GLN A O 1
ATOM 1704 N N . SER A 1 220 ? -8.234 -3.635 2.559 1 92.69 220 SER A N 1
ATOM 1705 C CA . SER A 1 220 ? -9.422 -3.141 1.869 1 92.69 220 SER A CA 1
ATOM 1706 C C . SER A 1 220 ? -10.586 -4.113 2.012 1 92.69 220 SER A C 1
ATOM 1708 O O . SER A 1 220 ? -11.75 -3.715 1.914 1 92.69 220 SER A O 1
ATOM 1710 N N . ALA A 1 221 ? -10.258 -5.387 2.242 1 95.12 221 ALA A N 1
ATOM 1711 C CA . ALA A 1 221 ? -11.297 -6.391 2.436 1 95.12 221 ALA A CA 1
ATOM 1712 C C . ALA A 1 221 ? -12.125 -6.098 3.686 1 95.12 221 ALA A C 1
ATOM 1714 O O . ALA A 1 221 ? -13.305 -6.441 3.754 1 95.12 221 ALA A O 1
ATOM 1715 N N . LEU A 1 222 ? -11.453 -5.434 4.645 1 94.06 222 LEU A N 1
ATOM 1716 C CA . LEU A 1 222 ? -12.109 -5.105 5.906 1 94.06 222 LEU A CA 1
ATOM 1717 C C . LEU A 1 222 ? -12.727 -3.711 5.855 1 94.06 222 LEU A C 1
ATOM 1719 O O . LEU A 1 222 ? -13.469 -3.324 6.758 1 94.06 222 LEU A O 1
ATOM 1723 N N . ILE A 1 223 ? -12.43 -2.986 4.809 1 95.44 223 ILE A N 1
ATOM 1724 C CA . ILE A 1 223 ? -12.898 -1.611 4.684 1 95.44 223 ILE A CA 1
ATOM 1725 C C . ILE A 1 223 ? -14.188 -1.581 3.863 1 95.44 223 ILE A C 1
ATOM 1727 O O . ILE A 1 223 ? -15.148 -0.891 4.223 1 95.44 223 ILE A O 1
ATOM 1731 N N . ILE A 1 224 ? -14.203 -2.348 2.77 1 96.88 224 ILE A N 1
ATOM 1732 C CA . ILE A 1 224 ? -15.352 -2.359 1.867 1 96.88 224 ILE A CA 1
ATOM 1733 C C . ILE A 1 224 ? -16.562 -2.949 2.584 1 96.88 224 ILE A C 1
ATOM 1735 O O . ILE A 1 224 ? -16.422 -3.777 3.486 1 96.88 224 ILE A O 1
ATOM 1739 N N . GLU A 1 225 ? -17.734 -2.441 2.252 1 95.19 225 GLU A N 1
ATOM 1740 C CA . GLU A 1 225 ? -18.969 -2.979 2.795 1 95.19 225 GLU A CA 1
ATOM 1741 C C . GLU A 1 225 ? -19.844 -3.572 1.691 1 95.19 225 GLU A C 1
ATOM 1743 O O . GLU A 1 225 ? -20.109 -2.918 0.681 1 95.19 225 GLU A O 1
ATOM 1748 N N . PRO A 1 226 ? -20.422 -4.824 1.888 1 96.62 226 PRO A N 1
ATOM 1749 C CA . PRO A 1 226 ? -20.078 -5.727 2.986 1 96.62 226 PRO A CA 1
ATOM 1750 C C . PRO A 1 226 ? -18.609 -6.152 2.961 1 96.62 226 PRO A C 1
ATOM 1752 O O . PRO A 1 226 ? -17.969 -6.129 1.904 1 96.62 226 PRO A O 1
ATOM 1755 N N . ASN A 1 227 ? -18.031 -6.469 4.117 1 97.44 227 ASN A N 1
ATOM 1756 C CA . ASN A 1 227 ? -16.641 -6.902 4.168 1 97.44 227 ASN A CA 1
ATOM 1757 C C . ASN A 1 227 ? -16.406 -8.133 3.293 1 97.44 227 ASN A C 1
ATOM 1759 O O . ASN A 1 227 ? -17.234 -9.031 3.242 1 97.44 227 ASN A O 1
ATOM 1763 N N . LEU A 1 228 ? -15.32 -8.133 2.68 1 98.31 228 LEU A N 1
ATOM 1764 C CA . LEU A 1 228 ? -15.016 -9.109 1.647 1 98.31 228 LEU A CA 1
ATOM 1765 C C . LEU A 1 228 ? -14.484 -10.406 2.264 1 98.31 228 LEU A C 1
ATOM 1767 O O . LEU A 1 228 ? -13.508 -10.383 3.02 1 98.31 228 LEU A O 1
ATOM 1771 N N . THR A 1 229 ? -15.172 -11.531 2.041 1 98.62 229 THR A N 1
ATOM 1772 C CA . THR A 1 229 ? -14.57 -12.836 2.275 1 98.62 229 THR A CA 1
ATOM 1773 C C . THR A 1 229 ? -13.297 -13 1.444 1 98.62 229 THR A C 1
ATOM 1775 O O . THR A 1 229 ? -13.297 -12.719 0.246 1 98.62 229 THR A O 1
ATOM 1778 N N . SER A 1 230 ? -12.25 -13.406 2.049 1 98.38 230 SER A N 1
ATOM 1779 C CA . SER A 1 230 ? -10.992 -13.461 1.317 1 98.38 230 SER A CA 1
ATOM 1780 C C . SER A 1 230 ? -10.07 -14.547 1.876 1 98.38 230 SER A C 1
ATOM 1782 O O . SER A 1 230 ? -10.133 -14.859 3.066 1 98.38 230 SER A O 1
ATOM 1784 N N . VAL A 1 231 ? -9.344 -15.133 1 1 98.31 231 VAL A N 1
ATOM 1785 C CA . VAL A 1 231 ? -8.281 -16.047 1.402 1 98.31 231 VAL A CA 1
ATOM 1786 C C . VAL A 1 231 ? -7.094 -15.266 1.947 1 98.31 231 VAL A C 1
ATOM 1788 O O . VAL A 1 231 ? -6.516 -14.438 1.243 1 98.31 231 VAL A O 1
ATOM 1791 N N . ALA A 1 232 ? -6.777 -15.484 3.129 1 97.19 232 ALA A N 1
ATOM 1792 C CA . ALA A 1 232 ? -5.641 -14.82 3.754 1 97.19 232 ALA A CA 1
ATOM 1793 C C . ALA A 1 232 ? -4.34 -15.562 3.463 1 97.19 232 ALA A C 1
ATOM 1795 O O . ALA A 1 232 ? -4.223 -16.75 3.748 1 97.19 232 ALA A O 1
ATOM 1796 N N . GLN A 1 233 ? -3.445 -14.906 2.848 1 96.5 233 GLN A N 1
ATOM 1797 C CA . GLN A 1 233 ? -2.094 -15.422 2.658 1 96.5 233 GLN A CA 1
ATOM 1798 C C . GLN A 1 233 ? -1.162 -14.938 3.766 1 96.5 233 GLN A C 1
ATOM 1800 O O . GLN A 1 233 ? -1.271 -13.797 4.223 1 96.5 233 GLN A O 1
ATOM 1805 N N . PRO A 1 234 ? -0.266 -15.742 4.234 1 96.06 234 PRO A N 1
ATOM 1806 C CA . PRO A 1 234 ? 0.682 -15.336 5.277 1 96.06 234 PRO A CA 1
ATOM 1807 C C . PRO A 1 234 ? 1.859 -14.539 4.723 1 96.06 234 PRO A C 1
ATOM 1809 O O . PRO A 1 234 ? 2.996 -15.016 4.734 1 96.06 234 PRO A O 1
ATOM 1812 N N . THR A 1 235 ? 1.631 -13.312 4.344 1 95.5 235 THR A N 1
ATOM 1813 C CA . THR A 1 235 ? 2.584 -12.5 3.602 1 95.5 235 THR A CA 1
ATOM 1814 C C . THR A 1 235 ? 3.826 -12.219 4.441 1 95.5 235 THR A C 1
ATOM 1816 O O . THR A 1 235 ? 4.953 -12.32 3.949 1 95.5 235 THR A O 1
ATOM 1819 N N . PHE A 1 236 ? 3.643 -11.852 5.781 1 95.56 236 PHE A N 1
ATOM 1820 C CA . PHE A 1 236 ? 4.77 -11.609 6.676 1 95.56 236 PHE A CA 1
ATOM 1821 C C . PHE A 1 236 ? 5.637 -12.859 6.801 1 95.56 236 PHE A C 1
ATOM 1823 O O . PHE A 1 236 ? 6.863 -12.781 6.691 1 95.56 236 PHE A O 1
ATOM 1830 N N . GLU A 1 237 ? 4.988 -13.969 6.973 1 97.56 237 GLU A N 1
ATOM 1831 C CA . GLU A 1 237 ? 5.707 -15.234 7.09 1 97.56 237 GLU A CA 1
ATOM 1832 C C . GLU A 1 237 ? 6.41 -15.586 5.785 1 97.56 237 GLU A C 1
ATOM 1834 O O . GLU A 1 237 ? 7.508 -16.156 5.797 1 97.56 237 GLU A O 1
ATOM 1839 N N . MET A 1 238 ? 5.777 -15.352 4.691 1 97.62 238 MET A N 1
ATOM 1840 C CA . MET A 1 238 ? 6.406 -15.578 3.393 1 97.62 238 MET A CA 1
ATOM 1841 C C . MET A 1 238 ? 7.746 -14.844 3.307 1 97.62 238 MET A C 1
ATOM 1843 O O . MET A 1 238 ? 8.742 -15.414 2.854 1 97.62 238 MET A O 1
ATOM 1847 N N . GLY A 1 239 ? 7.715 -13.578 3.771 1 98.31 239 GLY A N 1
ATOM 1848 C CA . GLY A 1 239 ? 8.945 -12.805 3.801 1 98.31 239 GLY A CA 1
ATOM 1849 C C . GLY A 1 239 ? 10 -13.398 4.711 1 98.31 239 GLY A C 1
ATOM 1850 O O . GLY A 1 239 ? 11.172 -13.508 4.328 1 98.31 239 GLY A O 1
ATOM 1851 N N . ARG A 1 240 ? 9.594 -13.773 5.898 1 98.44 240 ARG A N 1
ATOM 1852 C CA . ARG A 1 240 ? 10.523 -14.352 6.867 1 98.44 240 ARG A CA 1
ATOM 1853 C C . ARG A 1 240 ? 11.172 -15.617 6.312 1 98.44 240 ARG A C 1
ATOM 1855 O O . ARG A 1 240 ? 12.391 -15.781 6.402 1 98.44 240 ARG A O 1
ATOM 1862 N N . VAL A 1 241 ? 10.336 -16.484 5.727 1 98.19 241 VAL A N 1
ATOM 1863 C CA . VAL A 1 241 ? 10.812 -17.766 5.223 1 98.19 241 VAL A CA 1
ATOM 1864 C C . VAL A 1 241 ? 11.75 -17.547 4.035 1 98.19 241 VAL A C 1
ATOM 1866 O O . VAL A 1 241 ? 12.805 -18.172 3.936 1 98.19 241 VAL A O 1
ATOM 1869 N N . ALA A 1 242 ? 11.383 -16.609 3.123 1 98.44 242 AL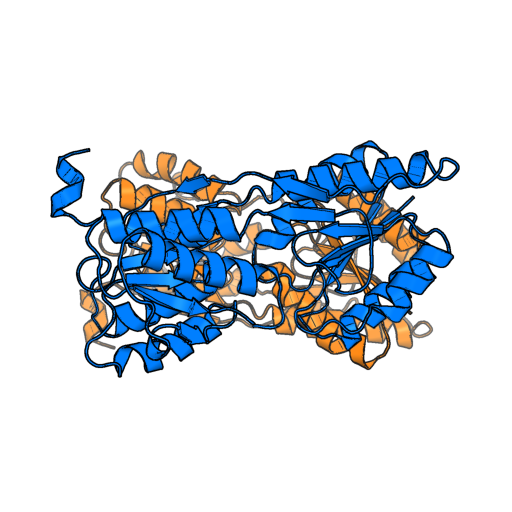A A N 1
ATOM 1870 C CA . ALA A 1 242 ? 12.242 -16.297 1.985 1 98.44 242 ALA A CA 1
ATOM 1871 C C . ALA A 1 242 ? 13.609 -15.789 2.449 1 98.44 242 ALA A C 1
ATOM 1873 O O . ALA A 1 242 ? 14.641 -16.188 1.906 1 98.44 242 ALA A O 1
ATOM 1874 N N . ALA A 1 243 ? 13.609 -14.93 3.465 1 98.31 243 ALA A N 1
ATOM 1875 C CA . ALA A 1 243 ? 14.844 -14.375 4.016 1 98.31 243 ALA A CA 1
ATOM 1876 C C . ALA A 1 243 ? 15.711 -15.477 4.625 1 98.31 243 ALA A C 1
ATOM 1878 O O . ALA A 1 243 ? 16.922 -15.492 4.426 1 98.31 243 ALA A O 1
ATOM 1879 N N . LYS A 1 244 ? 15.078 -16.375 5.387 1 97.56 244 LYS A N 1
ATOM 1880 C CA . LYS A 1 244 ? 15.812 -17.469 6.012 1 97.56 244 LYS A CA 1
ATOM 1881 C C . LYS A 1 244 ? 16.453 -18.375 4.961 1 97.56 244 LYS A C 1
ATOM 1883 O O . LYS A 1 244 ? 17.594 -18.797 5.117 1 97.56 244 LYS A O 1
ATOM 1888 N N . LEU A 1 245 ? 15.695 -18.672 3.898 1 96.62 245 LEU A N 1
ATOM 1889 C CA . LEU A 1 245 ? 16.234 -19.469 2.805 1 96.62 245 LEU A CA 1
ATOM 1890 C C . LEU A 1 245 ? 17.453 -18.797 2.184 1 96.62 245 LEU A C 1
ATOM 1892 O O . LEU A 1 245 ? 18.453 -19.438 1.888 1 96.62 245 LEU A O 1
ATOM 1896 N N . LEU A 1 246 ? 17.344 -17.469 2.008 1 96.94 246 LEU A N 1
ATOM 1897 C CA . LEU A 1 246 ? 18.453 -16.734 1.417 1 96.94 246 LEU A CA 1
ATOM 1898 C C . LEU A 1 246 ? 19.672 -16.766 2.332 1 96.94 246 LEU A C 1
ATOM 1900 O O . LEU A 1 246 ? 20.797 -16.969 1.87 1 96.94 246 LEU A O 1
ATOM 1904 N N . LEU A 1 247 ? 19.484 -16.562 3.615 1 95.69 247 LEU A N 1
ATOM 1905 C CA . LEU A 1 247 ? 20.562 -16.562 4.594 1 95.69 247 LEU A CA 1
ATOM 1906 C C . LEU A 1 247 ? 21.297 -17.906 4.602 1 95.69 247 LEU A C 1
ATOM 1908 O O . LEU A 1 247 ? 22.516 -17.953 4.711 1 95.69 247 LEU A O 1
ATOM 1912 N N . GLU A 1 248 ? 20.484 -18.938 4.543 1 94 248 GLU A N 1
ATOM 1913 C CA . GLU A 1 248 ? 21.062 -20.281 4.484 1 94 248 GLU A CA 1
ATOM 1914 C C . GLU A 1 248 ? 21.984 -20.422 3.275 1 94 248 GLU A C 1
ATOM 1916 O O . GLU A 1 248 ? 23.062 -21.016 3.373 1 94 248 GLU A O 1
ATOM 1921 N N . GLN A 1 249 ? 21.531 -19.891 2.131 1 93.44 249 GLN A N 1
ATOM 1922 C CA . GLN A 1 249 ? 22.359 -19.938 0.931 1 93.44 249 GLN A CA 1
ATOM 1923 C C . GLN A 1 249 ? 23.641 -19.125 1.121 1 93.44 249 GLN A C 1
ATOM 1925 O O . GLN A 1 249 ? 24.719 -19.562 0.709 1 93.44 249 GLN A O 1
ATOM 1930 N N . ILE A 1 250 ? 23.516 -17.953 1.734 1 93.88 250 ILE A N 1
ATOM 1931 C CA . ILE A 1 250 ? 24.656 -17.062 1.927 1 93.88 250 ILE A CA 1
ATOM 1932 C C . ILE A 1 250 ? 25.672 -17.703 2.861 1 93.88 250 ILE A C 1
ATOM 1934 O O . ILE A 1 250 ? 26.875 -17.609 2.633 1 93.88 250 ILE A O 1
ATOM 1938 N N . ARG A 1 251 ? 25.203 -18.312 3.842 1 90.75 251 ARG A N 1
ATOM 1939 C CA . ARG A 1 251 ? 26.078 -18.906 4.848 1 90.75 251 ARG A CA 1
ATOM 1940 C C . ARG A 1 251 ? 26.688 -20.203 4.34 1 90.75 251 ARG A C 1
ATOM 1942 O O . ARG A 1 251 ? 27.797 -20.562 4.727 1 90.75 251 ARG A O 1
ATOM 1949 N N . ASN A 1 252 ? 25.891 -21.016 3.668 1 77.94 252 ASN A N 1
ATOM 1950 C CA . ASN A 1 252 ? 26.344 -22.328 3.232 1 77.94 252 ASN A CA 1
ATOM 1951 C C . ASN A 1 252 ? 26.984 -22.281 1.844 1 77.94 252 ASN A C 1
ATOM 1953 O O . ASN A 1 252 ? 27.016 -23.281 1.132 1 77.94 252 ASN A O 1
ATOM 1957 N N . TYR A 1 253 ? 27.578 -21.156 1.411 1 62.66 253 TYR A N 1
ATOM 1958 C CA . TYR A 1 253 ? 28.125 -20.984 0.07 1 62.66 253 TYR A CA 1
ATOM 1959 C C . TYR A 1 253 ? 28.719 -22.281 -0.449 1 62.66 253 TYR A C 1
ATOM 1961 O O . TYR A 1 253 ? 28.594 -22.609 -1.632 1 62.66 253 TYR A O 1
ATOM 1969 N N . SER A 1 254 ? 29.516 -22.906 0.379 1 54.25 254 SER A N 1
ATOM 1970 C CA . SER A 1 254 ? 30.391 -23.984 -0.057 1 54.25 254 SER A CA 1
ATOM 1971 C C . SER A 1 254 ? 29.625 -25.281 -0.255 1 54.25 254 SER A C 1
ATOM 1973 O O . SER A 1 254 ? 30.125 -26.234 -0.852 1 54.25 254 SER A O 1
ATOM 1975 N N . GLU A 1 255 ? 28.547 -25.438 0.503 1 52.75 255 GLU A N 1
ATOM 1976 C CA . GLU A 1 255 ? 28.016 -26.797 0.485 1 52.75 255 GLU A CA 1
ATOM 1977 C C . GLU A 1 255 ? 27.016 -26.984 -0.656 1 52.75 255 GLU A C 1
ATOM 1979 O O . GLU A 1 255 ? 26.438 -26.016 -1.145 1 52.75 255 GLU A O 1
ATOM 1984 N N . THR A 1 256 ? 27.062 -28.094 -1.329 1 49.34 256 THR A N 1
ATOM 1985 C CA . THR A 1 256 ? 26.25 -28.516 -2.461 1 49.34 256 THR A CA 1
ATOM 1986 C C . THR A 1 256 ? 24.812 -28.016 -2.318 1 49.34 256 THR A C 1
ATOM 1988 O O . THR A 1 256 ? 24.188 -28.188 -1.264 1 49.34 256 THR A O 1
ATOM 1991 N N . ILE A 1 257 ? 24.547 -26.922 -2.984 1 51.25 257 ILE A N 1
ATOM 1992 C CA . ILE A 1 257 ? 23.188 -26.391 -3.08 1 51.25 257 ILE A CA 1
ATOM 1993 C C . ILE A 1 257 ? 22.188 -27.531 -3.15 1 51.25 257 ILE A C 1
ATOM 1995 O O . ILE A 1 257 ? 22.203 -28.328 -4.098 1 51.25 257 ILE A O 1
ATOM 1999 N N . GLY A 1 258 ? 21.797 -28.094 -2.018 1 50.78 258 GLY A N 1
ATOM 2000 C CA . GLY A 1 258 ? 20.766 -29.109 -2.047 1 50.78 258 GLY A CA 1
ATOM 2001 C C . GLY A 1 258 ? 19.578 -28.734 -2.926 1 50.78 258 GLY A C 1
ATOM 2002 O O . GLY A 1 258 ? 19.562 -27.656 -3.523 1 50.78 258 GLY A O 1
ATOM 2003 N N . PRO A 1 259 ? 18.703 -29.781 -3.219 1 54.72 259 PRO A N 1
ATOM 2004 C CA . PRO A 1 259 ? 17.516 -29.547 -4.039 1 54.72 259 PRO A CA 1
ATOM 2005 C C . PRO A 1 259 ? 16.812 -28.234 -3.693 1 54.72 259 PRO A C 1
ATOM 2007 O O . PRO A 1 259 ? 16.797 -27.828 -2.529 1 54.72 259 PRO A O 1
ATOM 2010 N N . HIS A 1 260 ? 16.594 -27.469 -4.773 1 65.31 260 HIS A N 1
ATOM 2011 C CA . HIS A 1 260 ? 15.867 -26.203 -4.605 1 65.31 260 HIS A CA 1
ATOM 2012 C C . HIS A 1 260 ? 14.664 -26.375 -3.686 1 65.31 260 HIS A C 1
ATOM 2014 O O . HIS A 1 260 ? 13.797 -27.203 -3.943 1 65.31 260 HIS A O 1
ATOM 2020 N N . GLN A 1 261 ? 14.781 -25.828 -2.471 1 81.44 261 GLN A N 1
ATOM 2021 C CA . GLN A 1 261 ? 13.75 -25.906 -1.442 1 81.44 261 GLN A CA 1
ATOM 2022 C C . GLN A 1 261 ? 12.5 -25.156 -1.861 1 81.44 261 GLN A C 1
ATOM 2024 O O . GLN A 1 261 ? 12.578 -24 -2.314 1 81.44 261 GLN A O 1
ATOM 2029 N N . SER A 1 262 ? 11.477 -25.875 -2.082 1 88.38 262 SER A N 1
ATOM 2030 C CA . SER A 1 262 ? 10.156 -25.297 -2.291 1 88.38 262 SER A CA 1
ATOM 2031 C C . SER A 1 262 ? 9.328 -25.328 -1.012 1 88.38 262 SER A C 1
ATOM 2033 O O . SER A 1 262 ? 9.094 -26.406 -0.449 1 88.38 262 SER A O 1
ATOM 2035 N N . ILE A 1 263 ? 9 -24.203 -0.471 1 94.56 263 ILE A N 1
ATOM 2036 C CA . ILE A 1 263 ? 8.18 -24.125 0.733 1 94.56 263 ILE A CA 1
ATOM 2037 C C . ILE A 1 263 ? 6.812 -23.547 0.39 1 94.56 263 ILE A C 1
ATOM 2039 O O . ILE A 1 263 ? 6.723 -22.453 -0.195 1 94.56 263 ILE A O 1
ATOM 2043 N N . SER A 1 264 ? 5.809 -24.266 0.652 1 95.06 264 SER A N 1
ATOM 2044 C CA . SER A 1 264 ? 4.434 -23.812 0.478 1 95.06 264 SER A CA 1
ATOM 2045 C C . SER A 1 264 ? 3.799 -23.438 1.816 1 95.06 264 SER A C 1
ATOM 2047 O O . SER A 1 264 ? 3.828 -24.234 2.76 1 95.06 264 SER A O 1
ATOM 2049 N N . LEU A 1 265 ? 3.293 -22.266 1.935 1 94.56 265 LEU A N 1
ATOM 2050 C CA . LEU A 1 265 ? 2.73 -21.797 3.195 1 94.56 265 LEU A CA 1
ATOM 2051 C C . LEU A 1 265 ? 1.22 -22 3.229 1 94.56 265 LEU A C 1
ATOM 2053 O O . LEU A 1 265 ? 0.586 -22.156 2.182 1 94.56 265 LEU A O 1
ATOM 2057 N N . GLN A 1 266 ? 0.712 -21.984 4.418 1 92.5 266 GLN A N 1
ATOM 2058 C CA . GLN A 1 266 ? -0.714 -22.203 4.633 1 92.5 266 GLN A CA 1
ATOM 2059 C C . GLN A 1 266 ? -1.463 -20.891 4.746 1 92.5 266 GLN A C 1
ATOM 2061 O O . GLN A 1 266 ? -0.864 -19.844 5.051 1 92.5 266 GLN A O 1
ATOM 2066 N N . GLY A 1 267 ? -2.658 -21 4.398 1 94.69 267 GLY A N 1
ATOM 2067 C CA . GLY A 1 267 ? -3.523 -19.844 4.492 1 94.69 267 GLY A CA 1
ATOM 2068 C C . GLY A 1 267 ? -4.797 -20.094 5.273 1 94.69 267 GLY A C 1
ATOM 2069 O O . GLY A 1 267 ? -4.836 -20.984 6.125 1 94.69 267 GLY A O 1
ATOM 2070 N N . LYS A 1 268 ? -5.664 -19.188 5.176 1 96.69 268 LYS A N 1
ATOM 2071 C CA . LYS A 1 268 ? -6.969 -19.281 5.828 1 96.69 268 LYS A CA 1
ATOM 2072 C C . LYS A 1 268 ? -8.031 -18.531 5.023 1 96.69 268 LYS A C 1
ATOM 2074 O O . LYS A 1 268 ? -7.766 -17.469 4.461 1 96.69 268 LYS A O 1
ATOM 2079 N N . LEU A 1 269 ? -9.18 -19.172 4.945 1 98.06 269 LEU A N 1
ATOM 2080 C CA . LEU A 1 269 ? -10.32 -18.469 4.367 1 98.06 269 LEU A CA 1
ATOM 2081 C C . LEU A 1 269 ? -11.102 -17.719 5.441 1 98.06 269 LEU A C 1
ATOM 2083 O O . LEU A 1 269 ? -11.703 -18.344 6.324 1 98.06 269 LEU A O 1
ATOM 2087 N N . ASN A 1 270 ? -11.07 -16.453 5.43 1 98.12 270 ASN A N 1
ATOM 2088 C CA . ASN A 1 270 ? -11.852 -15.633 6.352 1 98.12 270 ASN A CA 1
ATOM 2089 C C . ASN A 1 270 ? -13.219 -15.281 5.77 1 98.12 270 ASN A C 1
ATOM 2091 O O . ASN A 1 270 ? -13.328 -14.43 4.895 1 98.12 270 ASN A O 1
ATOM 2095 N N . ILE A 1 271 ? -14.211 -15.953 6.273 1 98 271 ILE A N 1
ATOM 2096 C CA . ILE A 1 271 ? -15.578 -15.766 5.793 1 98 271 ILE A CA 1
ATOM 2097 C C . ILE A 1 271 ? -16.172 -14.5 6.395 1 98 271 ILE A C 1
ATOM 2099 O O . ILE A 1 271 ? -16.109 -14.289 7.609 1 98 271 ILE A O 1
ATOM 2103 N N . ARG A 1 272 ? -16.688 -13.648 5.492 1 97.25 272 ARG A N 1
ATOM 2104 C CA . ARG A 1 272 ? -17.312 -12.398 5.918 1 97.25 272 ARG A CA 1
ATOM 2105 C C . ARG A 1 272 ? -18.641 -12.172 5.207 1 97.25 272 ARG A C 1
ATOM 2107 O O . ARG A 1 272 ? -19.203 -13.102 4.609 1 97.25 272 ARG A O 1
ATOM 2114 N N . GLU A 1 273 ? -19.141 -10.969 5.195 1 97.31 273 GLU A N 1
ATOM 2115 C CA . GLU A 1 273 ? -20.516 -10.68 4.812 1 97.31 273 GLU A CA 1
ATOM 2116 C C . GLU A 1 273 ? -20.703 -10.766 3.299 1 97.31 273 GLU A C 1
ATOM 2118 O O . GLU A 1 273 ? -21.812 -11.031 2.814 1 97.31 273 GLU A O 1
ATOM 2123 N N . SER A 1 274 ? -19.656 -10.617 2.533 1 98.38 274 SER A N 1
ATOM 2124 C CA . SER A 1 274 ? -19.781 -10.516 1.083 1 98.38 274 SER A CA 1
ATOM 2125 C C . SER A 1 274 ? -20.203 -11.844 0.47 1 98.38 274 SER A C 1
ATOM 2127 O O . SER A 1 274 ? -20.594 -11.906 -0.7 1 98.38 274 SER A O 1
ATOM 2129 N N . SER A 1 275 ? -20.078 -12.977 1.255 1 98.38 275 SER A N 1
ATOM 2130 C CA . SER A 1 275 ? -20.344 -14.281 0.656 1 98.38 275 SER A CA 1
ATOM 2131 C C . SER A 1 275 ? -21.312 -15.094 1.512 1 98.38 275 SER A C 1
ATOM 2133 O O . SER A 1 275 ? -21.547 -16.281 1.238 1 98.38 275 SER A O 1
ATOM 2135 N N . GLN A 1 276 ? -21.781 -14.578 2.605 1 94.31 276 GLN A N 1
ATOM 2136 C CA . GLN A 1 276 ? -22.688 -15.297 3.494 1 94.31 276 GLN A CA 1
ATOM 2137 C C . GLN A 1 276 ? -24.141 -14.961 3.18 1 94.31 276 GLN A C 1
ATOM 2139 O O . GLN A 1 276 ? -24.531 -13.789 3.211 1 94.31 276 GLN A O 1
ATOM 2144 N N . ARG A 1 277 ? -24.938 -15.867 2.85 1 84.75 277 ARG A N 1
ATOM 2145 C CA . ARG A 1 277 ? -26.375 -15.664 2.643 1 84.75 277 ARG A CA 1
ATOM 2146 C C . ARG A 1 277 ? -27.094 -15.461 3.969 1 84.75 277 ARG A C 1
ATOM 2148 O O . ARG A 1 277 ? -26.688 -16.016 4.992 1 84.75 277 ARG A O 1
ATOM 2155 N N . LYS A 1 278 ? -27.922 -14.344 4.133 1 66.25 278 LYS A N 1
ATOM 2156 C CA . LYS A 1 278 ? -28.641 -14.016 5.355 1 66.25 278 LYS A CA 1
ATOM 2157 C C . LYS A 1 278 ? -29.406 -15.227 5.895 1 66.25 278 LYS A C 1
ATOM 2159 O O . LYS A 1 278 ? -29.516 -15.406 7.109 1 66.25 278 LYS A O 1
ATOM 2164 N N . ASP A 1 279 ? -30.141 -15.938 5.109 1 58.06 279 ASP A N 1
ATOM 2165 C CA . ASP A 1 279 ? -30.922 -17.062 5.633 1 58.06 279 ASP A CA 1
ATOM 2166 C C . ASP A 1 279 ? -30.016 -18.078 6.316 1 58.06 279 ASP A C 1
ATOM 2168 O O . ASP A 1 279 ? -30.453 -18.766 7.246 1 58.06 279 ASP A O 1
ATOM 2172 N N . GLN A 1 280 ? -28.859 -18.219 5.934 1 51.75 280 GLN A N 1
ATOM 2173 C CA . GLN A 1 280 ? -27.938 -19.203 6.512 1 51.75 280 GLN A CA 1
ATOM 2174 C C . GLN A 1 280 ? -27.094 -18.578 7.621 1 51.75 280 GLN A C 1
ATOM 2176 O O . GLN A 1 280 ? -26.328 -19.281 8.289 1 51.75 280 GLN A O 1
ATOM 2181 N N . MET A 1 281 ? -27.125 -17.406 7.852 1 48.69 281 MET A N 1
ATOM 2182 C CA . MET A 1 281 ? -26.375 -16.734 8.914 1 48.69 281 MET A CA 1
ATOM 2183 C C . MET A 1 281 ? -26.844 -17.188 10.289 1 48.69 281 MET A C 1
ATOM 2185 O O . MET A 1 281 ? -26.094 -17.125 11.258 1 48.69 281 MET A O 1
ATOM 2189 N N . HIS A 1 282 ? -28.188 -17.406 10.555 1 42.22 282 HIS A N 1
ATOM 2190 C CA . HIS A 1 282 ? -28.766 -17.75 11.852 1 42.22 282 HIS A CA 1
ATOM 2191 C C . HIS A 1 282 ? -28.391 -19.172 12.273 1 42.22 282 HIS A C 1
ATOM 2193 O O . HIS A 1 282 ? -28.703 -19.594 13.391 1 42.22 282 HIS A O 1
ATOM 2199 N N . ILE A 1 283 ? -28.078 -20.016 11.367 1 38.41 283 ILE A N 1
ATOM 2200 C CA . ILE A 1 283 ? -27.859 -21.359 11.883 1 38.41 283 ILE A CA 1
ATOM 2201 C C . ILE A 1 283 ? -26.422 -21.484 12.391 1 38.41 283 ILE A C 1
ATOM 2203 O O . ILE A 1 283 ? -26.031 -22.531 12.898 1 38.41 283 ILE A O 1
ATOM 2207 N N . GLN A 1 284 ? -25.422 -20.594 12.078 1 33.47 284 GLN A N 1
ATOM 2208 C CA . GLN A 1 284 ? -24.141 -20.938 12.688 1 33.47 284 GLN A CA 1
ATOM 2209 C C . GLN A 1 284 ? -24 -20.297 14.07 1 33.47 284 GLN A C 1
ATOM 2211 O O . GLN A 1 284 ? -24.406 -19.156 14.273 1 33.47 284 GLN A O 1
ATOM 2216 N N . MET B 1 1 ? 24.359 4.141 -12.992 1 92.81 1 MET B N 1
ATOM 2217 C CA . MET B 1 1 ? 24.062 5.215 -12.047 1 92.81 1 MET B CA 1
ATOM 2218 C C . MET B 1 1 ? 22.828 4.887 -11.211 1 92.81 1 MET B C 1
ATOM 2220 O O . MET B 1 1 ? 21.922 4.191 -11.68 1 92.81 1 MET B O 1
ATOM 2224 N N . SER B 1 2 ? 22.781 5.25 -9.93 1 95.56 2 SER B N 1
ATOM 2225 C CA . SER B 1 2 ? 21.672 4.914 -9.039 1 95.56 2 SER B CA 1
ATOM 2226 C C . SER B 1 2 ? 21.359 6.059 -8.086 1 95.56 2 SER B C 1
ATOM 2228 O O . SER B 1 2 ? 22.234 6.875 -7.781 1 95.56 2 SER B O 1
ATOM 2230 N N . ILE B 1 3 ? 20.156 6.129 -7.723 1 97.69 3 ILE B N 1
ATOM 2231 C CA . ILE B 1 3 ? 19.797 7.035 -6.637 1 97.69 3 ILE B CA 1
ATOM 2232 C C . ILE B 1 3 ? 19.125 6.246 -5.512 1 97.69 3 ILE B C 1
ATOM 2234 O O . ILE B 1 3 ? 18.578 5.168 -5.742 1 97.69 3 ILE B O 1
ATOM 2238 N N . GLY B 1 4 ? 19.281 6.746 -4.285 1 98 4 GLY B N 1
ATOM 2239 C CA . GLY B 1 4 ? 18.594 6.184 -3.135 1 98 4 GLY B CA 1
ATOM 2240 C C . GLY B 1 4 ? 17.297 6.918 -2.791 1 98 4 GLY B C 1
ATOM 2241 O O . GLY B 1 4 ? 17.25 8.148 -2.854 1 98 4 GLY B O 1
ATOM 2242 N N . VAL B 1 5 ? 16.281 6.18 -2.592 1 98.5 5 VAL B N 1
ATOM 2243 C CA . VAL B 1 5 ? 15.023 6.719 -2.078 1 98.5 5 VAL B CA 1
ATOM 2244 C C . VAL B 1 5 ? 14.703 6.082 -0.727 1 98.5 5 VAL B C 1
ATOM 2246 O O . VAL B 1 5 ? 14.586 4.859 -0.62 1 98.5 5 VAL B O 1
ATOM 2249 N N . ILE B 1 6 ? 14.562 6.879 0.302 1 98.38 6 ILE B N 1
ATOM 2250 C CA . ILE B 1 6 ? 14.312 6.387 1.652 1 98.38 6 ILE B CA 1
ATOM 2251 C C . ILE B 1 6 ? 12.977 6.918 2.162 1 98.38 6 ILE B C 1
ATOM 2253 O O . ILE B 1 6 ? 12.75 8.125 2.184 1 98.38 6 ILE B O 1
ATOM 2257 N N . VAL B 1 7 ? 12.109 6.008 2.51 1 97.25 7 VAL B N 1
ATOM 2258 C CA . VAL B 1 7 ? 10.781 6.387 2.979 1 97.25 7 VAL B CA 1
ATOM 2259 C C . VAL B 1 7 ? 10.531 5.793 4.363 1 97.25 7 VAL B C 1
ATOM 2261 O O . VAL B 1 7 ? 11.125 4.777 4.727 1 97.25 7 VAL B O 1
ATOM 2264 N N . PRO B 1 8 ? 9.602 6.355 5.141 1 96.06 8 PRO B N 1
ATOM 2265 C CA . PRO B 1 8 ? 9.406 5.902 6.52 1 96.06 8 PRO B CA 1
ATOM 2266 C C . PRO B 1 8 ? 8.531 4.652 6.613 1 96.06 8 PRO B C 1
ATOM 2268 O O . PRO B 1 8 ? 8.539 3.969 7.637 1 96.06 8 PRO B O 1
ATOM 2271 N N . GLU B 1 9 ? 7.75 4.41 5.574 1 90 9 GLU B N 1
ATOM 2272 C CA . GLU B 1 9 ? 6.875 3.24 5.605 1 90 9 GLU B CA 1
ATOM 2273 C C . GLU B 1 9 ? 6.352 2.91 4.211 1 90 9 GLU B C 1
ATOM 2275 O O . GLU B 1 9 ? 6.469 3.721 3.289 1 90 9 GLU B O 1
ATOM 2280 N N . PHE B 1 10 ? 5.75 1.607 4.082 1 85.88 10 PHE B N 1
ATOM 2281 C CA . PHE B 1 10 ? 5.203 1.141 2.814 1 85.88 10 PHE B CA 1
ATOM 2282 C C . PHE B 1 10 ? 3.719 0.828 2.949 1 85.88 10 PHE B C 1
ATOM 2284 O O . PHE B 1 10 ? 3.07 0.439 1.976 1 85.88 10 PHE B O 1
ATOM 2291 N N . PHE B 1 11 ? 3.131 1.04 4.012 1 77.31 11 PHE B N 1
ATOM 2292 C CA . PHE B 1 11 ? 1.786 0.521 4.238 1 77.31 11 PHE B CA 1
ATOM 2293 C C . PHE B 1 11 ? 0.741 1.43 3.604 1 77.31 11 PHE B C 1
ATOM 2295 O O . PHE B 1 11 ? -0.372 0.992 3.307 1 77.31 11 PHE B O 1
ATOM 2302 N N . ASN B 1 12 ? 1.092 2.584 3.473 1 79.25 12 ASN B N 1
ATOM 2303 C CA . ASN B 1 12 ? 0.216 3.545 2.812 1 79.25 12 ASN B CA 1
ATOM 2304 C C . ASN B 1 12 ? 0.645 3.797 1.371 1 79.25 12 ASN B C 1
ATOM 2306 O O . ASN B 1 12 ? 1.833 3.73 1.052 1 79.25 12 ASN B O 1
ATOM 2310 N N . SER B 1 13 ? -0.325 3.957 0.452 1 85.69 13 SER B N 1
ATOM 2311 C CA . SER B 1 13 ? -0.017 4.109 -0.967 1 85.69 13 SER B CA 1
ATOM 2312 C C . SER B 1 13 ? 0.683 5.438 -1.241 1 85.69 13 SER B C 1
ATOM 2314 O O . SER B 1 13 ? 1.229 5.641 -2.326 1 85.69 13 SER B O 1
ATOM 2316 N N . PHE B 1 14 ? 0.709 6.328 -0.246 1 91.5 14 PHE B N 1
ATOM 2317 C CA . PHE B 1 14 ? 1.289 7.656 -0.423 1 91.5 14 PHE B CA 1
ATOM 2318 C C . PHE B 1 14 ? 2.713 7.555 -0.959 1 91.5 14 PHE B C 1
ATOM 2320 O O . PHE B 1 14 ? 3.012 8.07 -2.041 1 91.5 14 PHE B O 1
ATOM 2327 N N . PHE B 1 15 ? 3.557 6.812 -0.339 1 93.56 15 PHE B N 1
ATOM 2328 C CA . PHE B 1 15 ? 4.969 6.758 -0.691 1 93.56 15 PHE B CA 1
ATOM 2329 C C . PHE B 1 15 ? 5.18 5.941 -1.959 1 93.56 15 PHE B C 1
ATOM 2331 O O . PHE B 1 15 ? 6.082 6.23 -2.748 1 93.56 15 PHE B O 1
ATOM 2338 N N . ALA B 1 16 ? 4.328 4.945 -2.146 1 91.56 16 ALA B N 1
ATOM 2339 C CA . ALA B 1 16 ? 4.414 4.172 -3.381 1 91.56 16 ALA B CA 1
ATOM 2340 C C . ALA B 1 16 ? 4.176 5.055 -4.602 1 91.56 16 ALA B C 1
ATOM 2342 O O . ALA B 1 16 ? 4.879 4.934 -5.609 1 91.56 16 ALA B O 1
ATOM 2343 N N . GLU B 1 17 ? 3.215 5.91 -4.492 1 93.25 17 GLU B N 1
ATOM 2344 C CA . GLU B 1 17 ? 2.895 6.809 -5.602 1 93.25 17 GLU B CA 1
ATOM 2345 C C . GLU B 1 17 ? 4.012 7.82 -5.832 1 93.25 17 GLU B C 1
ATOM 2347 O O . GLU B 1 17 ? 4.328 8.156 -6.977 1 93.25 17 GLU B O 1
ATOM 2352 N N . VAL B 1 18 ? 4.582 8.312 -4.754 1 96.25 18 VAL B N 1
ATOM 2353 C CA . VAL B 1 18 ? 5.711 9.227 -4.875 1 96.25 18 VAL B CA 1
ATOM 2354 C C . VAL B 1 18 ? 6.867 8.539 -5.59 1 96.25 18 VAL B C 1
ATOM 2356 O O . VAL B 1 18 ? 7.477 9.109 -6.496 1 96.25 18 VAL B O 1
ATOM 2359 N N . ILE B 1 19 ? 7.148 7.305 -5.215 1 95.81 19 ILE B N 1
ATOM 2360 C CA . ILE B 1 19 ? 8.242 6.535 -5.797 1 95.81 19 ILE B CA 1
ATOM 2361 C C . ILE B 1 19 ? 8 6.34 -7.293 1 95.81 19 ILE B C 1
ATOM 2363 O O . ILE B 1 19 ? 8.93 6.449 -8.094 1 95.81 19 ILE B O 1
ATOM 2367 N N . THR B 1 20 ? 6.777 6.105 -7.641 1 94.75 20 THR B N 1
ATOM 2368 C CA . THR B 1 20 ? 6.441 5.965 -9.055 1 94.75 20 THR B CA 1
ATOM 2369 C C . THR B 1 20 ? 6.742 7.254 -9.812 1 94.75 20 THR B C 1
ATOM 2371 O O . THR B 1 20 ? 7.227 7.215 -10.945 1 94.75 20 THR B O 1
ATOM 2374 N N . GLY B 1 21 ? 6.418 8.391 -9.203 1 97.25 21 GLY B N 1
ATOM 2375 C CA . GLY B 1 21 ? 6.773 9.664 -9.805 1 97.25 21 GLY B CA 1
ATOM 2376 C C . GLY B 1 21 ? 8.266 9.852 -9.977 1 97.25 21 GLY B C 1
ATOM 2377 O O . GLY B 1 21 ? 8.727 10.359 -11 1 97.25 21 GLY B O 1
ATOM 2378 N N . ILE B 1 22 ? 9.023 9.43 -8.953 1 98.19 22 ILE B N 1
ATOM 2379 C CA . ILE B 1 22 ? 10.484 9.492 -9.023 1 98.19 22 ILE B CA 1
ATOM 2380 C C . ILE B 1 22 ? 10.984 8.633 -10.172 1 98.19 22 ILE B C 1
ATOM 2382 O O . ILE B 1 22 ? 11.828 9.062 -10.961 1 98.19 22 ILE B O 1
ATOM 2386 N N . GLN B 1 23 ? 10.461 7.441 -10.297 1 96.62 23 GLN B N 1
ATOM 2387 C CA . GLN B 1 23 ? 10.852 6.5 -11.336 1 96.62 23 GLN B CA 1
ATOM 2388 C C . GLN B 1 23 ? 10.578 7.066 -12.727 1 96.62 23 GLN B C 1
ATOM 2390 O O . GLN B 1 23 ? 11.391 6.902 -13.641 1 96.62 23 GLN B O 1
ATOM 2395 N N . GLU B 1 24 ? 9.469 7.715 -12.852 1 96.69 24 GLU B N 1
ATOM 2396 C CA . GLU B 1 24 ? 9.07 8.273 -14.148 1 96.69 24 GLU B CA 1
ATOM 2397 C C . GLU B 1 24 ? 10.125 9.242 -14.672 1 96.69 24 GLU B C 1
ATOM 2399 O O . GLU B 1 24 ? 10.367 9.32 -15.875 1 96.69 24 GLU B O 1
ATOM 2404 N N . VAL B 1 25 ? 10.734 9.93 -13.773 1 97.88 25 VAL B N 1
ATOM 2405 C CA . VAL B 1 25 ? 11.695 10.961 -14.164 1 97.88 25 VAL B CA 1
ATOM 2406 C C . VAL B 1 25 ? 13.086 10.352 -14.289 1 97.88 25 VAL B C 1
ATOM 2408 O O . VAL B 1 25 ? 13.812 10.648 -15.242 1 97.88 25 VAL B O 1
ATOM 2411 N N . MET B 1 26 ? 13.477 9.484 -13.398 1 97.38 26 MET B N 1
ATOM 2412 C CA . MET B 1 26 ? 14.867 9.062 -13.258 1 97.38 26 MET B CA 1
ATOM 2413 C C . MET B 1 26 ? 15.195 7.93 -14.227 1 97.38 26 MET B C 1
ATOM 2415 O O . MET B 1 26 ? 16.297 7.867 -14.766 1 97.38 26 MET B O 1
ATOM 2419 N N . GLU B 1 27 ? 14.242 7.078 -14.469 1 95.06 27 GLU B N 1
ATOM 2420 C CA . GLU B 1 27 ? 14.523 5.867 -15.234 1 95.06 27 GLU B CA 1
ATOM 2421 C C . GLU B 1 27 ? 14.891 6.199 -16.672 1 95.06 27 GLU B C 1
ATOM 2423 O O . GLU B 1 27 ? 15.859 5.668 -17.219 1 95.06 27 GLU B O 1
ATOM 2428 N N . PRO B 1 28 ? 14.125 7.137 -17.328 1 95.12 28 PRO B N 1
ATOM 2429 C CA . PRO B 1 28 ? 14.516 7.5 -18.703 1 95.12 28 PRO B CA 1
ATOM 2430 C C . PRO B 1 28 ? 15.906 8.125 -18.766 1 95.12 28 PRO B C 1
ATOM 2432 O O . PRO B 1 28 ? 16.516 8.164 -19.844 1 95.12 28 PRO B O 1
ATOM 2435 N N . GLN B 1 29 ? 16.422 8.633 -17.625 1 95.69 29 GLN B N 1
ATOM 2436 C CA . GLN B 1 29 ? 17.734 9.242 -17.578 1 95.69 29 GLN B CA 1
ATOM 2437 C C . GLN B 1 29 ? 18.812 8.195 -17.297 1 95.69 29 GLN B C 1
ATOM 2439 O O . GLN B 1 29 ? 19.984 8.531 -17.125 1 95.69 29 GLN B O 1
ATOM 2444 N N . GLY B 1 30 ? 18.391 6.934 -17.203 1 94.19 30 GLY B N 1
ATOM 2445 C CA . GLY B 1 30 ? 19.344 5.836 -17.031 1 94.19 30 GLY B CA 1
ATOM 2446 C C . GLY B 1 30 ? 19.641 5.516 -15.586 1 94.19 30 GLY B C 1
ATOM 2447 O O . GLY B 1 30 ? 20.531 4.711 -15.289 1 94.19 30 GLY B O 1
ATOM 2448 N N . TYR B 1 31 ? 18.906 6.137 -14.633 1 95.81 31 TYR B N 1
ATOM 2449 C CA . TYR B 1 31 ? 19.172 5.902 -13.219 1 95.81 31 TYR B CA 1
ATOM 2450 C C . TYR B 1 31 ? 18.391 4.699 -12.703 1 95.81 31 TYR B C 1
ATOM 2452 O O . TYR B 1 31 ? 17.219 4.531 -13.031 1 95.81 31 TYR B O 1
ATOM 2460 N N . HIS B 1 32 ? 19.062 3.922 -11.859 1 94.56 32 HIS B N 1
ATOM 2461 C CA . HIS B 1 32 ? 18.406 2.893 -11.07 1 94.56 32 HIS B CA 1
ATOM 2462 C C . HIS B 1 32 ? 17.953 3.441 -9.719 1 94.56 32 HIS B C 1
ATOM 2464 O O . HIS B 1 32 ? 18.656 4.238 -9.102 1 94.56 32 HIS B O 1
ATOM 2470 N N . ILE B 1 33 ? 16.828 2.99 -9.352 1 96.38 33 ILE B N 1
ATOM 2471 C CA . ILE B 1 33 ? 16.281 3.49 -8.094 1 96.38 33 ILE B CA 1
ATOM 2472 C C . ILE B 1 33 ? 16.375 2.41 -7.023 1 96.38 33 ILE B C 1
ATOM 2474 O O . ILE B 1 33 ? 15.797 1.332 -7.156 1 96.38 33 ILE B O 1
ATOM 2478 N N . LEU B 1 34 ? 17.141 2.67 -5.992 1 96.69 34 LEU B N 1
ATOM 2479 C CA . LEU B 1 34 ? 17.234 1.817 -4.816 1 96.69 34 LEU B CA 1
ATOM 2480 C C . LEU B 1 34 ? 16.375 2.355 -3.678 1 96.69 34 LEU B C 1
ATOM 2482 O O . LEU B 1 34 ? 16.578 3.48 -3.217 1 96.69 34 LEU B O 1
ATOM 2486 N N . ILE B 1 35 ? 15.492 1.536 -3.295 1 97.12 35 ILE B N 1
ATOM 2487 C CA . ILE B 1 35 ? 14.523 1.979 -2.299 1 97.12 35 ILE B CA 1
ATOM 2488 C C . ILE B 1 35 ? 14.797 1.287 -0.966 1 97.12 35 ILE B C 1
ATOM 2490 O O . ILE B 1 35 ? 15.125 0.099 -0.932 1 97.12 35 ILE B O 1
ATOM 2494 N N . SER B 1 36 ? 14.672 2.027 0.137 1 96.62 36 SER B N 1
ATOM 2495 C CA . SER B 1 36 ? 14.656 1.482 1.491 1 96.62 36 SER B CA 1
ATOM 2496 C C . SER B 1 36 ? 13.547 2.109 2.326 1 96.62 36 SER B C 1
ATOM 2498 O O . SER B 1 36 ? 13.156 3.256 2.092 1 96.62 36 SER B O 1
ATOM 2500 N N . GLN B 1 37 ? 13.031 1.357 3.164 1 93.88 37 GLN B N 1
ATOM 2501 C CA . GLN B 1 37 ? 12.031 1.896 4.078 1 93.88 37 GLN B CA 1
ATOM 2502 C C . GLN B 1 37 ? 12.414 1.633 5.531 1 93.88 37 GLN B C 1
ATOM 2504 O O . GLN B 1 37 ? 13.016 0.6 5.844 1 93.88 37 GLN B O 1
ATOM 2509 N N . SER B 1 38 ? 12.031 2.523 6.488 1 95.56 38 SER B N 1
ATOM 2510 C CA . SER B 1 38 ? 12.578 2.535 7.84 1 95.56 38 SER B CA 1
ATOM 2511 C C . SER B 1 38 ? 11.57 2.01 8.852 1 95.56 38 SER B C 1
ATOM 2513 O O . SER B 1 38 ? 11.883 1.853 10.031 1 95.56 38 SER B O 1
ATOM 2515 N N . ASN B 1 39 ? 10.352 1.715 8.445 1 91.75 39 ASN B N 1
ATOM 2516 C CA . ASN B 1 39 ? 9.281 1.271 9.328 1 91.75 39 ASN B CA 1
ATOM 2517 C C . ASN B 1 39 ? 9.109 2.211 10.516 1 91.75 39 ASN B C 1
ATOM 2519 O O . ASN B 1 39 ? 8.883 1.761 11.641 1 91.75 39 ASN B O 1
ATOM 2523 N N . GLU B 1 40 ? 9.367 3.469 10.289 1 93.31 40 GLU B N 1
ATOM 2524 C CA . GLU B 1 40 ? 9.242 4.547 11.266 1 93.31 40 GLU B CA 1
ATOM 2525 C C . GLU B 1 40 ? 10.234 4.375 12.414 1 93.31 40 GLU B C 1
ATOM 2527 O O . GLU B 1 40 ? 9.992 4.84 13.531 1 93.31 40 GLU B O 1
ATOM 2532 N N . ILE B 1 41 ? 11.336 3.682 12.164 1 94.38 41 ILE B N 1
ATOM 2533 C CA . ILE B 1 41 ? 12.375 3.479 13.172 1 94.38 41 ILE B CA 1
ATOM 2534 C C . ILE B 1 41 ? 13.609 4.309 12.82 1 94.38 41 ILE B C 1
ATOM 2536 O O . ILE B 1 41 ? 14.227 4.102 11.773 1 94.38 41 ILE B O 1
ATOM 2540 N N . ALA B 1 42 ? 14.008 5.184 13.727 1 96.38 42 ALA B N 1
ATOM 2541 C CA . ALA B 1 42 ? 15.094 6.125 13.492 1 96.38 42 ALA B CA 1
ATOM 2542 C C . ALA B 1 42 ? 16.406 5.387 13.219 1 96.38 42 ALA B C 1
ATOM 2544 O O . ALA B 1 42 ? 17.141 5.75 12.297 1 96.38 42 ALA B O 1
ATOM 2545 N N . ALA B 1 43 ? 16.641 4.348 13.969 1 95.75 43 ALA B N 1
ATOM 2546 C CA . ALA B 1 43 ? 17.875 3.586 13.805 1 95.75 43 ALA B CA 1
ATOM 2547 C C . ALA B 1 43 ? 17.938 2.943 12.422 1 95.75 43 ALA B C 1
ATOM 2549 O O . ALA B 1 43 ? 19 2.904 11.797 1 95.75 43 ALA B O 1
ATOM 2550 N N . THR B 1 44 ? 16.812 2.455 11.938 1 95.19 44 THR B N 1
ATOM 2551 C CA . THR B 1 44 ? 16.75 1.855 10.609 1 95.19 44 THR B CA 1
ATOM 2552 C C . THR B 1 44 ? 16.953 2.914 9.523 1 95.19 44 THR B C 1
ATOM 2554 O O . THR B 1 44 ? 17.594 2.652 8.508 1 95.19 44 THR B O 1
ATOM 2557 N N . GLU B 1 45 ? 16.391 4.086 9.75 1 97.25 45 GLU B N 1
ATOM 2558 C CA . GLU B 1 45 ? 16.594 5.199 8.836 1 97.25 45 GLU B CA 1
ATOM 2559 C C . GLU B 1 45 ? 18.078 5.496 8.648 1 97.25 45 GLU B C 1
ATOM 2561 O O . GLU B 1 45 ? 18.562 5.617 7.52 1 97.25 45 GLU B O 1
ATOM 2566 N N . LEU B 1 46 ? 18.797 5.605 9.75 1 97 46 LEU B N 1
ATOM 2567 C CA . LEU B 1 46 ? 20.219 5.883 9.711 1 97 46 LEU B CA 1
ATOM 2568 C C . LEU B 1 46 ? 20.969 4.758 9 1 97 46 LEU B C 1
ATOM 2570 O O . LEU B 1 46 ? 21.844 5.02 8.172 1 97 46 LEU B O 1
ATOM 2574 N N . LYS B 1 47 ? 20.594 3.535 9.312 1 95.75 47 LYS B N 1
ATOM 2575 C CA . LYS B 1 47 ? 21.203 2.391 8.648 1 95.75 47 LYS B CA 1
ATOM 2576 C C . LYS B 1 47 ? 21 2.445 7.141 1 95.75 47 LYS B C 1
ATOM 2578 O O . LYS B 1 47 ? 21.891 2.117 6.367 1 95.75 47 LYS B O 1
ATOM 2583 N N . ASN B 1 48 ? 19.797 2.791 6.719 1 96.69 48 ASN B N 1
ATOM 2584 C CA . ASN B 1 48 ? 19.5 2.934 5.297 1 96.69 48 ASN B CA 1
ATOM 2585 C C . ASN B 1 48 ? 20.391 3.99 4.641 1 96.69 48 ASN B C 1
ATOM 2587 O O . ASN B 1 48 ? 20.906 3.775 3.549 1 96.69 48 ASN B O 1
ATOM 2591 N N . LEU B 1 49 ? 20.531 5.102 5.336 1 97.75 49 LEU B N 1
ATOM 2592 C CA . LEU B 1 49 ? 21.375 6.184 4.824 1 97.75 49 LEU B CA 1
ATOM 2593 C C . LEU B 1 49 ? 22.812 5.73 4.688 1 97.75 49 LEU B C 1
ATOM 2595 O O . LEU B 1 49 ? 23.453 5.988 3.664 1 97.75 49 LEU B O 1
ATOM 2599 N N . LEU B 1 50 ? 23.297 5.066 5.699 1 96.25 50 LEU B N 1
ATOM 2600 C CA . LEU B 1 50 ? 24.656 4.547 5.684 1 96.25 50 LEU B CA 1
ATOM 2601 C C . LEU B 1 50 ? 24.844 3.57 4.527 1 96.25 50 LEU B C 1
ATOM 2603 O O . LEU B 1 50 ? 25.875 3.605 3.844 1 96.25 50 LEU B O 1
ATOM 2607 N N . ALA B 1 51 ? 23.875 2.764 4.32 1 94.94 51 ALA B N 1
ATOM 2608 C CA . ALA B 1 51 ? 23.938 1.781 3.24 1 94.94 51 ALA B CA 1
ATOM 2609 C C . ALA B 1 51 ? 23.969 2.465 1.876 1 94.94 51 ALA B C 1
ATOM 2611 O O . ALA B 1 51 ? 24.75 2.066 0.998 1 94.94 51 ALA B O 1
ATOM 2612 N N . MET B 1 52 ? 23.109 3.486 1.682 1 96.25 52 MET B N 1
ATOM 2613 C CA . MET B 1 52 ? 23.094 4.215 0.417 1 96.25 52 MET B CA 1
ATOM 2614 C C . MET B 1 52 ? 24.453 4.879 0.158 1 96.25 52 MET B C 1
ATOM 2616 O O . MET B 1 52 ? 24.938 4.895 -0.976 1 96.25 52 MET B O 1
ATOM 2620 N N . ASP B 1 53 ? 24.969 5.426 1.205 1 95.56 53 ASP B N 1
ATOM 2621 C CA . ASP B 1 53 ? 26.281 6.035 1.097 1 95.56 53 ASP B CA 1
ATOM 2622 C C . ASP B 1 53 ? 27.344 4.996 0.736 1 95.56 53 ASP B C 1
ATOM 2624 O O . ASP B 1 53 ? 28.156 5.223 -0.159 1 95.56 53 ASP B O 1
ATOM 2628 N N . ALA B 1 54 ? 27.344 3.889 1.402 1 93 54 ALA B N 1
ATOM 2629 C CA . ALA B 1 54 ? 28.297 2.811 1.165 1 93 54 ALA B CA 1
ATOM 2630 C C . ALA B 1 54 ? 28.172 2.273 -0.258 1 93 54 ALA B C 1
ATOM 2632 O O . ALA B 1 54 ? 29.172 1.854 -0.856 1 93 54 ALA B O 1
ATOM 2633 N N . LYS B 1 55 ? 27.016 2.295 -0.78 1 91.75 55 LYS B N 1
ATOM 2634 C CA . LYS B 1 55 ? 26.781 1.798 -2.133 1 91.75 55 LYS B CA 1
ATOM 2635 C C . LYS B 1 55 ? 27.094 2.867 -3.174 1 91.75 55 LYS B C 1
ATOM 2637 O O . LYS B 1 55 ? 26.938 2.635 -4.375 1 91.75 55 LYS B O 1
ATOM 2642 N N . MET B 1 56 ? 27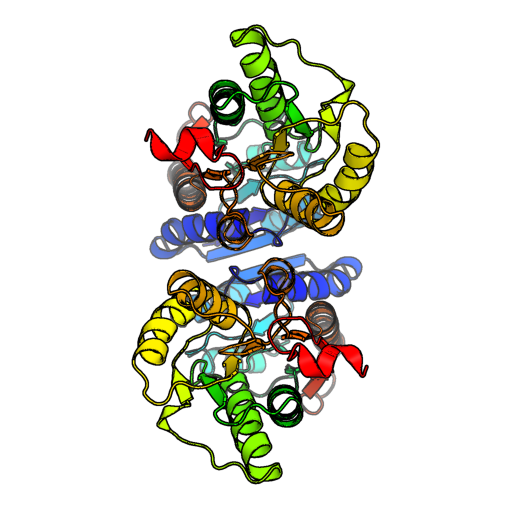.438 4.059 -2.727 1 93.19 56 MET B N 1
ATOM 2643 C CA . MET B 1 56 ? 27.891 5.156 -3.57 1 93.19 56 MET B CA 1
ATOM 2644 C C . MET B 1 56 ? 26.812 5.574 -4.562 1 93.19 56 MET B C 1
ATOM 2646 O O . MET B 1 56 ? 27.078 5.715 -5.758 1 93.19 56 MET B O 1
ATOM 2650 N N . VAL B 1 57 ? 25.578 5.746 -4.078 1 95.38 57 VAL B N 1
ATOM 2651 C CA . VAL B 1 57 ? 24.516 6.262 -4.945 1 95.38 57 VAL B CA 1
ATOM 2652 C C . VAL B 1 57 ? 24.844 7.691 -5.367 1 95.38 57 VAL B C 1
ATOM 2654 O O . VAL B 1 57 ? 25.578 8.398 -4.664 1 95.38 57 VAL B O 1
ATOM 2657 N N . ASP B 1 58 ? 24.281 8.125 -6.492 1 96.38 58 ASP B N 1
ATOM 2658 C CA . ASP B 1 58 ? 24.562 9.438 -7.059 1 96.38 58 ASP B CA 1
ATOM 2659 C C . ASP B 1 58 ? 23.781 10.531 -6.34 1 96.38 58 ASP B C 1
ATOM 2661 O O . ASP B 1 58 ? 24.094 11.719 -6.465 1 96.38 58 ASP B O 1
ATOM 2665 N N . GLY B 1 59 ? 22.812 10.234 -5.613 1 97.25 59 GLY B N 1
ATOM 2666 C CA . GLY B 1 59 ? 21.969 11.148 -4.848 1 97.25 59 GLY B CA 1
ATOM 2667 C C . GLY B 1 59 ? 20.906 10.438 -4.035 1 97.25 59 GLY B C 1
ATOM 2668 O O . GLY B 1 59 ? 20.672 9.242 -4.219 1 97.25 59 GLY B O 1
ATOM 2669 N N . ILE B 1 60 ? 20.281 11.195 -3.102 1 98.38 60 ILE B N 1
ATOM 2670 C CA . ILE B 1 60 ? 19.297 10.609 -2.195 1 98.38 60 ILE B CA 1
ATOM 2671 C C . ILE B 1 60 ? 18.062 11.5 -2.133 1 98.38 60 ILE B C 1
ATOM 2673 O O . ILE B 1 60 ? 18.172 12.719 -2.029 1 98.38 60 ILE B O 1
ATOM 2677 N N . ILE B 1 61 ? 16.938 10.93 -2.322 1 98.62 61 ILE B N 1
ATOM 2678 C CA . ILE B 1 61 ? 15.641 11.523 -2.008 1 98.62 61 ILE B CA 1
ATOM 2679 C C . ILE B 1 61 ? 15.07 10.883 -0.748 1 98.62 61 ILE B C 1
ATOM 2681 O O . ILE B 1 61 ? 14.953 9.656 -0.667 1 98.62 61 ILE B O 1
ATOM 2685 N N . ILE B 1 62 ? 14.664 11.695 0.284 1 98.62 62 ILE B N 1
ATOM 2686 C CA . ILE B 1 62 ? 14.336 11.07 1.561 1 98.62 62 ILE B CA 1
ATOM 2687 C C . ILE B 1 62 ? 13.156 11.789 2.201 1 98.62 62 ILE B C 1
ATOM 2689 O O . ILE B 1 62 ? 13.07 13.023 2.146 1 98.62 62 ILE B O 1
ATOM 2693 N N . SER B 1 63 ? 12.203 11.086 2.666 1 98.31 63 SER B N 1
ATOM 2694 C CA . SER B 1 63 ? 11.219 11.492 3.666 1 98.31 63 SER B CA 1
ATOM 2695 C C . SER B 1 63 ? 11.508 10.852 5.02 1 98.31 63 SER B C 1
ATOM 2697 O O . SER B 1 63 ? 11.453 9.633 5.16 1 98.31 63 SER B O 1
ATOM 2699 N N . VAL B 1 64 ? 11.727 11.594 6.023 1 97.69 64 VAL B N 1
ATOM 2700 C CA . VAL B 1 64 ? 12.312 11.078 7.258 1 97.69 64 VAL B CA 1
ATOM 2701 C C . VAL B 1 64 ? 11.227 10.453 8.125 1 97.69 64 VAL B C 1
ATOM 2703 O O . VAL B 1 64 ? 10.039 10.633 7.867 1 97.69 64 VAL B O 1
ATOM 2706 N N . THR B 1 65 ? 11.625 9.68 9.156 1 96.56 65 THR B N 1
ATOM 2707 C CA . THR B 1 65 ? 10.727 9.109 10.156 1 96.56 65 THR B CA 1
ATOM 2708 C C . THR B 1 65 ? 10.219 10.195 11.102 1 96.56 65 THR B C 1
ATOM 2710 O O . THR B 1 65 ? 10.742 11.312 11.109 1 96.56 65 THR B O 1
ATOM 2713 N N . GLN B 1 66 ? 9.211 9.883 11.883 1 93.88 66 GLN B N 1
ATOM 2714 C CA . GLN B 1 66 ? 8.617 10.852 12.797 1 93.88 66 GLN B CA 1
ATOM 2715 C C . GLN B 1 66 ? 9.602 11.227 13.906 1 93.88 66 GLN B C 1
ATOM 2717 O O . GLN B 1 66 ? 9.516 12.32 14.469 1 93.88 66 GLN B O 1
ATOM 2722 N N . ASP B 1 67 ? 10.57 10.344 14.195 1 93.19 67 ASP B N 1
ATOM 2723 C CA . ASP B 1 67 ? 11.539 10.586 15.258 1 93.19 67 ASP B CA 1
ATOM 2724 C C . ASP B 1 67 ? 12.969 10.547 14.719 1 93.19 67 ASP B C 1
ATOM 2726 O O . ASP B 1 67 ? 13.875 10.055 15.391 1 93.19 67 ASP B O 1
ATOM 2730 N N . SER B 1 68 ? 13.102 11.047 13.531 1 95.25 68 SER B N 1
ATOM 2731 C CA . SER B 1 68 ? 14.391 10.977 12.859 1 95.25 68 SER B CA 1
ATOM 2732 C C . SER B 1 68 ? 15.508 11.539 13.742 1 95.25 68 SER B C 1
ATOM 2734 O O . SER B 1 68 ? 15.32 12.562 14.406 1 95.25 68 SER B O 1
ATOM 2736 N N . GLU B 1 69 ? 16.625 10.875 13.75 1 93.44 69 GLU B N 1
ATOM 2737 C CA . GLU B 1 69 ? 17.828 11.312 14.422 1 93.44 69 GLU B CA 1
ATOM 2738 C C . GLU B 1 69 ? 19.016 11.359 13.461 1 93.44 69 GLU B C 1
ATOM 2740 O O . GLU B 1 69 ? 20.172 11.164 13.867 1 93.44 69 GLU B O 1
ATOM 2745 N N . SER B 1 70 ? 18.703 11.602 12.234 1 96.12 70 SER B N 1
ATOM 2746 C CA . SER B 1 70 ? 19.703 11.414 11.195 1 96.12 70 SER B CA 1
ATOM 2747 C C . SER B 1 70 ? 20.328 12.75 10.781 1 96.12 70 SER B C 1
ATOM 2749 O O . SER B 1 70 ? 21.078 12.812 9.805 1 96.12 70 SER B O 1
ATOM 2751 N N . ALA B 1 71 ? 20.078 13.852 11.523 1 96.88 71 ALA B N 1
ATOM 2752 C CA . ALA B 1 71 ? 20.5 15.195 11.133 1 96.88 71 ALA B CA 1
ATOM 2753 C C . ALA B 1 71 ? 22.016 15.258 10.945 1 96.88 71 ALA B C 1
ATOM 2755 O O . ALA B 1 71 ? 22.516 15.805 9.961 1 96.88 71 ALA B O 1
ATOM 2756 N N . ASP B 1 72 ? 22.75 14.672 11.844 1 97.38 72 ASP B N 1
ATOM 2757 C CA . ASP B 1 72 ? 24.203 14.719 11.789 1 97.38 72 ASP B CA 1
ATOM 2758 C C . ASP B 1 72 ? 24.719 14.023 10.531 1 97.38 72 ASP B C 1
ATOM 2760 O O . ASP B 1 72 ? 25.562 14.578 9.82 1 97.38 72 ASP B O 1
ATOM 2764 N N . PHE B 1 73 ? 24.234 12.891 10.297 1 97.75 73 PHE B N 1
ATOM 2765 C CA . PHE B 1 73 ? 24.734 12.141 9.156 1 97.75 73 PHE B CA 1
ATOM 2766 C C . PHE B 1 73 ? 24.297 12.797 7.848 1 97.75 73 PHE B C 1
ATOM 2768 O O . PHE B 1 73 ? 25.062 12.812 6.875 1 97.75 73 PHE B O 1
ATOM 2775 N N . LEU B 1 74 ? 23.094 13.312 7.77 1 97.94 74 LEU B N 1
ATOM 2776 C CA . LEU B 1 74 ? 22.625 14.023 6.582 1 97.94 74 LEU B CA 1
ATOM 2777 C C . LEU B 1 74 ? 23.5 15.234 6.293 1 97.94 74 LEU B C 1
ATOM 2779 O O . LEU B 1 74 ? 23.797 15.523 5.133 1 97.94 74 LEU B O 1
ATOM 2783 N N . THR B 1 75 ? 23.875 15.922 7.328 1 96.69 75 THR B N 1
ATOM 2784 C CA . THR B 1 75 ? 24.781 17.047 7.18 1 96.69 75 THR B CA 1
ATOM 2785 C C . THR B 1 75 ? 26.141 16.594 6.645 1 96.69 75 THR B C 1
ATOM 2787 O O . THR B 1 75 ? 26.719 17.234 5.773 1 96.69 75 THR B O 1
ATOM 2790 N N . GLN B 1 76 ? 26.578 15.461 7.152 1 96.5 76 GLN B N 1
ATOM 2791 C CA . GLN B 1 76 ? 27.828 14.883 6.66 1 96.5 76 GLN B CA 1
ATOM 2792 C C . GLN B 1 76 ? 27.734 14.555 5.172 1 96.5 76 GLN B C 1
ATOM 2794 O O . GLN B 1 76 ? 28.688 14.766 4.426 1 96.5 76 GLN B O 1
ATOM 2799 N N . LEU B 1 77 ? 26.609 14.016 4.754 1 95.94 77 LEU B N 1
ATOM 2800 C CA . LEU B 1 77 ? 26.406 13.711 3.342 1 95.94 77 LEU B CA 1
ATOM 2801 C C . LEU B 1 77 ? 26.516 14.969 2.492 1 95.94 77 LEU B C 1
ATOM 2803 O O . LEU B 1 77 ? 27.078 14.945 1.397 1 95.94 77 LEU B O 1
ATOM 2807 N N . GLN B 1 78 ? 25.969 16.047 2.98 1 93.06 78 GLN B N 1
ATOM 2808 C CA . GLN B 1 78 ? 26.031 17.312 2.27 1 93.06 78 GLN B CA 1
ATOM 2809 C C . GLN B 1 78 ? 27.453 17.828 2.172 1 93.06 78 GLN B C 1
ATOM 2811 O O . GLN B 1 78 ? 27.859 18.375 1.144 1 93.06 78 GLN B O 1
ATOM 2816 N N . GLU B 1 79 ? 28.125 17.656 3.254 1 92.94 79 GLU B N 1
ATOM 2817 C CA . GLU B 1 79 ? 29.531 18.078 3.26 1 92.94 79 GLU B CA 1
ATOM 2818 C C . GLU B 1 79 ? 30.344 17.297 2.229 1 92.94 79 GLU B C 1
ATOM 2820 O O . GLU B 1 79 ? 31.281 17.828 1.638 1 92.94 79 GLU B O 1
ATOM 2825 N N . LYS B 1 80 ? 29.938 16.062 2.055 1 92.94 80 LYS B N 1
ATOM 2826 C CA . LYS B 1 80 ? 30.578 15.227 1.046 1 92.94 80 LYS B CA 1
ATOM 2827 C C . LYS B 1 80 ? 30.031 15.531 -0.346 1 92.94 80 LYS B C 1
ATOM 2829 O O . LYS B 1 80 ? 30.375 14.844 -1.315 1 92.94 80 LYS B O 1
ATOM 2834 N N . ARG B 1 81 ? 29.109 16.5 -0.379 1 92.06 81 ARG B N 1
ATOM 2835 C CA . ARG B 1 81 ? 28.516 16.984 -1.617 1 92.06 81 ARG B CA 1
ATOM 2836 C C . ARG B 1 81 ? 27.656 15.898 -2.268 1 92.06 81 ARG B C 1
ATOM 2838 O O . ARG B 1 81 ? 27.625 15.773 -3.494 1 92.06 81 ARG B O 1
ATOM 2845 N N . VAL B 1 82 ? 27.094 15.039 -1.482 1 94.38 82 VAL B N 1
ATOM 2846 C CA . VAL B 1 82 ? 26.109 14.086 -1.985 1 94.38 82 VAL B CA 1
ATOM 2847 C C . VAL B 1 82 ? 24.781 14.797 -2.211 1 94.38 82 VAL B C 1
ATOM 2849 O O . VAL B 1 82 ? 24.203 15.352 -1.274 1 94.38 82 VAL B O 1
ATOM 2852 N N . PRO B 1 83 ? 24.297 14.844 -3.471 1 96.38 83 PRO B N 1
ATOM 2853 C CA . PRO B 1 83 ? 23 15.461 -3.729 1 96.38 83 PRO B CA 1
ATOM 2854 C C . PRO B 1 83 ? 21.891 14.891 -2.854 1 96.38 83 PRO B C 1
ATOM 2856 O O . PRO B 1 83 ? 21.797 13.672 -2.682 1 96.38 83 PRO B O 1
ATOM 2859 N N . LEU B 1 84 ? 21.078 15.797 -2.268 1 97 84 LEU B N 1
ATOM 2860 C CA . LEU B 1 84 ? 20.047 15.422 -1.301 1 97 84 LEU B CA 1
ATOM 2861 C C . LEU B 1 84 ? 18.781 16.25 -1.504 1 97 84 LEU B C 1
ATOM 2863 O O . LEU B 1 84 ? 18.859 17.469 -1.649 1 97 84 LEU B O 1
ATOM 2867 N N . VAL B 1 85 ? 17.641 15.57 -1.576 1 97.81 85 VAL B N 1
ATOM 2868 C CA . VAL B 1 85 ? 16.344 16.234 -1.661 1 97.81 85 VAL B CA 1
ATOM 2869 C C . VAL B 1 85 ? 15.391 15.641 -0.633 1 97.81 85 VAL B C 1
ATOM 2871 O O . VAL B 1 85 ? 15.266 14.422 -0.532 1 97.81 85 VAL B O 1
ATOM 2874 N N . PHE B 1 86 ? 14.805 16.484 0.209 1 98.19 86 PHE B N 1
ATOM 2875 C CA . PHE B 1 86 ? 13.727 16.047 1.083 1 98.19 86 PHE B CA 1
ATOM 2876 C C . PHE B 1 86 ? 12.383 16.141 0.365 1 98.19 86 PHE B C 1
ATOM 2878 O O . PHE B 1 86 ? 12.188 16.984 -0.512 1 98.19 86 PHE B O 1
ATOM 2885 N N . PHE B 1 87 ? 11.492 15.219 0.723 1 98 87 PHE B N 1
ATOM 2886 C CA . PHE B 1 87 ? 10.102 15.352 0.303 1 98 87 PHE B CA 1
ATOM 2887 C C . PHE B 1 87 ? 9.156 14.984 1.441 1 98 87 PHE B C 1
ATOM 2889 O O . PHE B 1 87 ? 9.5 14.188 2.312 1 98 87 PHE B O 1
ATOM 2896 N N . ASN B 1 88 ? 7.961 15.562 1.52 1 96.38 88 ASN B N 1
ATOM 2897 C CA . ASN B 1 88 ? 6.875 15.297 2.459 1 96.38 88 ASN B CA 1
ATOM 2898 C C . ASN B 1 88 ? 7.289 15.609 3.895 1 96.38 88 ASN B C 1
ATOM 2900 O O . ASN B 1 88 ? 6.781 16.562 4.496 1 96.38 88 ASN B O 1
ATOM 2904 N N . ARG B 1 89 ? 8.266 14.844 4.438 1 97.06 89 ARG B N 1
ATOM 2905 C CA . ARG B 1 89 ? 8.82 15.07 5.766 1 97.06 89 ARG B CA 1
ATOM 2906 C C . ARG B 1 89 ? 10.266 15.547 5.684 1 97.06 89 ARG B C 1
ATOM 2908 O O . ARG B 1 89 ? 11.086 14.938 4.992 1 97.06 89 ARG B O 1
ATOM 2915 N N . LEU B 1 90 ? 10.555 16.594 6.41 1 95.56 90 LEU B N 1
ATOM 2916 C CA . LEU B 1 90 ? 11.883 17.203 6.426 1 95.56 90 LEU B CA 1
ATOM 2917 C C . LEU B 1 90 ? 12.625 16.828 7.707 1 95.56 90 LEU B C 1
ATOM 2919 O O . LEU B 1 90 ? 12.016 16.406 8.688 1 95.56 90 LEU B O 1
ATOM 2923 N N . CYS B 1 91 ? 13.852 16.969 7.652 1 94.44 91 CYS B N 1
ATOM 2924 C CA . CYS B 1 91 ? 14.672 16.812 8.844 1 94.44 91 CYS B CA 1
ATOM 2925 C C . CYS B 1 91 ? 15.016 18.156 9.453 1 94.44 91 CYS B C 1
ATOM 2927 O O . CYS B 1 91 ? 15.773 18.938 8.875 1 94.44 91 CYS B O 1
ATOM 2929 N N . PRO B 1 92 ? 14.477 18.422 10.633 1 89.5 92 PRO B N 1
ATOM 2930 C CA . PRO B 1 92 ? 14.812 19.703 11.25 1 89.5 92 PRO B CA 1
ATOM 2931 C C . PRO B 1 92 ? 16.312 19.906 11.406 1 89.5 92 PRO B C 1
ATOM 2933 O O . PRO B 1 92 ? 17.031 18.969 11.789 1 89.5 92 PRO B O 1
ATOM 2936 N N . GLY B 1 93 ? 16.766 21.031 11.039 1 89.31 93 GLY B N 1
ATOM 2937 C CA . GLY B 1 93 ? 18.172 21.359 11.227 1 89.31 93 GLY B CA 1
ATOM 2938 C C . GLY B 1 93 ? 19.016 21.078 10 1 89.31 93 GLY B C 1
ATOM 2939 O O . GLY B 1 93 ? 20.203 21.422 9.961 1 89.31 93 GLY B O 1
ATOM 2940 N N . VAL B 1 94 ? 18.469 20.438 9.039 1 93.75 94 VAL B N 1
ATOM 2941 C CA . VAL B 1 94 ? 19.219 20.141 7.816 1 93.75 94 VAL B CA 1
ATOM 2942 C C . VAL B 1 94 ? 18.594 20.891 6.641 1 93.75 94 VAL B C 1
ATOM 2944 O O . VAL B 1 94 ? 17.422 20.672 6.301 1 93.75 94 VAL B O 1
ATOM 2947 N N . GLU B 1 95 ? 19.359 21.766 6.074 1 92.31 95 GLU B N 1
ATOM 2948 C CA . GLU B 1 95 ? 18.875 22.531 4.922 1 92.31 95 GLU B CA 1
ATOM 2949 C C . GLU B 1 95 ? 19.203 21.812 3.615 1 92.31 95 GLU B C 1
ATOM 2951 O O . GLU B 1 95 ? 20.359 21.547 3.326 1 92.31 95 GLU B O 1
ATOM 2956 N N . ALA B 1 96 ? 18.219 21.516 2.834 1 94.31 96 ALA B N 1
ATOM 2957 C CA . ALA B 1 96 ? 18.328 20.906 1.51 1 94.31 96 ALA B CA 1
ATOM 2958 C C . ALA B 1 96 ? 17.094 21.203 0.664 1 94.31 96 ALA B C 1
ATOM 2960 O O . ALA B 1 96 ? 16.031 21.547 1.197 1 94.31 96 ALA B O 1
ATOM 2961 N N . PRO B 1 97 ? 17.25 21.203 -0.646 1 95.75 97 PRO B N 1
ATOM 2962 C CA . PRO B 1 97 ? 16.031 21.312 -1.467 1 95.75 97 PRO B CA 1
ATOM 2963 C C . PRO B 1 97 ? 14.945 20.328 -1.043 1 95.75 97 PRO B C 1
ATOM 2965 O O . PRO B 1 97 ? 15.25 19.203 -0.615 1 95.75 97 PRO B O 1
ATOM 2968 N N . HIS B 1 98 ? 13.758 20.781 -1.081 1 97.12 98 HIS B N 1
ATOM 2969 C CA . HIS B 1 98 ? 12.688 19.906 -0.617 1 97.12 98 HIS B CA 1
ATOM 2970 C C . HIS B 1 98 ? 11.367 20.234 -1.314 1 97.12 98 HIS B C 1
ATOM 2972 O O . HIS B 1 98 ? 11.188 21.344 -1.808 1 97.12 98 HIS B O 1
ATOM 2978 N N . VAL B 1 99 ? 10.57 19.25 -1.471 1 97.69 99 VAL B N 1
ATOM 2979 C CA . VAL B 1 99 ? 9.211 19.328 -1.992 1 97.69 99 VAL B CA 1
ATOM 2980 C C . VAL B 1 99 ? 8.211 19.047 -0.876 1 97.69 99 VAL B C 1
ATOM 2982 O O . VAL B 1 99 ? 8.25 17.969 -0.258 1 97.69 99 VAL B O 1
ATOM 2985 N N . ILE B 1 100 ? 7.309 19.938 -0.607 1 95.88 100 ILE B N 1
ATOM 2986 C CA . ILE B 1 100 ? 6.344 19.75 0.474 1 95.88 100 ILE B CA 1
ATOM 2987 C C . ILE B 1 100 ? 4.941 20.109 -0.018 1 95.88 100 ILE B C 1
ATOM 2989 O O . ILE B 1 100 ? 4.77 20.547 -1.155 1 95.88 100 ILE B O 1
ATOM 2993 N N . PHE B 1 101 ? 3.996 19.781 0.74 1 95.88 101 PHE B N 1
ATOM 2994 C CA . PHE B 1 101 ? 2.588 20.109 0.566 1 95.88 101 PHE B CA 1
ATOM 2995 C C . PHE B 1 101 ? 2.16 21.188 1.557 1 95.88 101 PHE B C 1
ATOM 2997 O O . PHE B 1 101 ? 2.725 21.297 2.648 1 95.88 101 PHE B O 1
ATOM 3004 N N . ASP B 1 102 ? 1.302 22.125 1.152 1 96.38 102 ASP B N 1
ATOM 3005 C CA . ASP B 1 102 ? 0.825 23.172 2.062 1 96.38 102 ASP B CA 1
ATOM 3006 C C . ASP B 1 102 ? -0.203 22.609 3.043 1 96.38 102 ASP B C 1
ATOM 3008 O O . ASP B 1 102 ? -1.402 22.859 2.902 1 96.38 102 ASP B O 1
ATOM 3012 N N . ASP B 1 103 ? 0.285 21.953 4.004 1 97.44 103 ASP B N 1
ATOM 3013 C CA . ASP B 1 103 ? -0.548 21.281 4.988 1 97.44 103 ASP B CA 1
ATOM 3014 C C . ASP B 1 103 ? -1.463 22.266 5.711 1 97.44 103 ASP B C 1
ATOM 3016 O O . ASP B 1 103 ? -2.631 21.969 5.965 1 97.44 103 ASP B O 1
ATOM 3020 N N . TYR B 1 104 ? -0.959 23.391 6.039 1 97.81 104 TYR B N 1
ATOM 3021 C CA . TYR B 1 104 ? -1.739 24.422 6.734 1 97.81 104 TYR B CA 1
ATOM 3022 C C . TYR B 1 104 ? -2.939 24.844 5.898 1 97.81 104 TYR B C 1
ATOM 3024 O O . TYR B 1 104 ? -4.082 24.781 6.363 1 97.81 104 TYR B O 1
ATOM 3032 N N . LYS B 1 105 ? -2.688 25.203 4.695 1 98.38 105 LYS B N 1
ATOM 3033 C CA . LYS B 1 105 ? -3.725 25.719 3.809 1 98.38 105 LYS B CA 1
ATOM 3034 C C . LYS B 1 105 ? -4.844 24.703 3.611 1 98.38 105 LYS B C 1
ATOM 3036 O O . LYS B 1 105 ? -6.023 25.047 3.73 1 98.38 105 LYS B O 1
ATOM 3041 N N . TRP B 1 106 ? -4.492 23.516 3.406 1 98.38 106 TRP B N 1
ATOM 3042 C CA . TRP B 1 106 ? -5.496 22.531 3.029 1 98.38 106 TRP B CA 1
ATOM 3043 C C . TRP B 1 106 ? -6.211 21.984 4.262 1 98.38 106 TRP B C 1
ATOM 3045 O O . TRP B 1 106 ? -7.371 21.578 4.184 1 98.38 106 TRP B O 1
ATOM 3055 N N . ALA B 1 107 ? -5.469 22 5.395 1 98.56 107 ALA B N 1
ATOM 3056 C CA . ALA B 1 107 ? -6.172 21.719 6.645 1 98.56 107 ALA B CA 1
ATOM 3057 C C . ALA B 1 107 ? -7.215 22.797 6.938 1 98.56 107 ALA B C 1
ATOM 3059 O O . ALA B 1 107 ? -8.352 22.484 7.305 1 98.56 107 ALA B O 1
ATOM 3060 N N . PHE B 1 108 ? -6.828 24.031 6.746 1 98.69 108 PHE B N 1
ATOM 3061 C CA . PHE B 1 108 ? -7.742 25.156 6.914 1 98.69 108 PHE B CA 1
ATOM 3062 C C . PHE B 1 108 ? -8.977 24.984 6.039 1 98.69 108 PHE B C 1
ATOM 3064 O O . PHE B 1 108 ? -10.109 25.078 6.527 1 98.69 108 PHE B O 1
ATOM 3071 N N . ASN B 1 109 ? -8.758 24.641 4.766 1 98.62 109 ASN B N 1
ATOM 3072 C CA . ASN B 1 109 ? -9.852 24.469 3.809 1 98.62 109 ASN B CA 1
ATOM 3073 C C . ASN B 1 109 ? -10.758 23.312 4.203 1 98.62 109 ASN B C 1
ATOM 3075 O O . ASN B 1 109 ? -11.984 23.391 4.059 1 98.62 109 ASN B O 1
ATOM 3079 N N . ALA B 1 110 ? -10.148 22.25 4.676 1 98.69 110 ALA B N 1
ATOM 3080 C CA . ALA B 1 110 ? -10.914 21.078 5.078 1 98.69 110 ALA B CA 1
ATOM 3081 C C . ALA B 1 110 ? -11.836 21.391 6.25 1 98.69 110 ALA B C 1
ATOM 3083 O O . ALA B 1 110 ? -13.016 21.031 6.238 1 98.69 110 ALA B O 1
ATOM 3084 N N . VAL B 1 111 ? -11.305 22.047 7.223 1 98.69 111 VAL B N 1
ATOM 3085 C CA . VAL B 1 111 ? -12.078 22.391 8.414 1 98.69 111 VAL B CA 1
ATOM 3086 C C . VAL B 1 111 ? -13.125 23.438 8.07 1 98.69 111 VAL B C 1
ATOM 3088 O O . VAL B 1 111 ? -14.266 23.375 8.539 1 98.69 111 VAL B O 1
ATOM 3091 N N . GLU B 1 112 ? -12.758 24.422 7.254 1 98.62 112 GLU B N 1
ATOM 3092 C CA . GLU B 1 112 ? -13.711 25.422 6.785 1 98.62 112 GLU B CA 1
ATOM 3093 C C . GLU B 1 112 ? -14.914 24.75 6.109 1 98.62 112 GLU B C 1
ATOM 3095 O O . GLU B 1 112 ? -16.047 25.172 6.312 1 98.62 112 GLU B O 1
ATOM 3100 N N . HIS B 1 113 ? -14.633 23.75 5.293 1 98.44 113 HIS B N 1
ATOM 3101 C CA . HIS B 1 113 ? -15.703 23 4.656 1 98.44 113 HIS B CA 1
ATOM 3102 C C . HIS B 1 113 ? -16.672 22.438 5.691 1 98.44 113 HIS B C 1
ATOM 3104 O O . HIS B 1 113 ? -17.891 22.578 5.543 1 98.44 113 HIS B O 1
ATOM 3110 N N . LEU B 1 114 ? -16.141 21.859 6.762 1 98.31 114 LEU B N 1
ATOM 3111 C CA . LEU B 1 114 ? -16.984 21.312 7.816 1 98.31 114 LEU B CA 1
ATOM 3112 C C . LEU B 1 114 ? -17.812 22.406 8.477 1 98.31 114 LEU B C 1
ATOM 3114 O O . LEU B 1 114 ? -19.016 22.219 8.711 1 98.31 114 LEU B O 1
ATOM 3118 N N . ILE B 1 115 ? -17.234 23.547 8.734 1 97.75 115 ILE B N 1
ATOM 3119 C CA . ILE B 1 115 ? -17.906 24.672 9.367 1 97.75 115 ILE B CA 1
ATOM 3120 C C . ILE B 1 115 ? -19.031 25.172 8.469 1 97.75 115 ILE B C 1
ATOM 3122 O O . ILE B 1 115 ? -20.156 25.391 8.93 1 97.75 115 ILE B O 1
ATOM 3126 N N . ARG B 1 116 ? -18.719 25.281 7.188 1 96.81 116 ARG B N 1
ATOM 3127 C CA . ARG B 1 116 ? -19.688 25.797 6.227 1 96.81 116 ARG B CA 1
ATOM 3128 C C . ARG B 1 116 ? -20.859 24.828 6.066 1 96.81 116 ARG B C 1
ATOM 3130 O O . ARG B 1 116 ? -21.969 25.25 5.742 1 96.81 116 ARG B O 1
ATOM 3137 N N . GLN B 1 117 ? -20.609 23.562 6.277 1 96.38 117 GLN B N 1
ATOM 3138 C CA . GLN B 1 117 ? -21.672 22.562 6.238 1 96.38 117 GLN B CA 1
ATOM 3139 C C . GLN B 1 117 ? -22.562 22.641 7.477 1 96.38 117 GLN B C 1
ATOM 3141 O O . GLN B 1 117 ? -23.609 22 7.539 1 96.38 117 GLN B O 1
ATOM 3146 N N . GLY B 1 118 ? -22.109 23.375 8.547 1 95.38 118 GLY B N 1
ATOM 3147 C CA . GLY B 1 118 ? -22.922 23.609 9.727 1 95.38 118 GLY B CA 1
ATOM 3148 C C . GLY B 1 118 ? -22.469 22.812 10.938 1 95.38 118 GLY B C 1
ATOM 3149 O O . GLY B 1 118 ? -23.109 22.828 11.984 1 95.38 118 GLY B O 1
ATOM 3150 N N . TYR B 1 119 ? -21.344 22.078 10.797 1 96 119 TYR B N 1
ATOM 3151 C CA . TYR B 1 119 ? -20.812 21.359 11.945 1 96 119 TYR B CA 1
ATOM 3152 C C . TYR B 1 119 ? -20.219 22.312 12.969 1 96 119 TYR B C 1
ATOM 3154 O O . TYR B 1 119 ? -19.641 23.344 12.602 1 96 119 TYR B O 1
ATOM 3162 N N . LYS B 1 120 ? -20.328 22.062 14.234 1 93.31 120 LYS B N 1
ATOM 3163 C CA . LYS B 1 120 ? -20.016 23.047 15.273 1 93.31 120 LYS B CA 1
ATOM 3164 C C . LYS B 1 120 ? -18.906 22.547 16.188 1 93.31 120 LYS B C 1
ATOM 3166 O O . LYS B 1 120 ? -18.031 23.312 16.578 1 93.31 120 LYS B O 1
ATOM 3171 N N . ARG B 1 121 ? -19 21.281 16.609 1 96.56 121 ARG B N 1
ATOM 3172 C CA . ARG B 1 121 ? -18.016 20.688 17.516 1 96.56 121 ARG B CA 1
ATOM 3173 C C . ARG B 1 121 ? -17.078 19.766 16.766 1 96.56 121 ARG B C 1
ATOM 3175 O O 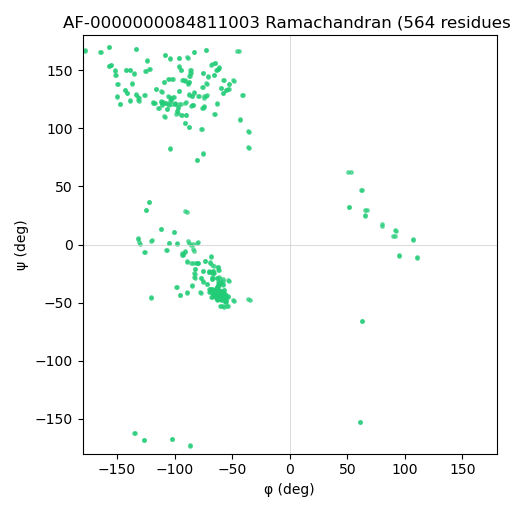. ARG B 1 121 ? -17.25 18.547 16.781 1 96.56 121 ARG B O 1
ATOM 3182 N N . ILE B 1 122 ? -16.109 20.359 16.172 1 98.12 122 ILE B N 1
ATOM 3183 C CA . ILE B 1 122 ? -15.25 19.656 15.234 1 98.12 122 ILE B CA 1
ATOM 3184 C C . ILE B 1 122 ? -13.984 19.188 15.945 1 98.12 122 ILE B C 1
ATOM 3186 O O . ILE B 1 122 ? -13.219 20 16.469 1 98.12 122 ILE B O 1
ATOM 3190 N N . ALA B 1 123 ? -13.75 17.875 16.016 1 98.31 123 ALA B N 1
ATOM 3191 C CA . ALA B 1 123 ? -12.539 17.297 16.594 1 98.31 123 ALA B CA 1
ATOM 3192 C C . ALA B 1 123 ? -11.422 17.219 15.57 1 98.31 123 ALA B C 1
ATOM 3194 O O . ALA B 1 123 ? -11.672 17.156 14.367 1 98.31 123 ALA B O 1
ATOM 3195 N N . HIS B 1 124 ? -10.25 17.312 16.047 1 98.56 124 HIS B N 1
ATOM 3196 C CA . HIS B 1 124 ? -9.055 17.047 15.258 1 98.56 124 HIS B CA 1
ATOM 3197 C C . HIS B 1 124 ? -8.391 15.742 15.703 1 98.56 124 HIS B C 1
ATOM 3199 O O . HIS B 1 124 ? -7.957 15.625 16.859 1 98.56 124 HIS B O 1
ATOM 3205 N N . LEU B 1 125 ? -8.469 14.75 14.828 1 98.62 125 LEU B N 1
ATOM 3206 C CA . LEU B 1 125 ? -7.664 13.555 15.047 1 98.62 125 LEU B CA 1
ATOM 3207 C C . LEU B 1 125 ? -6.211 13.797 14.664 1 98.62 125 LEU B C 1
ATOM 3209 O O . LEU B 1 125 ? -5.844 13.672 13.492 1 98.62 125 LEU B O 1
ATOM 3213 N N . ALA B 1 126 ? -5.43 14.055 15.656 1 98.19 126 ALA B N 1
ATOM 3214 C CA . ALA B 1 126 ? -4.117 14.672 15.453 1 98.19 126 ALA B CA 1
ATOM 3215 C C . ALA B 1 126 ? -3.053 13.609 15.18 1 98.19 126 ALA B C 1
ATOM 3217 O O . ALA B 1 126 ? -3.127 12.492 15.703 1 98.19 126 ALA B O 1
ATOM 3218 N N . GLY B 1 127 ? -2.109 13.938 14.336 1 96.75 127 GLY B N 1
ATOM 3219 C CA . GLY B 1 127 ? -0.95 13.094 14.094 1 96.75 127 GLY B CA 1
ATOM 3220 C C . GLY B 1 127 ? 0.184 13.352 15.07 1 96.75 127 GLY B C 1
ATOM 3221 O O . GLY B 1 127 ? 0.011 14.062 16.062 1 96.75 127 GLY B O 1
ATOM 3222 N N . PRO B 1 128 ? 1.333 12.719 14.82 1 94.94 128 PRO B N 1
ATOM 3223 C CA . PRO B 1 128 ? 2.488 12.891 15.703 1 94.94 128 PRO B CA 1
ATOM 3224 C C . PRO B 1 128 ? 2.951 14.344 15.797 1 94.94 128 PRO B C 1
ATOM 3226 O O . PRO B 1 128 ? 3.164 14.992 14.773 1 94.94 128 PRO B O 1
ATOM 3229 N N . LYS B 1 129 ? 3.23 14.828 16.969 1 93.38 129 LYS B N 1
ATOM 3230 C CA . LYS B 1 129 ? 3.555 16.219 17.234 1 93.38 129 LYS B CA 1
ATOM 3231 C C . LYS B 1 129 ? 4.93 16.578 16.672 1 93.38 129 LYS B C 1
ATOM 3233 O O . LYS B 1 129 ? 5.191 17.75 16.359 1 93.38 129 LYS B O 1
ATOM 3238 N N . ARG B 1 130 ? 5.746 15.641 16.484 1 91.31 130 ARG B N 1
ATOM 3239 C CA . ARG B 1 130 ? 7.117 15.906 16.062 1 91.31 130 ARG B CA 1
ATOM 3240 C C . ARG B 1 130 ? 7.184 16.141 14.562 1 91.31 130 ARG B C 1
ATOM 3242 O O . ARG B 1 130 ? 8.188 16.641 14.047 1 91.31 130 ARG B O 1
ATOM 3249 N N . LEU B 1 131 ? 6.156 15.766 13.883 1 93.62 131 LEU B N 1
ATOM 3250 C CA . LEU B 1 131 ? 6.121 15.977 12.445 1 93.62 131 LEU B CA 1
ATOM 3251 C C . LEU B 1 131 ? 5.629 17.391 12.117 1 93.62 131 LEU B C 1
ATOM 3253 O O . LEU B 1 131 ? 4.555 17.797 12.57 1 93.62 131 LEU B O 1
ATOM 3257 N N . LEU B 1 132 ? 6.375 18.078 11.328 1 93.31 132 LEU B N 1
ATOM 3258 C CA . LEU B 1 132 ? 6.023 19.438 10.93 1 93.31 132 LEU B CA 1
ATOM 3259 C C . LEU B 1 132 ? 4.684 19.453 10.203 1 93.31 132 LEU B C 1
ATOM 3261 O O . LEU B 1 132 ? 3.877 20.359 10.406 1 93.31 132 LEU B O 1
ATOM 3265 N N . LEU B 1 133 ? 4.43 18.516 9.344 1 95.38 133 LEU B N 1
ATOM 3266 C CA . LEU B 1 133 ? 3.172 18.516 8.609 1 95.38 133 LEU B CA 1
ATOM 3267 C C . LEU B 1 133 ? 1.987 18.344 9.555 1 95.38 133 LEU B C 1
ATOM 3269 O O . LEU B 1 133 ? 0.932 18.953 9.344 1 95.38 133 LEU B O 1
ATOM 3273 N N . SER B 1 134 ? 2.123 17.5 10.594 1 96.69 134 SER B N 1
ATOM 3274 C CA . SER B 1 134 ? 1.072 17.344 11.594 1 96.69 134 SER B CA 1
ATOM 3275 C C . SER B 1 134 ? 0.814 18.656 12.328 1 96.69 134 SER B C 1
ATOM 3277 O O . SER B 1 134 ? -0.337 19.016 12.586 1 96.69 134 SER B O 1
ATOM 3279 N N . GLN B 1 135 ? 1.88 19.359 12.656 1 97.12 135 GLN B N 1
ATOM 3280 C CA . GLN B 1 135 ? 1.766 20.656 13.312 1 97.12 135 GLN B CA 1
ATOM 3281 C C . GLN B 1 135 ? 1.03 21.656 12.43 1 97.12 135 GLN B C 1
ATOM 3283 O O . GLN B 1 135 ? 0.141 22.375 12.898 1 97.12 135 GLN B O 1
ATOM 3288 N N . GLU B 1 136 ? 1.401 21.672 11.203 1 97.44 136 GLU B N 1
ATOM 3289 C CA . GLU B 1 136 ? 0.791 22.609 10.266 1 97.44 136 GLU B CA 1
ATOM 3290 C C . GLU B 1 136 ? -0.682 22.281 10.031 1 97.44 136 GLU B C 1
ATOM 3292 O O . GLU B 1 136 ? -1.511 23.188 9.891 1 97.44 136 GLU B O 1
ATOM 3297 N N . ARG B 1 137 ? -1.021 21.016 9.961 1 98.19 137 ARG B N 1
ATOM 3298 C CA . ARG B 1 137 ? -2.418 20.609 9.812 1 98.19 137 ARG B CA 1
ATOM 3299 C C . ARG B 1 137 ? -3.234 21 11.039 1 98.19 137 ARG B C 1
ATOM 3301 O O . ARG B 1 137 ? -4.367 21.469 10.914 1 98.19 137 ARG B O 1
ATOM 3308 N N . GLU B 1 138 ? -2.648 20.797 12.203 1 98.5 138 GLU B N 1
ATOM 3309 C CA . GLU B 1 138 ? -3.336 21.219 13.414 1 98.5 138 GLU B CA 1
ATOM 3310 C C . GLU B 1 138 ? -3.508 22.734 13.445 1 98.5 138 GLU B C 1
ATOM 3312 O O . GLU B 1 138 ? -4.559 23.25 13.852 1 98.5 138 GLU B O 1
ATOM 3317 N N . ARG B 1 139 ? -2.434 23.453 13.062 1 98.44 139 ARG B N 1
ATOM 3318 C CA . ARG B 1 139 ? -2.52 24.906 12.992 1 98.44 139 ARG B CA 1
ATOM 3319 C C . ARG B 1 139 ? -3.637 25.344 12.047 1 98.44 139 ARG B C 1
ATOM 3321 O O . ARG B 1 139 ? -4.395 26.25 12.359 1 98.44 139 ARG B O 1
ATOM 3328 N N . GLY B 1 140 ? -3.719 24.672 10.883 1 98.75 140 GLY B N 1
ATOM 3329 C CA . GLY B 1 140 ? -4.809 24.953 9.961 1 98.75 140 GLY B CA 1
ATOM 3330 C C . GLY B 1 140 ? -6.18 24.703 10.562 1 98.75 140 GLY B C 1
ATOM 3331 O O . GLY B 1 140 ? -7.098 25.5 10.383 1 98.75 140 GLY B O 1
ATOM 3332 N N . TYR B 1 141 ? -6.289 23.609 11.289 1 98.75 141 TYR B N 1
ATOM 3333 C CA . TYR B 1 141 ? -7.504 23.266 12.016 1 98.75 141 TYR B CA 1
ATOM 3334 C C . TYR B 1 141 ? -7.898 24.359 12.992 1 98.75 141 TYR B C 1
ATOM 3336 O O . TYR B 1 141 ? -9.016 24.875 12.938 1 98.75 141 TYR B O 1
ATOM 3344 N N . ARG B 1 142 ? -7.016 24.75 13.828 1 98.56 142 ARG B N 1
ATOM 3345 C CA . ARG B 1 142 ? -7.281 25.734 14.875 1 98.56 142 ARG B CA 1
ATOM 3346 C C . ARG B 1 142 ? -7.613 27.094 14.273 1 98.56 142 ARG B C 1
ATOM 3348 O O . ARG B 1 142 ? -8.547 27.766 14.719 1 98.56 142 ARG B O 1
ATOM 3355 N N . ASN B 1 143 ? -6.867 27.484 13.273 1 98.56 143 ASN B N 1
ATOM 3356 C CA . ASN B 1 143 ? -7.059 28.812 12.688 1 98.56 143 ASN B CA 1
ATOM 3357 C C . ASN B 1 143 ? -8.352 28.891 11.875 1 98.56 143 ASN B C 1
ATOM 3359 O O . ASN B 1 143 ? -8.977 29.938 11.797 1 98.56 143 ASN B O 1
ATOM 3363 N N . ALA B 1 144 ? -8.719 27.781 11.219 1 98.69 144 ALA B N 1
ATOM 3364 C CA . ALA B 1 144 ? -10.016 27.75 10.547 1 98.69 144 ALA B CA 1
ATOM 3365 C C . ALA B 1 144 ? -11.148 27.984 11.539 1 98.69 144 ALA B C 1
ATOM 3367 O O . ALA B 1 144 ? -12.07 28.75 11.258 1 98.69 144 ALA B O 1
ATOM 3368 N N . LEU B 1 145 ? -11.078 27.312 12.711 1 98.31 145 LEU B N 1
ATOM 3369 C CA . LEU B 1 145 ? -12.07 27.516 13.758 1 98.31 145 LEU B CA 1
ATOM 3370 C C . LEU B 1 145 ? -12.102 28.984 14.188 1 98.31 145 LEU B C 1
ATOM 3372 O O . LEU B 1 145 ? -13.164 29.609 14.195 1 98.31 145 LEU B O 1
ATOM 3376 N N . GLN B 1 146 ? -10.938 29.5 14.422 1 97.56 146 GLN B N 1
ATOM 3377 C CA . GLN B 1 146 ? -10.805 30.875 14.883 1 97.56 146 GLN B CA 1
ATOM 3378 C C . GLN B 1 146 ? -11.359 31.859 13.859 1 97.56 146 GLN B C 1
ATOM 3380 O O . GLN B 1 146 ? -12.102 32.781 14.211 1 97.56 146 GLN B O 1
ATOM 3385 N N . ALA B 1 147 ? -11.031 31.672 12.633 1 97.81 147 ALA B N 1
ATOM 3386 C CA . ALA B 1 147 ? -11.438 32.562 11.547 1 97.81 147 ALA B CA 1
ATOM 3387 C C . ALA B 1 147 ? -12.953 32.594 11.406 1 97.81 147 ALA B C 1
ATOM 3389 O O . ALA B 1 147 ? -13.516 33.562 10.867 1 97.81 147 ALA B O 1
ATOM 3390 N N . HIS B 1 148 ? -13.617 31.625 11.867 1 97.38 148 HIS B N 1
ATOM 3391 C CA . HIS B 1 148 ? -15.07 31.547 11.734 1 97.38 148 HIS B CA 1
ATOM 3392 C C . HIS B 1 148 ? -15.758 31.688 13.086 1 97.38 148 HIS B C 1
ATOM 3394 O O . HIS B 1 148 ? -16.922 31.312 13.234 1 97.38 148 HIS B O 1
ATOM 3400 N N . GLY B 1 149 ? -14.992 32.125 14.07 1 95.62 149 GLY B N 1
ATOM 3401 C CA . GLY B 1 149 ? -15.539 32.5 15.367 1 95.62 149 GLY B CA 1
ATOM 3402 C C . GLY B 1 149 ? -15.82 31.297 16.25 1 95.62 149 GLY B C 1
ATOM 3403 O O . GLY B 1 149 ? -16.656 31.375 17.156 1 95.62 149 GLY B O 1
ATOM 3404 N N . VAL B 1 150 ? -15.234 30.156 15.93 1 93.25 150 VAL B N 1
ATOM 3405 C CA . VAL B 1 150 ? -15.383 28.969 16.75 1 93.25 150 VAL B CA 1
ATOM 3406 C C . VAL B 1 150 ? -14.133 28.766 17.609 1 93.25 150 VAL B C 1
ATOM 3408 O O . VAL B 1 150 ? -13.008 28.828 17.109 1 93.25 150 VAL B O 1
ATOM 3411 N N . SER B 1 151 ? -14.289 28.625 18.906 1 89.44 151 SER B N 1
ATOM 3412 C CA . SER B 1 151 ? -13.148 28.422 19.797 1 89.44 151 SER B CA 1
ATOM 3413 C C . SER B 1 151 ? -12.625 26.984 19.688 1 89.44 151 SER B C 1
ATOM 3415 O O . SER B 1 151 ? -13.414 26.031 19.688 1 89.44 151 SER B O 1
ATOM 3417 N N . ALA B 1 152 ? -11.352 26.922 19.625 1 89.38 152 ALA B N 1
ATOM 3418 C CA . ALA B 1 152 ? -10.742 25.594 19.672 1 89.38 152 ALA B CA 1
ATOM 3419 C C . ALA B 1 152 ? -10.781 25.016 21.078 1 89.38 152 ALA B C 1
ATOM 3421 O O . ALA B 1 152 ? -10.445 25.719 22.047 1 89.38 152 ALA B O 1
ATOM 3422 N N . ILE B 1 153 ? -11.297 23.891 21.219 1 93.19 153 ILE B N 1
ATOM 3423 C CA . ILE B 1 153 ? -11.352 23.172 22.5 1 93.19 153 ILE B CA 1
ATOM 3424 C C . ILE B 1 153 ? -10.242 22.125 22.547 1 93.19 153 ILE B C 1
ATOM 3426 O O . ILE B 1 153 ? -10.172 21.234 21.703 1 93.19 153 ILE B O 1
ATOM 3430 N N . GLU B 1 154 ? -9.375 22.219 23.531 1 95.5 154 GLU B N 1
ATOM 3431 C CA . GLU B 1 154 ? -8.203 21.344 23.609 1 95.5 154 GLU B CA 1
ATOM 3432 C C . GLU B 1 154 ? -8.602 19.875 23.688 1 95.5 154 GLU B C 1
ATOM 3434 O O . GLU B 1 154 ? -7.93 19.016 23.109 1 95.5 154 GLU B O 1
ATOM 3439 N N . GLU B 1 155 ? -9.734 19.625 24.344 1 94.62 155 GLU B N 1
ATOM 3440 C CA . GLU B 1 155 ? -10.203 18.25 24.516 1 94.62 155 GLU B CA 1
ATOM 3441 C C . GLU B 1 155 ? -10.578 17.625 23.172 1 94.62 155 GLU B C 1
ATOM 3443 O O . GLU B 1 155 ? -10.672 16.406 23.062 1 94.62 155 GLU B O 1
ATOM 3448 N N . LEU B 1 156 ? -10.805 18.438 22.156 1 97 156 LEU B N 1
ATOM 3449 C CA . LEU B 1 156 ? -11.242 17.953 20.859 1 97 156 LEU B CA 1
ATOM 3450 C C . LEU B 1 156 ? -10.047 17.656 19.953 1 97 156 LEU B C 1
ATOM 3452 O O . LEU B 1 156 ? -10.219 17.156 18.828 1 97 156 LEU B O 1
ATOM 3456 N N . VAL B 1 157 ? -8.883 18 20.438 1 97.38 157 VAL B N 1
ATOM 3457 C CA . VAL B 1 157 ? -7.668 17.547 19.766 1 97.38 157 VAL B CA 1
ATOM 3458 C C . VAL B 1 157 ? -7.25 16.188 20.297 1 97.38 157 VAL B C 1
ATOM 3460 O O . VAL B 1 157 ? -6.656 16.094 21.375 1 97.38 157 VAL B O 1
ATOM 3463 N N . ILE B 1 158 ? -7.555 15.156 19.547 1 96.62 158 ILE B N 1
ATOM 3464 C CA . ILE B 1 158 ? -7.398 13.773 19.969 1 96.62 158 ILE B CA 1
ATOM 3465 C C . ILE B 1 158 ? -6.156 13.164 19.312 1 96.62 158 ILE B C 1
ATOM 3467 O O . ILE B 1 158 ? -6.047 13.141 18.094 1 96.62 158 ILE B O 1
ATOM 3471 N N . PRO B 1 159 ? -5.258 12.656 20.094 1 94.25 159 PRO B N 1
ATOM 3472 C CA . PRO B 1 159 ? -4.117 11.984 19.469 1 94.25 159 PRO B CA 1
ATOM 3473 C C . PRO B 1 159 ? -4.527 10.758 18.656 1 94.25 159 PRO B C 1
ATOM 3475 O O . PRO B 1 159 ? -5.164 9.844 19.188 1 94.25 159 PRO B O 1
ATOM 3478 N N . GLY B 1 160 ? -4.27 10.664 17.391 1 91 160 GLY B N 1
ATOM 3479 C CA . GLY B 1 160 ? -4.754 9.594 16.531 1 91 160 GLY B CA 1
ATOM 3480 C C . GLY B 1 160 ? -3.643 8.891 15.781 1 91 160 GLY B C 1
ATOM 3481 O O . GLY B 1 160 ? -3.887 7.891 15.094 1 91 160 GLY B O 1
ATOM 3482 N N . GLY B 1 161 ? -2.361 9.383 15.867 1 91.25 161 GLY B N 1
ATOM 3483 C CA . GLY B 1 161 ? -1.317 8.797 15.031 1 91.25 161 GLY B CA 1
ATOM 3484 C C . GLY B 1 161 ? -1.597 8.93 13.547 1 91.25 161 GLY B C 1
ATOM 3485 O O . GLY B 1 161 ? -2.283 9.852 13.117 1 91.25 161 GLY B O 1
ATOM 3486 N N . ILE B 1 162 ? -1.051 7.984 12.719 1 92.69 162 ILE B N 1
ATOM 3487 C CA . ILE B 1 162 ? -1.193 8.109 11.273 1 92.69 162 ILE B CA 1
ATOM 3488 C C . ILE B 1 162 ? -1.656 6.781 10.68 1 92.69 162 ILE B C 1
ATOM 3490 O O . ILE B 1 162 ? -1.698 6.621 9.461 1 92.69 162 ILE B O 1
ATOM 3494 N N . SER B 1 163 ? -1.946 5.801 11.484 1 92.75 163 SER B N 1
ATOM 3495 C CA . SER B 1 163 ? -2.33 4.477 11.008 1 92.75 163 SER B CA 1
ATOM 3496 C C . SER B 1 163 ? -3.814 4.215 11.242 1 92.75 163 SER B C 1
ATOM 3498 O O . SER B 1 163 ? -4.461 4.922 12.016 1 92.75 163 SER B O 1
ATOM 3500 N N . MET B 1 164 ? -4.344 3.217 10.562 1 93.44 164 MET B N 1
ATOM 3501 C CA . MET B 1 164 ? -5.727 2.799 10.781 1 93.44 164 MET B CA 1
ATOM 3502 C C . MET B 1 164 ? -5.93 2.332 12.219 1 93.44 164 MET B C 1
ATOM 3504 O O . MET B 1 164 ? -6.945 2.656 12.836 1 93.44 164 MET B O 1
ATOM 3508 N N . GLU B 1 165 ? -4.988 1.611 12.719 1 93.94 165 GLU B N 1
ATOM 3509 C CA . GLU B 1 165 ? -5.059 1.09 14.086 1 93.94 165 GLU B CA 1
ATOM 3510 C C . GLU B 1 165 ? -5.125 2.223 15.102 1 93.94 165 GLU B C 1
ATOM 3512 O O . GLU B 1 165 ? -5.895 2.156 16.062 1 93.94 165 GLU B O 1
ATOM 3517 N N . SER B 1 166 ? -4.289 3.188 14.875 1 95.31 166 SER B N 1
ATOM 3518 C CA . SER B 1 166 ? -4.309 4.316 15.805 1 95.31 166 SER B CA 1
ATOM 3519 C C . SER B 1 166 ? -5.648 5.039 15.773 1 95.31 166 SER B C 1
ATOM 3521 O O . SER B 1 166 ? -6.133 5.508 16.797 1 95.31 166 SER B O 1
ATOM 3523 N N . GLY B 1 167 ? -6.277 5.148 14.602 1 97.19 167 GLY B N 1
ATOM 3524 C CA . GLY B 1 167 ? -7.609 5.719 14.484 1 97.19 167 GLY B CA 1
ATOM 3525 C C . GLY B 1 167 ? -8.672 4.922 15.219 1 97.19 167 GLY B C 1
ATOM 3526 O O . GLY B 1 167 ? -9.562 5.496 15.852 1 97.19 167 GLY B O 1
ATOM 3527 N N . GLN B 1 168 ? -8.516 3.621 15.141 1 96.88 168 GLN B N 1
ATOM 3528 C CA . GLN B 1 168 ? -9.438 2.744 15.852 1 96.88 168 GLN B CA 1
ATOM 3529 C C . GLN B 1 168 ? -9.367 2.975 17.359 1 96.88 168 GLN B C 1
ATOM 3531 O O . GLN B 1 168 ? -10.398 3.08 18.031 1 96.88 168 GLN B O 1
ATOM 3536 N N . LYS B 1 169 ? -8.164 3.025 17.844 1 96.69 169 LYS B N 1
ATOM 3537 C CA . LYS B 1 169 ? -7.957 3.252 19.266 1 96.69 169 LYS B CA 1
ATOM 3538 C C . LYS B 1 169 ? -8.531 4.602 19.703 1 96.69 169 LYS B C 1
ATOM 3540 O O . LYS B 1 169 ? -9.164 4.703 20.75 1 96.69 169 LYS B O 1
ATOM 3545 N N . ALA B 1 170 ? -8.336 5.578 18.891 1 97.25 170 ALA B N 1
ATOM 3546 C CA . ALA B 1 170 ? -8.805 6.926 19.203 1 97.25 170 ALA B CA 1
ATOM 3547 C C . ALA B 1 170 ? -10.328 6.996 19.203 1 97.25 170 ALA B C 1
ATOM 3549 O O . ALA B 1 170 ? -10.914 7.848 19.875 1 97.25 170 ALA B O 1
ATOM 3550 N N . ALA B 1 171 ? -10.969 6.16 18.406 1 97.25 171 ALA B N 1
ATOM 3551 C CA . ALA B 1 171 ? -12.43 6.113 18.344 1 97.25 171 ALA B CA 1
ATOM 3552 C C . ALA B 1 171 ? -13.023 5.832 19.719 1 97.25 171 ALA B C 1
ATOM 3554 O O . ALA B 1 171 ? -14.062 6.383 20.078 1 97.25 171 ALA B O 1
ATOM 3555 N N . ALA B 1 172 ? -12.359 4.961 20.422 1 92.81 172 ALA B N 1
ATOM 3556 C CA . ALA B 1 172 ? -12.828 4.621 21.766 1 92.81 172 ALA B CA 1
ATOM 3557 C C . ALA B 1 172 ? -12.875 5.855 22.656 1 92.81 172 ALA B C 1
ATOM 3559 O O . ALA B 1 172 ? -13.805 6.02 23.453 1 92.81 172 ALA B O 1
ATOM 3560 N N . GLU B 1 173 ? -11.859 6.652 22.531 1 91.38 173 GLU B N 1
ATOM 3561 C CA . GLU B 1 173 ? -11.812 7.895 23.297 1 91.38 173 GLU B CA 1
ATOM 3562 C C . GLU B 1 173 ? -12.938 8.836 22.875 1 91.38 173 GLU B C 1
ATOM 3564 O O . GLU B 1 173 ? -13.57 9.469 23.734 1 91.38 173 GLU B O 1
ATOM 3569 N N . LEU B 1 174 ? -13.172 8.961 21.641 1 94.25 174 LEU B N 1
ATOM 3570 C CA . LEU B 1 174 ? -14.211 9.836 21.109 1 94.25 174 LEU B CA 1
ATOM 3571 C C . LEU B 1 174 ? -15.594 9.398 21.578 1 94.25 174 LEU B C 1
ATOM 3573 O O . LEU B 1 174 ? -16.438 10.234 21.906 1 94.25 174 LEU B O 1
ATOM 3577 N N . LEU B 1 175 ? -15.812 8.133 21.688 1 93.88 175 LEU B N 1
ATOM 3578 C CA . LEU B 1 175 ? -17.094 7.555 22.062 1 93.88 175 LEU B CA 1
ATOM 3579 C C . LEU B 1 175 ? -17.438 7.91 23.5 1 93.88 175 LEU B C 1
ATOM 3581 O O . LEU B 1 175 ? -18.625 7.969 23.875 1 93.88 175 LEU B O 1
ATOM 3585 N N . LYS B 1 176 ? -16.438 8.227 24.281 1 92.81 176 LYS B N 1
ATOM 3586 C CA . LYS B 1 176 ? -16.641 8.523 25.703 1 92.81 176 LYS B CA 1
ATOM 3587 C C . LYS B 1 176 ? -16.922 10.008 25.922 1 92.81 176 LYS B C 1
ATOM 3589 O O . LYS B 1 176 ? -17.344 10.414 27.016 1 92.81 176 LYS B O 1
ATOM 3594 N N . MET B 1 177 ? -16.656 10.75 24.953 1 93.62 177 MET B N 1
ATOM 3595 C CA . MET B 1 177 ? -16.797 12.203 25.094 1 93.62 177 MET B CA 1
ATOM 3596 C C . MET B 1 177 ? -18.266 12.609 25.141 1 93.62 177 MET B C 1
ATOM 3598 O O . MET B 1 177 ? -19.094 12.055 24.406 1 93.62 177 MET B O 1
ATOM 3602 N N . HIS B 1 178 ? -18.531 13.578 26.078 1 93.19 178 HIS B N 1
ATOM 3603 C CA . HIS B 1 178 ? -19.859 14.195 26.203 1 93.19 178 HIS B CA 1
ATOM 3604 C C . HIS B 1 178 ? -19.75 15.695 26.438 1 93.19 178 HIS B C 1
ATOM 3606 O O . HIS B 1 178 ? -19.141 16.141 27.422 1 93.19 178 HIS B O 1
ATOM 3612 N N . PRO B 1 179 ? -20.375 16.484 25.594 1 94 179 PRO B N 1
ATOM 3613 C CA . PRO B 1 179 ? -21 16.094 24.312 1 94 179 PRO B CA 1
ATOM 3614 C C . PRO B 1 179 ? -19.984 15.586 23.297 1 94 179 PRO B C 1
ATOM 3616 O O . PRO B 1 179 ? -18.828 16.016 23.312 1 94 179 PRO B O 1
ATOM 3619 N N . ARG B 1 180 ? -20.391 14.68 22.391 1 94.62 180 ARG B N 1
ATOM 3620 C CA . ARG B 1 180 ? -19.547 14.141 21.328 1 94.62 180 ARG B CA 1
ATOM 3621 C C . ARG B 1 180 ? -19.359 15.164 20.219 1 94.62 180 ARG B C 1
ATOM 3623 O O . ARG B 1 180 ? -20.266 15.93 19.906 1 94.62 180 ARG B O 1
ATOM 3630 N N . PRO B 1 181 ? -18.172 15.125 19.578 1 97.31 181 PRO B N 1
ATOM 3631 C CA . PRO B 1 181 ? -18.047 15.945 18.359 1 97.31 181 PRO B CA 1
ATOM 3632 C C . PRO B 1 181 ? -19.016 15.523 17.266 1 97.31 181 PRO B C 1
ATOM 3634 O O . PRO B 1 181 ? -19.438 14.367 17.219 1 97.31 181 PRO B O 1
ATOM 3637 N N . ASP B 1 182 ? -19.375 16.469 16.484 1 97.06 182 ASP B N 1
ATOM 3638 C CA . ASP B 1 182 ? -20.266 16.141 15.375 1 97.06 182 ASP B CA 1
ATOM 3639 C C . ASP B 1 182 ? -19.516 16.109 14.047 1 97.06 182 ASP B C 1
ATOM 3641 O O . ASP B 1 182 ? -20.109 15.859 13 1 97.06 182 ASP B O 1
ATOM 3645 N N . ALA B 1 183 ? -18.203 16.344 14.086 1 98.25 183 ALA B N 1
ATOM 3646 C CA . ALA B 1 183 ? -17.328 16.188 12.93 1 98.25 183 ALA B CA 1
ATOM 3647 C C . ALA B 1 183 ? -15.883 15.922 13.352 1 98.25 183 ALA B C 1
ATOM 3649 O O . ALA B 1 183 ? -15.484 16.266 14.469 1 98.25 183 ALA B O 1
ATOM 3650 N N . VAL B 1 184 ? -15.133 15.281 12.492 1 98.75 184 VAL B N 1
ATOM 3651 C CA . VAL B 1 184 ? -13.719 14.992 12.727 1 98.75 184 VAL B CA 1
ATOM 3652 C C . VAL B 1 184 ? -12.906 15.383 11.5 1 98.75 184 VAL B C 1
ATOM 3654 O O . VAL B 1 184 ? -13.234 15.008 10.375 1 98.75 184 VAL B O 1
ATOM 3657 N N . PHE B 1 185 ? -11.922 16.219 11.672 1 98.81 185 PHE B N 1
ATOM 3658 C CA . PHE B 1 185 ? -10.82 16.391 10.727 1 98.81 185 PHE B CA 1
ATOM 3659 C C . PHE B 1 185 ? -9.633 15.523 11.125 1 98.81 185 PHE B C 1
ATOM 3661 O O . PHE B 1 185 ? -9.008 15.75 12.156 1 98.81 185 PHE B O 1
ATOM 3668 N N . ALA B 1 186 ? -9.367 14.516 10.32 1 98.75 186 ALA B N 1
ATOM 3669 C CA . ALA B 1 186 ? -8.297 13.578 10.648 1 98.75 186 ALA B CA 1
ATOM 3670 C C . ALA B 1 186 ? -6.984 13.984 9.977 1 98.75 186 ALA B C 1
ATOM 3672 O O . ALA B 1 186 ? -6.988 14.5 8.859 1 98.75 186 ALA B O 1
ATOM 3673 N N . VAL B 1 187 ? -5.938 13.656 10.602 1 97.75 187 VAL B N 1
ATOM 3674 C CA . VAL B 1 187 ? -4.602 14.008 10.133 1 97.75 187 VAL B CA 1
ATOM 3675 C C . VAL B 1 187 ? -4.336 13.352 8.781 1 97.75 187 VAL B C 1
ATOM 3677 O O . VAL B 1 187 ? -3.602 13.898 7.953 1 97.75 187 VAL B O 1
ATOM 3680 N N . ASN B 1 188 ? -4.875 12.141 8.586 1 96.38 188 ASN B N 1
ATOM 3681 C CA . ASN B 1 188 ? -4.746 11.422 7.324 1 96.38 188 ASN B CA 1
ATOM 3682 C C . ASN B 1 188 ? -5.863 10.398 7.148 1 96.38 188 ASN B C 1
ATOM 3684 O O . ASN B 1 188 ? -6.645 10.156 8.07 1 96.38 188 ASN B O 1
ATOM 3688 N N . ASP B 1 189 ? -5.945 9.875 6 1 96.69 189 ASP B N 1
ATOM 3689 C CA . ASP B 1 189 ? -7.051 8.992 5.637 1 96.69 189 ASP B CA 1
ATOM 3690 C C . ASP B 1 189 ? -7.02 7.703 6.461 1 96.69 189 ASP B C 1
ATOM 3692 O O . ASP B 1 189 ? -8.047 7.277 6.988 1 96.69 189 ASP B O 1
ATOM 3696 N N . PRO B 1 190 ? -5.879 7.043 6.668 1 95.25 190 PRO B N 1
ATOM 3697 C CA . PRO B 1 190 ? -5.898 5.789 7.43 1 95.25 190 PRO B CA 1
ATOM 3698 C C . PRO B 1 190 ? -6.461 5.965 8.836 1 95.25 190 PRO B C 1
ATOM 3700 O O . PRO B 1 190 ? -7.27 5.148 9.289 1 95.25 190 PRO B O 1
ATOM 3703 N N . ALA B 1 191 ? -6.027 7.012 9.516 1 96.56 191 ALA B N 1
ATOM 3704 C CA . ALA B 1 191 ? -6.559 7.273 10.844 1 96.56 191 ALA B CA 1
ATOM 3705 C C . ALA B 1 191 ? -8.062 7.52 10.797 1 96.56 191 ALA B C 1
ATOM 3707 O O . ALA B 1 191 ? -8.812 7.004 11.633 1 96.56 191 ALA B O 1
ATOM 3708 N N . ALA B 1 192 ? -8.508 8.305 9.781 1 98.12 192 ALA B N 1
ATOM 3709 C CA . ALA B 1 192 ? -9.938 8.586 9.609 1 98.12 192 ALA B CA 1
ATOM 3710 C C . ALA B 1 192 ? -10.727 7.297 9.406 1 98.12 192 ALA B C 1
ATOM 3712 O O . ALA B 1 192 ? -11.75 7.078 10.062 1 98.12 192 ALA B O 1
ATOM 3713 N N . ILE B 1 193 ? -10.203 6.461 8.562 1 97.19 193 ILE B N 1
ATOM 3714 C CA . ILE B 1 193 ? -10.898 5.23 8.18 1 97.19 193 ILE B CA 1
ATOM 3715 C C . ILE B 1 193 ? -10.992 4.301 9.391 1 97.19 193 ILE B C 1
ATOM 3717 O O . ILE B 1 193 ? -12.039 3.691 9.625 1 97.19 193 ILE B O 1
ATOM 3721 N N . GLY B 1 194 ? -9.891 4.215 10.156 1 97.12 194 GLY B N 1
ATOM 3722 C CA . GLY B 1 194 ? -9.938 3.424 11.383 1 97.12 194 GLY B CA 1
ATOM 3723 C C . GLY B 1 194 ? -11.008 3.895 12.352 1 97.12 194 GLY B C 1
ATOM 3724 O O . GLY B 1 194 ? -11.75 3.084 12.898 1 97.12 194 GLY B O 1
ATOM 3725 N N . MET B 1 195 ? -11.086 5.184 12.523 1 98.25 195 MET B N 1
ATOM 3726 C CA . MET B 1 195 ? -12.078 5.75 13.438 1 98.25 195 MET B CA 1
ATOM 3727 C C . MET B 1 195 ? -13.484 5.551 12.891 1 98.25 195 MET B C 1
ATOM 3729 O O . MET B 1 195 ? -14.391 5.145 13.625 1 98.25 195 MET B O 1
ATOM 3733 N N . MET B 1 196 ? -13.711 5.816 11.617 1 98.19 196 MET B N 1
ATOM 3734 C CA . MET B 1 196 ? -15.016 5.648 10.984 1 98.19 196 MET B CA 1
ATOM 3735 C C . MET B 1 196 ? -15.531 4.227 11.172 1 98.19 196 MET B C 1
ATOM 3737 O O . MET B 1 196 ? -16.672 4.027 11.609 1 98.19 196 MET B O 1
ATOM 3741 N N . LYS B 1 197 ? -14.672 3.285 10.883 1 97.38 197 LYS B N 1
ATOM 3742 C CA . LYS B 1 197 ? -15.078 1.887 10.977 1 97.38 197 LYS B CA 1
ATOM 3743 C C . LYS B 1 197 ? -15.492 1.528 12.398 1 97.38 197 LYS B C 1
ATOM 3745 O O . LYS B 1 197 ? -16.484 0.826 12.609 1 97.38 197 LYS B O 1
ATOM 3750 N N . THR B 1 198 ? -14.68 1.972 13.336 1 97.5 198 THR B N 1
ATOM 3751 C CA . THR B 1 198 ? -14.953 1.679 14.742 1 97.5 198 THR B CA 1
ATOM 3752 C C . THR B 1 198 ? -16.266 2.328 15.18 1 97.5 198 THR B C 1
ATOM 3754 O O . THR B 1 198 ? -17.078 1.697 15.859 1 97.5 198 THR B O 1
ATOM 3757 N N . LEU B 1 199 ? -16.516 3.545 14.773 1 97.81 199 LEU B N 1
ATOM 3758 C CA . LEU B 1 199 ? -17.734 4.258 15.133 1 97.81 199 LEU B CA 1
ATOM 3759 C C . LEU B 1 199 ? -18.953 3.623 14.469 1 97.81 199 LEU B C 1
ATOM 3761 O O . LEU B 1 199 ? -20 3.494 15.094 1 97.81 199 LEU B O 1
ATOM 3765 N N . GLN B 1 200 ? -18.781 3.23 13.227 1 96.81 200 GLN B N 1
ATOM 3766 C CA . GLN B 1 200 ? -19.875 2.572 12.516 1 96.81 200 GLN B CA 1
ATOM 3767 C C . GLN B 1 200 ? -20.266 1.268 13.203 1 96.81 200 GLN B C 1
ATOM 3769 O O . GLN B 1 200 ? -21.453 0.957 13.32 1 96.81 200 GLN B O 1
ATOM 3774 N N . LYS B 1 201 ? -19.312 0.54 13.625 1 94.88 201 LYS B N 1
ATOM 3775 C CA . LYS B 1 201 ? -19.578 -0.696 14.352 1 94.88 201 LYS B CA 1
ATOM 3776 C C . LYS B 1 201 ? -20.344 -0.422 15.641 1 94.88 201 LYS B C 1
ATOM 3778 O O . LYS B 1 201 ? -21.125 -1.267 16.094 1 94.88 201 LYS B O 1
ATOM 3783 N N . ALA B 1 202 ? -20.141 0.758 16.172 1 96.06 202 ALA B N 1
ATOM 3784 C CA . ALA B 1 202 ? -20.828 1.165 17.406 1 96.06 202 ALA B CA 1
ATOM 3785 C C . ALA B 1 202 ? -22.203 1.749 17.094 1 96.06 202 ALA B C 1
ATOM 3787 O O . ALA B 1 202 ? -22.906 2.219 17.984 1 96.06 202 ALA B O 1
ATOM 3788 N N . GLY B 1 203 ? -22.547 1.798 15.812 1 96.25 203 GLY B N 1
ATOM 3789 C CA . GLY B 1 203 ? -23.891 2.213 15.422 1 96.25 203 GLY B CA 1
ATOM 3790 C C . GLY B 1 203 ? -23.984 3.701 15.148 1 96.25 203 GLY B C 1
ATOM 3791 O O . GLY B 1 203 ? -25.094 4.238 15.031 1 96.25 203 GLY B O 1
ATOM 3792 N N . ILE B 1 204 ? -22.875 4.391 15.055 1 97.25 204 ILE B N 1
ATOM 3793 C CA . ILE B 1 204 ? -22.891 5.828 14.797 1 97.25 204 ILE B CA 1
ATOM 3794 C C . ILE B 1 204 ? -23.031 6.082 13.305 1 97.25 204 ILE B C 1
ATOM 3796 O O . ILE B 1 204 ? -22.297 5.508 12.492 1 97.25 204 ILE B O 1
ATOM 3800 N N . ARG B 1 205 ? -23.984 6.98 12.969 1 96.81 205 ARG B N 1
ATOM 3801 C CA . ARG B 1 205 ? -24.25 7.258 11.562 1 96.81 205 ARG B CA 1
ATOM 3802 C C . ARG B 1 205 ? -23.344 8.359 11.039 1 96.81 205 ARG B C 1
ATOM 3804 O O . ARG B 1 205 ? -23.203 9.406 11.672 1 96.81 205 ARG B O 1
ATOM 3811 N N . ILE B 1 206 ? -22.672 8.188 9.945 1 98 206 ILE B N 1
ATOM 3812 C CA . ILE B 1 206 ? -21.812 9.133 9.242 1 98 206 ILE B CA 1
ATOM 3813 C C . ILE B 1 206 ? -22.453 9.516 7.91 1 98 206 ILE B C 1
ATOM 3815 O O . ILE B 1 206 ? -22.781 8.648 7.102 1 98 206 ILE B O 1
ATOM 3819 N N . PRO B 1 207 ? -22.688 10.719 7.637 1 97.62 207 PRO B N 1
ATOM 3820 C CA . PRO B 1 207 ? -22.219 11.891 8.391 1 97.62 207 PRO B CA 1
ATOM 3821 C C . PRO B 1 207 ? -23.281 12.43 9.359 1 97.62 207 PRO B C 1
ATOM 3823 O O . PRO B 1 207 ? -23.047 13.453 10.008 1 97.62 207 PRO B O 1
ATOM 3826 N N . ASP B 1 208 ? -24.375 11.836 9.438 1 96.38 208 ASP B N 1
ATOM 3827 C CA . ASP B 1 208 ? -25.547 12.414 10.102 1 96.38 208 ASP B CA 1
ATOM 3828 C C . ASP B 1 208 ? -25.234 12.75 11.555 1 96.38 208 ASP B C 1
ATOM 3830 O O . ASP B 1 208 ? -25.672 13.789 12.062 1 96.38 208 ASP B O 1
ATOM 3834 N N . GLU B 1 209 ? -24.547 11.906 12.242 1 96.5 209 GLU B N 1
ATOM 3835 C CA . GLU B 1 209 ? -24.203 12.133 13.641 1 96.5 209 GLU B CA 1
ATOM 3836 C C . GLU B 1 209 ? -22.797 12.68 13.789 1 96.5 209 GLU B C 1
ATOM 3838 O O . GLU B 1 209 ? -22.516 13.445 14.719 1 96.5 209 GLU B O 1
ATOM 3843 N N . ILE B 1 210 ? -21.906 12.195 12.938 1 98.12 210 ILE B N 1
ATOM 3844 C CA . ILE B 1 210 ? -20.531 12.672 12.969 1 98.12 210 ILE B CA 1
ATOM 3845 C C . ILE B 1 210 ? -19.953 12.641 11.562 1 98.12 210 ILE B C 1
ATOM 3847 O O . ILE B 1 210 ? -19.938 11.594 10.914 1 98.12 210 ILE B O 1
ATOM 3851 N N . ALA B 1 211 ? -19.516 13.75 11.039 1 98.69 211 ALA B N 1
ATOM 3852 C CA . ALA B 1 211 ? -18.906 13.852 9.711 1 98.69 211 ALA B CA 1
ATOM 3853 C C . ALA B 1 211 ? -17.391 13.625 9.781 1 98.69 211 ALA B C 1
ATOM 3855 O O . ALA B 1 211 ? -16.797 13.742 10.852 1 98.69 211 ALA B O 1
ATOM 3856 N N . PHE B 1 212 ? -16.844 13.32 8.641 1 98.81 212 PHE B N 1
ATOM 3857 C CA . PHE B 1 212 ? -15.406 13.062 8.594 1 98.81 212 PHE B CA 1
ATOM 3858 C C . PHE B 1 212 ? -14.781 13.727 7.375 1 98.81 212 PHE B C 1
ATOM 3860 O O . PHE B 1 212 ? -15.352 13.703 6.281 1 98.81 212 PHE B O 1
ATOM 3867 N N . VAL B 1 213 ? -13.648 14.305 7.57 1 98.81 213 VAL B N 1
ATOM 3868 C CA . VAL B 1 213 ? -12.727 14.711 6.516 1 98.81 213 VAL B CA 1
ATOM 3869 C C . VAL B 1 213 ? -11.344 14.109 6.781 1 98.81 213 VAL B C 1
ATOM 3871 O O . VAL B 1 213 ? -10.844 14.164 7.906 1 98.81 213 VAL B O 1
ATOM 3874 N N . GLY B 1 214 ? -10.859 13.484 5.785 1 98.25 214 GLY B N 1
ATOM 3875 C CA . GLY B 1 214 ? -9.508 12.953 5.859 1 98.25 214 GLY B CA 1
ATOM 3876 C C . GLY B 1 214 ? -8.492 13.797 5.117 1 98.25 214 GLY B C 1
ATOM 3877 O O . GLY B 1 214 ? -8.734 14.984 4.859 1 98.25 214 GLY B O 1
ATOM 3878 N N . PHE B 1 215 ? -7.355 13.258 4.938 1 97 215 PHE B N 1
ATOM 3879 C CA . PHE B 1 215 ? -6.227 13.953 4.336 1 97 215 PHE B CA 1
ATOM 3880 C C . PHE B 1 215 ? -5.32 12.977 3.596 1 97 215 PHE B C 1
ATOM 3882 O O . PHE B 1 215 ? -4.938 11.945 4.145 1 97 215 PHE B O 1
ATOM 3889 N N . SER B 1 216 ? -4.945 13.227 2.221 1 91.62 216 SER B N 1
ATOM 3890 C CA . SER B 1 216 ? -4.004 12.523 1.354 1 91.62 216 SER B CA 1
ATOM 3891 C C . SER B 1 216 ? -4.727 11.773 0.244 1 91.62 216 SER B C 1
ATOM 3893 O O . SER B 1 216 ? -4.109 11.367 -0.744 1 91.62 216 SER B O 1
ATOM 3895 N N . GLU B 1 217 ? -6.09 11.609 0.279 1 86.38 217 GLU B N 1
ATOM 3896 C CA . GLU B 1 217 ? -6.945 10.969 -0.714 1 86.38 217 GLU B CA 1
ATOM 3897 C C . GLU B 1 217 ? -6.441 9.562 -1.045 1 86.38 217 GLU B C 1
ATOM 3899 O O . GLU B 1 217 ? -6.223 9.234 -2.213 1 86.38 217 GLU B O 1
ATOM 3904 N N . SER B 1 218 ? -6.406 8.672 -0.123 1 84.69 218 SER B N 1
ATOM 3905 C CA . SER B 1 218 ? -6.055 7.266 -0.317 1 84.69 218 SER B CA 1
ATOM 3906 C C . SER B 1 218 ? -7.121 6.535 -1.125 1 84.69 218 SER B C 1
ATOM 3908 O O . SER B 1 218 ? -8.258 7.004 -1.236 1 84.69 218 SER B O 1
ATOM 3910 N N . GLN B 1 219 ? -6.754 5.473 -1.796 1 87.94 219 GLN B N 1
ATOM 3911 C CA . GLN B 1 219 ? -7.73 4.625 -2.473 1 87.94 219 GLN B CA 1
ATOM 3912 C C . GLN B 1 219 ? -8.836 4.191 -1.516 1 87.94 219 GLN B C 1
ATOM 3914 O O . GLN B 1 219 ? -9.992 4.055 -1.916 1 87.94 219 GLN B O 1
ATOM 3919 N N . SER B 1 220 ? -8.492 4.051 -0.249 1 92.69 220 SER B N 1
ATOM 3920 C CA . SER B 1 220 ? -9.43 3.607 0.782 1 92.69 220 SER B CA 1
ATOM 3921 C C . SER B 1 220 ? -10.531 4.633 1 1 92.69 220 SER B C 1
ATOM 3923 O O . SER B 1 220 ? -11.625 4.285 1.456 1 92.69 220 SER B O 1
ATOM 3925 N N . ALA B 1 221 ? -10.234 5.891 0.671 1 95.19 221 ALA B N 1
ATOM 3926 C CA . ALA B 1 221 ? -11.234 6.945 0.804 1 95.19 221 ALA B CA 1
ATOM 3927 C C . ALA B 1 221 ? -12.422 6.699 -0.125 1 95.19 221 ALA B C 1
ATOM 3929 O O . ALA B 1 221 ? -13.547 7.094 0.176 1 95.19 221 ALA B O 1
ATOM 3930 N N . LEU B 1 222 ? -12.117 6.008 -1.247 1 94.12 222 LEU B N 1
ATOM 3931 C CA . LEU B 1 222 ? -13.148 5.723 -2.24 1 94.12 222 LEU B CA 1
ATOM 3932 C C . LEU B 1 222 ? -13.781 4.359 -1.988 1 94.12 222 LEU B C 1
ATOM 3934 O O . LEU B 1 222 ? -14.797 4.02 -2.605 1 94.12 222 LEU B O 1
ATOM 3938 N N . ILE B 1 223 ? -13.203 3.613 -1.081 1 95.44 223 ILE B N 1
ATOM 3939 C CA . ILE B 1 223 ? -13.68 2.262 -0.807 1 95.44 223 ILE B CA 1
ATOM 3940 C C . ILE B 1 223 ? -14.648 2.285 0.373 1 95.44 223 ILE B C 1
ATOM 3942 O O . ILE B 1 223 ? -15.703 1.642 0.332 1 95.44 223 ILE B O 1
ATOM 3946 N N . ILE B 1 224 ? -14.289 3.045 1.416 1 96.88 224 ILE B N 1
ATOM 3947 C CA . ILE B 1 224 ? -15.094 3.104 2.629 1 96.88 224 ILE B CA 1
ATOM 3948 C C . ILE B 1 224 ? -16.438 3.758 2.32 1 96.88 224 ILE B C 1
ATOM 3950 O O . ILE B 1 224 ? -16.547 4.582 1.41 1 96.88 224 ILE B O 1
ATOM 3954 N N . GLU B 1 225 ? -17.469 3.311 2.998 1 95.19 225 GLU B N 1
ATOM 3955 C CA . GLU B 1 225 ? -18.797 3.912 2.867 1 95.19 225 GLU B CA 1
ATOM 3956 C C . GLU B 1 225 ? -19.25 4.539 4.184 1 95.19 225 GLU B C 1
ATOM 3958 O O . GLU B 1 225 ? -19.219 3.889 5.23 1 95.19 225 GLU B O 1
ATOM 3963 N N . PRO B 1 226 ? -19.797 5.809 4.176 1 96.62 226 PRO B N 1
ATOM 3964 C CA . PRO B 1 226 ? -19.766 6.699 3.016 1 96.62 226 PRO B CA 1
ATOM 3965 C C . PRO B 1 226 ? -18.344 7.051 2.58 1 96.62 226 PRO B C 1
ATOM 3967 O O . PRO B 1 226 ? -17.422 6.996 3.391 1 96.62 226 PRO B O 1
ATOM 3970 N N . ASN B 1 227 ? -18.141 7.355 1.298 1 97.44 227 ASN B N 1
ATOM 3971 C CA . ASN B 1 227 ? -16.812 7.727 0.813 1 97.44 227 ASN B CA 1
ATOM 3972 C C . ASN B 1 227 ? -16.266 8.93 1.568 1 97.44 227 ASN B C 1
ATOM 3974 O O . ASN B 1 227 ? -17 9.875 1.871 1 97.44 227 ASN B O 1
ATOM 3978 N N . LEU B 1 228 ? -15.039 8.867 1.815 1 98.31 228 LEU B N 1
ATOM 3979 C CA . LEU B 1 228 ? -14.383 9.828 2.695 1 98.31 228 LEU B CA 1
ATOM 3980 C C . LEU B 1 228 ? -14.008 11.094 1.937 1 98.31 228 LEU B C 1
ATOM 3982 O O . LEU B 1 228 ? -13.32 11.031 0.918 1 98.31 228 LEU B O 1
ATOM 3986 N N . THR B 1 229 ? -14.539 12.258 2.355 1 98.62 229 THR B N 1
ATOM 3987 C CA . THR B 1 229 ? -13.977 13.531 1.935 1 98.62 229 THR B CA 1
ATOM 3988 C C . THR B 1 229 ? -12.508 13.633 2.33 1 98.62 229 THR B C 1
ATOM 3990 O O . THR B 1 229 ? -12.141 13.328 3.469 1 98.62 229 THR B O 1
ATOM 3993 N N . SER B 1 230 ? -11.68 13.992 1.423 1 98.38 230 SER B N 1
ATOM 3994 C CA . SER B 1 230 ? -10.25 13.977 1.726 1 98.38 230 SER B CA 1
ATOM 3995 C C . SER B 1 230 ? -9.5 15.023 0.908 1 98.38 230 SER B C 1
ATOM 3997 O O . SER B 1 230 ? -9.914 15.367 -0.203 1 98.38 230 SER B O 1
ATOM 3999 N N . VAL B 1 231 ? -8.508 15.57 1.512 1 98.31 231 VAL B N 1
ATOM 4000 C CA . VAL B 1 231 ? -7.582 16.438 0.797 1 98.31 231 VAL B CA 1
ATOM 4001 C C . VAL B 1 231 ? -6.656 15.602 -0.087 1 98.31 231 VAL B C 1
ATOM 4003 O O . VAL B 1 231 ? -5.941 14.734 0.406 1 98.31 231 VAL B O 1
ATOM 4006 N N . ALA B 1 232 ? -6.707 15.828 -1.304 1 97.19 232 ALA B N 1
ATOM 4007 C CA . ALA B 1 232 ? -5.855 15.109 -2.248 1 97.19 232 ALA B CA 1
ATOM 4008 C C . ALA B 1 232 ? -4.496 15.789 -2.387 1 97.19 232 ALA B C 1
ATOM 4010 O O . ALA B 1 232 ? -4.414 16.969 -2.721 1 97.19 232 ALA B O 1
ATOM 4011 N N . GLN B 1 233 ? -3.486 15.094 -2.059 1 96.56 233 GLN B N 1
ATOM 4012 C CA . GLN B 1 233 ? -2.119 15.539 -2.301 1 96.56 233 GLN B CA 1
ATOM 4013 C C . GLN B 1 233 ? -1.6 15.023 -3.641 1 96.56 233 GLN B C 1
ATOM 4015 O O . GLN B 1 233 ? -1.901 13.891 -4.035 1 96.56 233 GLN B O 1
ATOM 4020 N N . PRO B 1 234 ? -0.864 15.797 -4.363 1 96 234 PRO B N 1
ATOM 4021 C CA . PRO B 1 234 ? -0.307 15.359 -5.648 1 96 234 PRO B CA 1
ATOM 4022 C C . PRO B 1 234 ? 0.945 14.5 -5.484 1 96 234 PRO B C 1
ATOM 4024 O O . PRO B 1 234 ? 2.043 14.93 -5.852 1 96 234 PRO B O 1
ATOM 4027 N N . THR B 1 235 ? 0.786 13.281 -5.047 1 95.56 235 THR B N 1
ATOM 4028 C CA . THR B 1 235 ? 1.884 12.414 -4.633 1 95.56 235 THR B CA 1
ATOM 4029 C C . THR B 1 235 ? 2.787 12.078 -5.816 1 95.56 235 THR B C 1
ATOM 4031 O O . THR B 1 235 ? 4.012 12.125 -5.703 1 95.56 235 THR B O 1
ATOM 4034 N N . PHE B 1 236 ? 2.178 11.742 -7.027 1 95.69 236 PHE B N 1
ATOM 4035 C CA . PHE B 1 236 ? 2.957 11.453 -8.227 1 95.69 236 PHE B CA 1
ATOM 4036 C C . PHE B 1 236 ? 3.807 12.656 -8.617 1 95.69 236 PHE B C 1
ATOM 4038 O O . PHE B 1 236 ? 5 12.516 -8.898 1 95.69 236 PHE B O 1
ATOM 4045 N N . GLU B 1 237 ? 3.189 13.797 -8.594 1 97.56 237 GLU B N 1
ATOM 4046 C CA . GLU B 1 237 ? 3.898 15.023 -8.938 1 97.56 237 GLU B CA 1
ATOM 4047 C C . GLU B 1 237 ? 4.988 15.336 -7.914 1 97.56 237 GLU B C 1
ATOM 4049 O O . GLU B 1 237 ? 6.051 15.844 -8.266 1 97.56 237 GLU B O 1
ATOM 4054 N N . MET B 1 238 ? 4.711 15.117 -6.668 1 97.56 238 MET B N 1
ATOM 4055 C CA . MET B 1 238 ? 5.723 15.297 -5.633 1 97.56 238 MET B CA 1
ATOM 4056 C C . MET B 1 238 ? 6.984 14.508 -5.957 1 97.56 238 MET B C 1
ATOM 4058 O O . MET B 1 238 ? 8.094 15.023 -5.84 1 97.56 238 MET B O 1
ATOM 4062 N N . GLY B 1 239 ? 6.758 13.25 -6.391 1 98.31 239 GLY B N 1
ATOM 4063 C CA . GLY B 1 239 ? 7.879 12.414 -6.789 1 98.31 239 GLY B CA 1
ATOM 4064 C C . GLY B 1 239 ? 8.633 12.961 -7.988 1 98.31 239 GLY B C 1
ATOM 4065 O O . GLY B 1 239 ? 9.859 13.008 -7.984 1 98.31 239 GLY B O 1
ATOM 4066 N N . ARG B 1 240 ? 7.895 13.367 -8.992 1 98.44 240 ARG B N 1
ATOM 4067 C CA . ARG B 1 240 ? 8.5 13.914 -10.203 1 98.44 240 ARG B CA 1
ATOM 4068 C C . ARG B 1 240 ? 9.359 15.133 -9.891 1 98.44 240 ARG B C 1
ATOM 4070 O O . ARG B 1 240 ? 10.492 15.242 -10.352 1 98.44 240 ARG B O 1
ATOM 4077 N N . VAL B 1 241 ? 8.789 16.047 -9.078 1 98.19 241 VAL B N 1
ATOM 4078 C CA . VAL B 1 241 ? 9.461 17.297 -8.758 1 98.19 241 VAL B CA 1
ATOM 4079 C C . VAL B 1 241 ? 10.703 17.016 -7.918 1 98.19 241 VAL B C 1
ATOM 4081 O O . VAL B 1 241 ? 11.766 17.594 -8.148 1 98.19 241 VAL B O 1
ATOM 4084 N N . ALA B 1 242 ? 10.594 16.094 -6.93 1 98.38 242 ALA B N 1
ATOM 4085 C CA . ALA B 1 242 ? 11.742 15.734 -6.109 1 98.38 242 ALA B CA 1
ATOM 4086 C C . ALA B 1 242 ? 12.867 15.164 -6.969 1 98.38 242 ALA B C 1
ATOM 4088 O O . ALA B 1 242 ? 14.039 15.516 -6.773 1 98.38 242 ALA B O 1
ATOM 4089 N N . ALA B 1 243 ? 12.516 14.312 -7.93 1 98.25 243 ALA B N 1
ATOM 4090 C CA . ALA B 1 243 ? 13.492 13.703 -8.828 1 98.25 243 ALA B CA 1
ATOM 4091 C C . ALA B 1 243 ? 14.18 14.766 -9.688 1 98.25 243 ALA B C 1
ATOM 4093 O O . ALA B 1 243 ? 15.398 14.719 -9.875 1 98.25 243 ALA B O 1
ATOM 4094 N N . LYS B 1 244 ? 13.391 15.695 -10.227 1 97.56 244 LYS B N 1
ATOM 4095 C CA . LYS B 1 244 ? 13.953 16.766 -11.055 1 97.56 244 LYS B CA 1
ATOM 4096 C C . LYS B 1 244 ? 14.922 17.625 -10.258 1 97.56 244 LYS B C 1
ATOM 4098 O O . LYS B 1 244 ? 15.984 18 -10.766 1 97.56 244 LYS B O 1
ATOM 4103 N N . LEU B 1 245 ? 14.547 17.953 -9.016 1 96.56 245 LEU B N 1
ATOM 4104 C CA . LEU B 1 245 ? 15.438 18.719 -8.148 1 96.56 245 LEU B CA 1
ATOM 4105 C C . LEU B 1 245 ? 16.75 17.969 -7.926 1 96.56 245 LEU B C 1
ATOM 4107 O O . LEU B 1 245 ? 17.828 18.578 -7.953 1 96.56 245 LEU B O 1
ATOM 4111 N N . LEU B 1 246 ? 16.641 16.656 -7.711 1 96.94 246 LEU B N 1
ATOM 4112 C CA . LEU B 1 246 ? 17.844 15.859 -7.488 1 96.94 246 LEU B CA 1
ATOM 4113 C C . LEU B 1 246 ? 18.719 15.836 -8.734 1 96.94 246 LEU B C 1
ATOM 4115 O O . LEU B 1 246 ? 19.938 15.992 -8.641 1 96.94 246 LEU B O 1
ATOM 4119 N N . LEU B 1 247 ? 18.141 15.648 -9.891 1 95.69 247 LEU B N 1
ATOM 4120 C CA . LEU B 1 247 ? 18.859 15.609 -11.156 1 95.69 247 LEU B CA 1
ATOM 4121 C C . LEU B 1 247 ? 19.609 16.906 -11.398 1 95.69 247 LEU B C 1
ATOM 4123 O O . LEU B 1 247 ? 20.75 16.906 -11.883 1 95.69 247 LEU B O 1
ATOM 4127 N N . GLU B 1 248 ? 18.906 17.984 -11.094 1 93.94 248 GLU B N 1
ATOM 4128 C CA . GLU B 1 248 ? 19.547 19.281 -11.234 1 93.94 248 GLU B CA 1
ATOM 4129 C C . GLU B 1 248 ? 20.797 19.375 -10.367 1 93.94 248 GLU B C 1
ATOM 4131 O O . GLU B 1 248 ? 21.828 19.922 -10.797 1 93.94 248 GLU B O 1
ATOM 4136 N N . GLN B 1 249 ? 20.703 18.875 -9.133 1 93.38 249 GLN B N 1
ATOM 4137 C CA . GLN B 1 249 ? 21.859 18.859 -8.25 1 93.38 249 GLN B CA 1
ATOM 4138 C C . GLN B 1 249 ? 22.984 18 -8.82 1 93.38 249 GLN B C 1
ATOM 4140 O O . GLN B 1 249 ? 24.156 18.375 -8.766 1 93.38 249 GLN B O 1
ATOM 4145 N N . ILE B 1 250 ? 22.609 16.844 -9.344 1 93.88 250 ILE B N 1
ATOM 4146 C CA . ILE B 1 250 ? 23.594 15.883 -9.867 1 93.88 250 ILE B CA 1
ATOM 4147 C C . ILE B 1 250 ? 24.297 16.484 -11.078 1 93.88 250 ILE B C 1
ATOM 4149 O O . ILE B 1 250 ? 25.516 16.328 -11.234 1 93.88 250 ILE B O 1
ATOM 4153 N N . ARG B 1 251 ? 23.578 17.125 -11.867 1 90.75 251 ARG B N 1
ATOM 4154 C CA . ARG B 1 251 ? 24.125 17.672 -13.102 1 90.75 251 ARG B CA 1
ATOM 4155 C C . ARG B 1 251 ? 24.922 18.953 -12.82 1 90.75 251 ARG B C 1
ATOM 4157 O O . ARG B 1 251 ? 25.875 19.266 -13.539 1 90.75 251 ARG B O 1
ATOM 4164 N N . ASN B 1 252 ? 24.422 19.781 -11.945 1 77.75 252 ASN B N 1
ATOM 4165 C CA . ASN B 1 252 ? 25.047 21.078 -11.688 1 77.75 252 ASN B CA 1
ATOM 4166 C C . ASN B 1 252 ? 26.062 20.984 -10.555 1 77.75 252 ASN B C 1
ATOM 4168 O O . ASN B 1 252 ? 26.359 21.984 -9.891 1 77.75 252 ASN B O 1
ATOM 4172 N N . TYR B 1 253 ? 26.719 19.828 -10.312 1 62.53 253 TYR B N 1
ATOM 4173 C CA . TYR B 1 253 ? 27.641 19.641 -9.203 1 62.53 253 TYR B CA 1
ATOM 4174 C C . TYR B 1 253 ? 28.438 20.906 -8.922 1 62.53 253 TYR B C 1
ATOM 4176 O O . TYR B 1 253 ? 28.703 21.234 -7.762 1 62.53 253 TYR B O 1
ATOM 4184 N N . SER B 1 254 ? 28.953 21.484 -9.961 1 54.31 254 SER B N 1
ATOM 4185 C CA . SER B 1 254 ? 29.984 22.516 -9.828 1 54.31 254 SER B CA 1
ATOM 4186 C C . SER B 1 254 ? 29.375 23.859 -9.414 1 54.31 254 SER B C 1
ATOM 4188 O O . SER B 1 254 ? 30.094 24.766 -9.016 1 54.31 254 SER B O 1
ATOM 4190 N N . GLU B 1 255 ? 28.125 24.062 -9.805 1 52.53 255 GLU B N 1
ATOM 4191 C CA . GLU B 1 255 ? 27.688 25.453 -9.641 1 52.53 255 GLU B CA 1
ATOM 4192 C C . GLU B 1 255 ? 27.094 25.672 -8.25 1 52.53 255 GLU B C 1
ATOM 4194 O O . GLU B 1 255 ? 26.641 24.734 -7.605 1 52.53 255 GLU B O 1
ATOM 4199 N N . THR B 1 256 ? 27.406 26.766 -7.617 1 49.12 256 THR B N 1
ATOM 4200 C CA . THR B 1 256 ? 26.984 27.234 -6.297 1 49.12 256 THR B CA 1
ATOM 4201 C C . THR B 1 256 ? 25.547 26.828 -6.012 1 49.12 256 THR B C 1
ATOM 4203 O O . THR B 1 256 ? 24.656 27.047 -6.832 1 49.12 256 THR B O 1
ATOM 4206 N N . ILE B 1 257 ? 25.422 25.719 -5.293 1 50.91 257 ILE B N 1
ATOM 4207 C CA . ILE B 1 257 ? 24.125 25.25 -4.816 1 50.91 257 ILE B CA 1
ATOM 4208 C C . ILE B 1 257 ? 23.25 26.453 -4.441 1 50.91 257 ILE B C 1
ATOM 4210 O O . ILE B 1 257 ? 23.594 27.219 -3.541 1 50.91 257 ILE B O 1
ATOM 4214 N N . GLY B 1 258 ? 22.578 27.047 -5.395 1 50.59 258 GLY B N 1
ATOM 4215 C CA . GLY B 1 258 ? 21.641 28.109 -5.043 1 50.59 258 GLY B CA 1
ATOM 4216 C C . GLY B 1 258 ? 20.781 27.766 -3.836 1 50.59 258 GLY B C 1
ATOM 4217 O O . GLY B 1 258 ? 20.922 26.688 -3.254 1 50.59 258 GLY B O 1
ATOM 4218 N N . PRO B 1 259 ? 20.094 28.844 -3.281 1 54.41 259 PRO B N 1
ATOM 4219 C CA . PRO B 1 259 ? 19.219 28.656 -2.125 1 54.41 259 PRO B CA 1
ATOM 4220 C C . PRO B 1 259 ? 18.391 27.375 -2.225 1 54.41 259 PRO B C 1
ATOM 4222 O O . PRO B 1 259 ? 17.984 26.984 -3.324 1 54.41 259 PRO B O 1
ATOM 4225 N N . HIS B 1 260 ? 18.484 26.609 -1.134 1 64.56 260 HIS B N 1
ATOM 4226 C CA . HIS B 1 260 ? 17.688 25.391 -1.053 1 64.56 260 HIS B CA 1
ATOM 4227 C C . HIS B 1 260 ? 16.266 25.625 -1.544 1 64.56 260 HIS B C 1
ATOM 4229 O O . HIS B 1 260 ? 15.555 26.484 -1.024 1 64.56 260 HIS B O 1
ATOM 4235 N N . GLN B 1 261 ? 15.961 25.094 -2.742 1 80.5 261 GLN B N 1
ATOM 4236 C CA . GLN B 1 261 ? 14.664 25.219 -3.393 1 80.5 261 GLN B CA 1
ATOM 4237 C C . GLN B 1 261 ? 13.57 24.516 -2.596 1 80.5 261 GLN B C 1
ATOM 4239 O O . GLN B 1 261 ? 13.742 23.359 -2.184 1 80.5 261 GLN B O 1
ATOM 4244 N N . SER B 1 262 ? 12.711 25.297 -2.07 1 87.94 262 SER B N 1
ATOM 4245 C CA . SER B 1 262 ? 11.492 24.781 -1.459 1 87.94 262 SER B CA 1
ATOM 4246 C C . SER B 1 262 ? 10.312 24.875 -2.42 1 87.94 262 SER B C 1
ATOM 4248 O O . SER B 1 262 ? 9.961 25.953 -2.887 1 87.94 262 SER B O 1
ATOM 4250 N N . ILE B 1 263 ? 9.781 23.781 -2.824 1 94.38 263 ILE B N 1
ATOM 4251 C CA . ILE B 1 263 ? 8.633 23.734 -3.719 1 94.38 263 ILE B CA 1
ATOM 4252 C C . ILE B 1 263 ? 7.41 23.219 -2.967 1 94.38 263 ILE B C 1
ATOM 4254 O O . ILE B 1 263 ? 7.457 22.141 -2.377 1 94.38 263 ILE B O 1
ATOM 4258 N N . SER B 1 264 ? 6.41 23.984 -2.906 1 94.81 264 SER B N 1
ATOM 4259 C CA . SER B 1 264 ? 5.137 23.578 -2.314 1 94.81 264 SER B CA 1
ATOM 4260 C C . SER B 1 264 ? 4.105 23.266 -3.389 1 94.81 264 SER B C 1
ATOM 4262 O O . SER B 1 264 ? 3.877 24.062 -4.297 1 94.81 264 SER B O 1
ATOM 4264 N N . LEU B 1 265 ? 3.529 22.125 -3.34 1 94.31 265 LEU B N 1
ATOM 4265 C CA . LEU B 1 265 ? 2.586 21.688 -4.367 1 94.31 265 LEU B CA 1
ATOM 4266 C C . LEU B 1 265 ? 1.149 21.969 -3.932 1 94.31 265 LEU B C 1
ATOM 4268 O O . LEU B 1 265 ? 0.876 22.125 -2.74 1 94.31 265 LEU B O 1
ATOM 4272 N N . GLN B 1 266 ? 0.306 21.984 -4.91 1 92.25 266 GLN B N 1
ATOM 4273 C CA . GLN B 1 266 ? -1.105 22.266 -4.672 1 92.25 266 GLN B CA 1
ATOM 4274 C C . GLN B 1 266 ? -1.91 20.984 -4.535 1 92.25 266 GLN B C 1
ATOM 4276 O O . GLN B 1 266 ? -1.487 19.922 -5.016 1 92.25 266 GLN B O 1
ATOM 4281 N N . GLY B 1 267 ? -2.938 21.141 -3.832 1 94.69 267 GLY B N 1
ATOM 4282 C CA . GLY B 1 267 ? -3.842 20.016 -3.643 1 94.69 267 GLY B CA 1
ATOM 4283 C C . GLY B 1 267 ? -5.281 20.344 -3.996 1 94.69 267 GLY B C 1
ATOM 4284 O O . GLY B 1 267 ? -5.539 21.25 -4.801 1 94.69 267 GLY B O 1
ATOM 4285 N N . LYS B 1 268 ? -6.113 19.484 -3.625 1 96.69 268 LYS B N 1
ATOM 4286 C CA . LYS B 1 268 ? -7.547 19.641 -3.842 1 96.69 268 LYS B CA 1
ATOM 4287 C C . LYS B 1 268 ? -8.344 18.953 -2.74 1 96.69 268 LYS B C 1
ATOM 4289 O O . LYS B 1 268 ? -7.969 17.875 -2.279 1 96.69 268 LYS B O 1
ATOM 4294 N N . LEU B 1 269 ? -9.383 19.641 -2.316 1 98.06 269 LEU B N 1
ATOM 4295 C CA . LEU B 1 269 ? -10.32 18.984 -1.407 1 98.06 269 LEU B CA 1
ATOM 4296 C C . LEU B 1 269 ? -11.422 18.281 -2.182 1 98.06 269 LEU B C 1
ATOM 4298 O O . LEU B 1 269 ? -12.242 18.938 -2.84 1 98.06 269 LEU B O 1
ATOM 4302 N N . ASN B 1 270 ? -11.445 17.016 -2.17 1 98.12 270 ASN B N 1
ATOM 4303 C CA . ASN B 1 270 ? -12.508 16.25 -2.797 1 98.12 270 ASN B CA 1
ATOM 4304 C C . ASN B 1 270 ? -13.648 15.961 -1.819 1 98.12 270 ASN B C 1
ATOM 4306 O O . ASN B 1 270 ? -13.516 15.109 -0.939 1 98.12 270 ASN B O 1
ATOM 4310 N N . ILE B 1 271 ? -14.711 16.672 -1.999 1 98 271 ILE B N 1
ATOM 4311 C CA . ILE B 1 271 ? -15.867 16.547 -1.117 1 98 271 ILE B CA 1
ATOM 4312 C C . ILE B 1 271 ? -16.688 15.305 -1.499 1 98 271 ILE B C 1
ATOM 4314 O O . ILE B 1 271 ? -17 15.109 -2.674 1 98 271 ILE B O 1
ATOM 4318 N N . ARG B 1 272 ? -16.953 14.477 -0.469 1 97.25 272 ARG B N 1
ATOM 4319 C CA . ARG B 1 272 ? -17.734 13.266 -0.675 1 97.25 272 ARG B CA 1
ATOM 4320 C C . ARG B 1 272 ? -18.781 13.094 0.413 1 97.25 272 ARG B C 1
ATOM 4322 O O . ARG B 1 272 ? -19.078 14.039 1.153 1 97.25 272 ARG B O 1
ATOM 4329 N N . GLU B 1 273 ? -19.312 11.922 0.585 1 97.31 273 GLU B N 1
ATOM 4330 C CA . GLU B 1 273 ? -20.516 11.695 1.378 1 97.31 273 GLU B CA 1
ATOM 4331 C C . GLU B 1 273 ? -20.219 11.773 2.873 1 97.31 273 GLU B C 1
ATOM 4333 O O . GLU B 1 273 ? -21.094 12.078 3.674 1 97.31 273 GLU B O 1
ATOM 4338 N N . SER B 1 274 ? -19 11.562 3.273 1 98.38 274 SER B N 1
ATOM 4339 C CA . SER B 1 274 ? -18.672 11.461 4.691 1 98.38 274 SER B CA 1
ATOM 4340 C C . SER B 1 274 ? -18.812 12.805 5.395 1 98.38 274 SER B C 1
ATOM 4342 O O . SER B 1 274 ? -18.812 12.867 6.625 1 98.38 274 SER B O 1
ATOM 4344 N N . SER B 1 275 ? -18.891 13.93 4.613 1 98.31 275 SER B N 1
ATOM 4345 C CA . SER B 1 275 ? -18.891 15.242 5.258 1 98.31 275 SER B CA 1
ATOM 4346 C C . SER B 1 275 ? -20.031 16.109 4.734 1 98.31 275 SER B C 1
ATOM 4348 O O . SER B 1 275 ? -20.094 17.312 5.027 1 98.31 275 SER B O 1
ATOM 4350 N N . GLN B 1 276 ? -20.844 15.609 3.863 1 94.12 276 GLN B N 1
ATOM 4351 C CA . GLN B 1 276 ? -21.953 16.375 3.301 1 94.12 276 GLN B CA 1
ATOM 4352 C C . GLN B 1 276 ? -23.25 16.094 4.051 1 94.12 276 GLN B C 1
ATOM 4354 O O . GLN B 1 276 ? -23.688 14.938 4.148 1 94.12 276 GLN B O 1
ATOM 4359 N N . ARG B 1 277 ? -23.875 17.031 4.613 1 84.5 277 ARG B N 1
ATOM 4360 C CA . ARG B 1 277 ? -25.172 16.891 5.262 1 84.5 277 ARG B CA 1
ATOM 4361 C C . ARG B 1 277 ? -26.281 16.703 4.23 1 84.5 277 ARG B C 1
ATOM 4363 O O . ARG B 1 277 ? -26.188 17.234 3.121 1 84.5 277 ARG B O 1
ATOM 4370 N N . LYS B 1 278 ? -27.172 15.633 4.363 1 66.31 278 LYS B N 1
ATOM 4371 C CA . LYS B 1 278 ? -28.25 15.32 3.441 1 66.31 278 LYS B CA 1
ATOM 4372 C C . LYS B 1 278 ? -29.078 16.562 3.127 1 66.31 278 LYS B C 1
ATOM 4374 O O . LYS B 1 278 ? -29.562 16.734 2.002 1 66.31 278 LYS B O 1
ATOM 4379 N N . ASP B 1 279 ? -29.5 17.312 4.082 1 58 279 ASP B N 1
ATOM 4380 C CA . ASP B 1 279 ? -30.344 18.469 3.801 1 58 279 ASP B CA 1
ATOM 4381 C C . ASP B 1 279 ? -29.656 19.438 2.85 1 58 279 ASP B C 1
ATOM 4383 O O . ASP B 1 279 ? -30.312 20.141 2.082 1 58 279 ASP B O 1
ATOM 4387 N N . GLN B 1 280 ? -28.438 19.547 2.854 1 51.62 280 GLN B N 1
ATOM 4388 C CA . GLN B 1 280 ? -27.703 20.469 1.996 1 51.62 280 GLN B CA 1
ATOM 4389 C C . GLN B 1 280 ? -27.266 19.797 0.697 1 51.62 280 GLN B C 1
ATOM 4391 O O . GLN B 1 280 ? -26.719 20.438 -0.192 1 51.62 280 GLN B O 1
ATOM 4396 N N . MET B 1 281 ? -27.391 18.609 0.526 1 49.06 281 MET B N 1
ATOM 4397 C CA . MET B 1 281 ? -27.047 17.891 -0.696 1 49.06 281 MET B CA 1
ATOM 4398 C C . MET B 1 281 ? -27.922 18.344 -1.862 1 49.06 281 MET B C 1
ATOM 4400 O O . MET B 1 281 ? -27.516 18.219 -3.023 1 49.06 281 MET B O 1
ATOM 4404 N N . HIS B 1 282 ? -29.281 18.609 -1.697 1 42.5 282 HIS B N 1
ATOM 4405 C CA . HIS B 1 282 ? -30.234 18.969 -2.752 1 42.5 282 HIS B CA 1
ATOM 4406 C C . HIS B 1 282 ? -29.953 20.359 -3.297 1 42.5 282 HIS B C 1
ATOM 4408 O O . HIS B 1 282 ? -30.578 20.781 -4.273 1 42.5 282 HIS B O 1
ATOM 4414 N N . ILE B 1 283 ? -29.328 21.172 -2.543 1 39 283 ILE B N 1
ATOM 4415 C CA . ILE B 1 283 ? -29.234 22.516 -3.123 1 39 283 ILE B CA 1
ATOM 4416 C C . ILE B 1 283 ? -28.016 22.578 -4.051 1 39 283 ILE B C 1
ATOM 4418 O O . ILE B 1 283 ? -27.766 23.609 -4.68 1 39 283 ILE B O 1
ATOM 4422 N N . GLN B 1 284 ? -27.016 21.688 -4.059 1 33.84 284 GLN B N 1
ATOM 4423 C CA . GLN B 1 284 ? -25.969 21.969 -5.039 1 33.84 284 GLN B CA 1
ATOM 4424 C C . GLN B 1 284 ? -26.297 21.328 -6.387 1 33.84 284 GLN B C 1
ATOM 4426 O O . GLN B 1 284 ? -26.781 20.188 -6.445 1 33.84 284 GLN B O 1
#